Protein AF-A0A830CCH9-F1 (afdb_monomer)

Sequence (620 aa):
MKSKARISTTMKKKKEKRRNTVHQKTLFPLILAALYSKPRIRRTLIKKCLSKVSISLPHVELSPILALLPSLLKSNCAEIVCKSAEIIGAASLASFEMNEKIALEDEIVKRLISLFRSSEREIAIASCNAVLDLSTTFVGQQRLLEFSAIENLIFCFIQECKSSIVYPDMTLLEKDEYLILLLQGVIALINSCSIEQLQHIPLELSDKFSILLKRIWKQAHFYPEEEFCIKIASDELNILQVIKDIKNNLGYRIIYHQDIRVVKTESGEKEELHYFQKQSNSSCSLDPPIFSVNDLSNCEIAFKEGYSIALRGIEFRDQNIAAIADGLASIFGQPSVGVNMYMTPSNSQGLARHSDDHCVFVCQIMGAKRWKVFRRPDFKLPRLYESCDSLRDLEEDKSAKFDGCQEFVLKEGDVLYIPRGCPHEAVTDNMLQFNSVACSPHLASLMLLHIAIELIGPHDLRFRKACLVGAMPLSSETRDWLCENQKTTCGYLISTVISECKFSDTFEHLKAALEINVDPLEHLRWIKCLEEEEEIDRSESLRISWPDVRDVFDVLSRNMDIAEAAFVQVKSRFCREVEFEDVKRYYQVLLEKYRKVRKQYANGMLALHSALRDEHEFSS

Foldseek 3Di:
DVVVVVVVVVVVVVVVLVVQVVLLVPLLVQLVVLLVDDDPSSPVSLLVSLVVLLVCPPVHPCVSVLVCLLVQCVDPDLSSNLSSLSSLLRQLQRDVVSLLVQLVPLSNLLSLLVQCPPPDLSNNLSSLSSLLSSLLALSSLVSNLVNVSLLSLLVSLLVVCVVPPDHDALVCVVVDSSNVSSVVSNVSNVLSDDPVSVVPRDPVSVVSSVVSVVVHVVRVVPDDDDDDDDDPDDFDPQVLVVVVLLCPFADPFQFEPPFKWWWFDDVPDQDIDTQPDPPPDDPDDPDGPGCDPVVSVVSVVSQVVFIKMKGWQCLRRDVVVVVVFVVVCVVVVHPTGIDMDIDTHAQTWHHGWFFALAKDKDAAAAFKKKKKWFDAPDPDRDHDPDDRCVVVVVVVPVPDDSPDIDIDIDHHGDIDIDGGRTTMTMGRYCVVVVQPLQAGLQLLLVVLLVLLLVVCVVVDVLSVNPLQLGDDDDDDVVCPVSVVVLQVSVLVSLVCSLVRRAPVVSLVVLVVCVVVVHDSCPVVPCVVVLQPDDPPVPPDPPPDPRHDSVSSNVVCVVPVVSSRVSNNVSSVCCSVPDGSVVCVVVSVSVNVVVVVVVVVVVVVVVVVVVVVVVVVVVVD

Mean predicted aligned error: 21.75 Å

InterPro domains:
  IPR003347 JmjC domain [PF08007] (322-432)
  IPR003347 JmjC domain [PS51184] (314-460)
  IPR011989 Armadillo-like helical [G3DSA:1.25.10.10] (9-194)
  IPR016024 Armadillo-type fold [SSF48371] (18-194)
  IPR039994 Histone lysine demethylase/ribosomal histidine hydroxylase NO66-like [PTHR13096] (227-437)

Secondary structure (DSSP, 8-state):
-HHHHHHHHHHHHHHHHHHHHHHHHHHHHHHHHHHTS-HHHHHHHHHHHHHHHHHHTTSS--HHHHTTHHHHHT-S-HHHHHHHHHHHHHHHHH-HHHHHHHHH-HHHHHHHHHHTT-SSHHHHHHHHHHHHHHTTSHHHHHHHHHTTHHHHHHHHHHHHHHHSSS---HHHHHH-HHHHHHHHHHHHHHTT--HHHHHTS-HHHHHHHHHHHHHHHHHHTTS---S-S-----S---HHHHHHHHHHSSSS--BBTTTEEEEEB-TT-SS-EESS---S--S---S--B--HHHHHHHHHHHHTT-EEEEE-GGGT-HHHHHHHHHHHHHTT-S----EEEE--TTEE-SPSB--SS-EEEE--SS-EEEEEEPPS-SSPPPTT--GGGGGGGSS-TT-----EEEEEE-TT-EEEE-TT--EEEEE-GGGGGG-SSS-HHHHHHHHHHHHHHHHTTT-GGGGS----------SSSHHHHHHHHHHHHHHHHHHHHHH--HHHHHHHHHHHHHTT--TTGGGGGGHHHHSS----TTS-----PPPHHHHHHHHHH-HHHHHHHHHHHHHHHHHH--HHHHHHHHHHHHHHHHHHHHHHHHHHHHHHHHHHHHHHT--

pLDDT: mean 70.09, std 17.69, range [22.5, 96.0]

Nearest PDB structures (foldseek):
  7ycj-assembly1_A  TM=5.684E-01  e=1.029E-02  Saccharomyces cerevisiae
  1t08-assembly1_A  TM=6.618E-01  e=2.736E-02  Homo sapiens
  6kbm-assembly1_A  TM=5.656E-01  e=1.130E-02  Saccharomyces cerevisiae
  9cpc-assembly1_1A  TM=4.123E-01  e=5.621E-03  Sus scrofa
  8y0p-assembly2_B  TM=3.864E-01  e=5.010E-02  Homo sapiens

Organism: NCBI:txid374723

Radius of gyration: 33.59 Å; Cα contacts (8 Å, |Δi|>4): 678; chains: 1; bounding box: 92×70×89 Å

Solvent-accessible surface area (backbone atoms only — not comparable to full-atom values): 35393 Å² total; per-residue (Å²): 121,76,67,62,56,55,51,51,54,52,49,50,54,53,52,52,57,51,52,53,55,57,52,55,71,47,46,48,60,49,43,56,52,27,74,77,44,64,77,81,61,20,56,63,52,38,48,58,46,51,55,51,52,55,73,40,58,76,81,52,85,51,74,72,47,57,77,45,42,50,61,38,58,68,42,100,40,67,69,49,24,27,52,42,27,46,42,50,13,55,41,23,67,59,37,70,72,48,20,42,58,50,36,69,36,60,62,46,51,54,47,39,54,60,30,57,74,43,90,50,60,66,39,17,42,28,21,43,51,20,48,48,33,30,46,68,37,68,58,19,35,54,46,39,55,78,66,46,36,52,64,49,31,51,49,46,44,56,48,57,54,61,70,42,91,57,75,82,43,63,73,54,53,79,72,28,68,56,57,47,44,32,52,52,44,34,52,59,50,58,61,69,52,53,72,72,61,56,69,69,52,57,63,73,58,52,54,56,48,51,56,50,52,57,50,48,54,63,52,65,75,71,64,83,87,75,87,88,73,89,79,90,76,74,94,58,94,42,69,62,55,5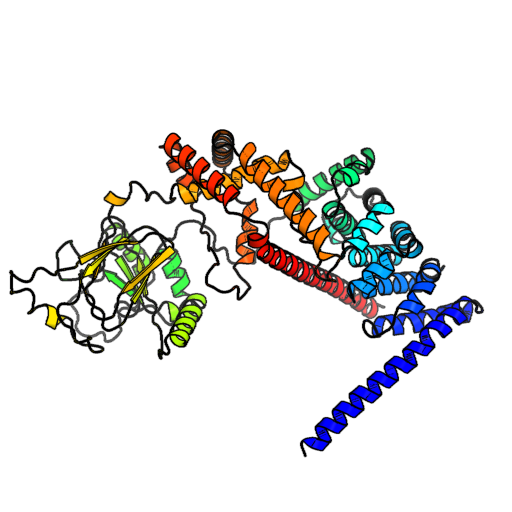7,52,53,55,44,66,76,30,56,62,79,82,55,29,53,81,72,32,35,43,46,24,24,22,59,95,90,45,86,55,66,48,55,72,84,62,78,78,90,80,70,89,86,74,94,67,73,58,64,62,50,80,70,50,51,61,51,48,54,53,41,33,75,76,28,24,11,44,37,38,45,52,46,38,58,36,33,74,66,50,28,54,50,28,54,50,51,11,60,76,70,73,42,98,66,51,85,39,71,48,79,50,64,31,78,66,21,22,30,59,34,75,44,57,46,56,51,68,44,78,46,70,32,80,72,64,60,39,39,34,41,41,35,54,55,95,66,96,71,74,52,52,81,86,59,70,75,66,72,61,64,75,66,62,77,50,88,77,69,72,74,74,58,65,46,75,47,73,42,38,60,78,37,73,48,78,44,63,45,41,37,37,32,38,52,35,22,59,61,91,58,44,90,62,58,66,82,46,43,58,64,57,45,24,52,55,45,50,54,44,23,53,55,69,43,30,89,80,35,68,75,73,63,51,64,76,62,62,70,76,81,86,74,68,86,79,59,50,54,62,59,50,49,52,48,42,51,50,45,53,48,53,41,53,46,50,69,74,67,49,46,63,70,66,32,50,53,48,52,50,54,29,59,76,71,73,47,71,81,59,62,90,53,58,67,58,61,70,66,72,75,79,64,93,58,75,84,84,71,76,79,81,77,81,77,58,54,67,67,62,43,48,58,55,37,72,75,40,51,73,62,39,45,53,34,29,53,50,50,52,56,46,50,61,69,70,66,52,60,76,74,50,49,59,58,33,51,52,50,42,50,51,51,51,51,53,53,50,50,52,51,50,52,53,52,49,53,55,50,52,60,50,56,58,54,68,76,73,111

Structure (mmCIF, N/CA/C/O backbone):
data_AF-A0A830CCH9-F1
#
_entry.id   AF-A0A830CCH9-F1
#
loop_
_atom_site.group_PDB
_atom_site.id
_atom_site.type_symbol
_atom_site.label_atom_id
_atom_site.label_alt_id
_atom_site.label_comp_id
_atom_site.label_asym_id
_atom_site.label_entity_id
_atom_site.label_seq_id
_atom_site.pdbx_PDB_ins_code
_atom_site.Cartn_x
_atom_site.Cartn_y
_atom_site.Cartn_z
_atom_site.occupancy
_atom_site.B_iso_or_equiv
_atom_site.auth_seq_id
_atom_site.auth_comp_id
_atom_site.auth_asym_id
_atom_site.auth_atom_id
_atom_site.pdbx_PDB_model_num
ATOM 1 N N . MET A 1 1 ? 8.218 -40.247 35.084 1.00 44.47 1 MET A N 1
ATOM 2 C CA . MET A 1 1 ? 8.018 -38.856 35.573 1.00 44.47 1 MET A CA 1
ATOM 3 C C . MET A 1 1 ? 7.268 -37.926 34.602 1.00 44.47 1 MET A C 1
ATOM 5 O O . MET A 1 1 ? 6.647 -36.985 35.077 1.00 44.47 1 MET A O 1
ATOM 9 N N . LYS A 1 2 ? 7.210 -38.196 33.284 1.00 37.38 2 LYS A N 1
ATOM 10 C CA . LYS A 1 2 ? 6.486 -37.349 32.305 1.00 37.38 2 LYS A CA 1
ATOM 11 C C . LYS A 1 2 ? 4.939 -37.422 32.363 1.00 37.38 2 LYS A C 1
ATOM 13 O O . LYS A 1 2 ? 4.279 -36.478 31.941 1.00 37.38 2 LYS A O 1
ATOM 18 N N . SER A 1 3 ? 4.339 -38.469 32.947 1.00 37.88 3 SER A N 1
ATOM 19 C CA . SER A 1 3 ? 2.869 -38.588 33.085 1.00 37.88 3 SER A CA 1
ATOM 20 C C . SER A 1 3 ? 2.281 -37.735 34.223 1.00 37.88 3 SER A C 1
ATOM 22 O O . SER A 1 3 ? 1.240 -37.107 34.047 1.00 37.88 3 SER A O 1
ATOM 24 N N . LYS A 1 4 ? 2.977 -37.618 35.365 1.00 38.50 4 LYS A N 1
ATOM 25 C CA . LYS A 1 4 ? 2.537 -36.791 36.510 1.00 38.50 4 LYS A CA 1
ATOM 26 C C . LYS A 1 4 ? 2.563 -35.283 36.202 1.00 38.50 4 LYS A C 1
ATOM 28 O O . LYS A 1 4 ? 1.690 -34.555 36.670 1.00 38.50 4 LYS A O 1
ATOM 33 N N . ALA A 1 5 ? 3.496 -34.823 35.363 1.00 40.22 5 ALA A N 1
ATOM 34 C CA . ALA A 1 5 ? 3.591 -33.419 34.943 1.00 40.22 5 ALA A CA 1
ATOM 35 C C . ALA A 1 5 ? 2.434 -32.986 34.015 1.00 40.22 5 ALA A C 1
ATOM 37 O O . ALA A 1 5 ? 1.886 -31.894 34.181 1.00 40.22 5 ALA A O 1
ATOM 38 N N . ARG A 1 6 ? 1.997 -33.867 33.098 1.00 38.69 6 ARG A N 1
ATOM 39 C CA . ARG A 1 6 ? 0.814 -33.641 32.240 1.00 38.69 6 ARG A CA 1
ATOM 40 C C . ARG A 1 6 ? -0.491 -33.630 33.044 1.00 38.69 6 ARG A C 1
ATOM 42 O O . ARG A 1 6 ? -1.360 -32.801 32.798 1.00 38.69 6 ARG A O 1
ATOM 49 N N . ILE A 1 7 ? -0.624 -34.489 34.055 1.00 46.03 7 ILE A N 1
ATOM 50 C CA . ILE A 1 7 ? -1.824 -34.534 34.912 1.00 46.03 7 ILE A CA 1
ATOM 51 C C . ILE A 1 7 ? -1.913 -33.286 35.814 1.00 46.03 7 ILE A C 1
ATOM 53 O O . ILE A 1 7 ? -2.986 -32.699 35.946 1.00 46.03 7 ILE A O 1
ATOM 57 N N . SER A 1 8 ? -0.785 -32.823 36.365 1.00 43.47 8 SER A N 1
ATOM 58 C CA . SER A 1 8 ? -0.695 -31.603 37.187 1.00 43.47 8 SER A CA 1
ATOM 59 C C . SER A 1 8 ? -1.098 -30.332 36.423 1.00 43.47 8 SER A C 1
ATOM 61 O O . SER A 1 8 ? -1.917 -29.543 36.899 1.00 43.47 8 SER A O 1
ATOM 63 N N . THR A 1 9 ? -0.599 -30.166 35.196 1.00 44.53 9 THR A N 1
ATOM 64 C CA . THR A 1 9 ? -0.938 -29.027 34.322 1.00 44.53 9 THR A CA 1
ATOM 65 C C . THR A 1 9 ? -2.397 -29.058 33.862 1.00 44.53 9 THR A C 1
ATOM 67 O O . THR A 1 9 ? -3.061 -28.021 33.846 1.00 44.53 9 THR A O 1
ATOM 70 N N . THR A 1 10 ? -2.942 -30.245 33.584 1.00 42.72 10 THR A N 1
ATOM 71 C CA . THR A 1 10 ? -4.358 -30.412 33.211 1.00 42.72 10 THR A CA 1
ATOM 72 C C . THR A 1 10 ? -5.297 -30.138 34.392 1.00 42.72 10 THR A C 1
ATOM 74 O O . THR A 1 10 ? -6.344 -29.512 34.219 1.00 42.72 10 THR A O 1
ATOM 77 N N . MET A 1 11 ? -4.913 -30.530 35.615 1.00 39.78 11 MET A N 1
ATOM 78 C CA . MET A 1 11 ? -5.666 -30.209 36.832 1.00 39.78 11 MET A CA 1
ATOM 79 C C . MET A 1 11 ? -5.591 -28.724 37.202 1.00 39.78 11 MET A C 1
ATOM 81 O O . MET A 1 11 ? -6.619 -28.168 37.589 1.00 39.78 11 MET A O 1
ATOM 85 N N . LYS A 1 12 ? -4.441 -28.053 37.020 1.00 44.25 12 LYS A N 1
ATOM 86 C CA . LYS A 1 12 ? -4.329 -26.587 37.160 1.00 44.25 12 LYS A CA 1
ATOM 87 C C . LYS A 1 12 ? -5.266 -25.862 36.188 1.00 44.25 12 LYS A C 1
ATOM 89 O O . LYS A 1 12 ? -6.114 -25.104 36.651 1.00 44.25 12 LYS A O 1
ATOM 94 N N . LYS A 1 13 ? -5.229 -26.204 34.891 1.00 42.53 13 LYS A N 1
ATOM 95 C CA . LYS A 1 13 ? -6.136 -25.636 33.872 1.00 42.53 13 LYS A CA 1
ATOM 96 C C . LYS A 1 13 ? -7.618 -25.885 34.188 1.00 42.53 13 LYS A C 1
ATOM 98 O O . LYS A 1 13 ? -8.436 -24.982 34.044 1.00 42.53 13 LYS A O 1
ATOM 103 N N . LYS A 1 14 ? -7.991 -27.077 34.678 1.00 38.03 14 LYS A N 1
ATOM 104 C CA . LYS A 1 14 ? -9.375 -27.375 35.112 1.00 38.03 14 LYS A CA 1
ATOM 105 C C . LYS A 1 14 ? -9.802 -26.574 36.348 1.00 38.03 14 LYS A C 1
ATOM 107 O O . LYS A 1 14 ? -10.960 -26.171 36.433 1.00 38.03 14 LYS A O 1
ATOM 112 N N . LYS A 1 15 ? -8.897 -26.354 37.307 1.00 36.19 15 LYS A N 1
ATOM 113 C CA . LYS A 1 15 ? -9.166 -25.622 38.559 1.00 36.19 15 LYS A CA 1
ATOM 114 C C . LYS A 1 15 ? -9.298 -24.113 38.316 1.00 36.19 15 LYS A C 1
ATOM 116 O O . LYS A 1 15 ? -10.154 -23.476 38.920 1.00 36.19 15 LYS A O 1
ATOM 121 N N . GLU A 1 16 ? -8.517 -23.579 37.385 1.00 43.06 16 GLU A N 1
ATOM 122 C CA . GLU A 1 16 ? -8.565 -22.191 36.913 1.00 43.06 16 GLU A CA 1
ATOM 123 C C . GLU A 1 16 ? -9.838 -21.918 36.094 1.00 43.06 16 GLU A C 1
ATOM 125 O O . GLU A 1 16 ? -10.593 -20.999 36.407 1.00 43.06 16 GLU A O 1
ATOM 130 N N . LYS A 1 17 ? -10.194 -22.830 35.174 1.00 42.19 17 LYS A N 1
ATOM 131 C CA . LYS A 1 17 ? -11.465 -22.788 34.428 1.00 42.19 17 LYS A CA 1
ATOM 132 C C . LYS A 1 17 ? -12.696 -22.872 35.350 1.00 42.19 17 LYS A C 1
ATOM 134 O O . LYS A 1 17 ? -13.686 -22.189 35.100 1.00 42.19 17 LYS A O 1
ATOM 139 N N . ARG A 1 18 ? -12.624 -23.649 36.446 1.00 39.59 18 ARG A N 1
ATOM 140 C CA . ARG A 1 18 ? -13.655 -23.710 37.511 1.00 39.59 18 ARG A CA 1
ATOM 141 C C . ARG A 1 18 ? -13.725 -22.441 38.372 1.00 39.59 18 ARG A C 1
ATOM 143 O O . ARG A 1 18 ? -14.817 -22.047 38.758 1.00 39.59 18 ARG A O 1
ATOM 150 N N . ARG A 1 19 ? -12.595 -21.798 38.692 1.00 45.94 19 ARG A N 1
ATOM 151 C CA . ARG A 1 19 ? -12.578 -20.530 39.452 1.00 45.94 19 ARG A CA 1
ATOM 152 C C . ARG A 1 19 ? -13.181 -19.376 38.647 1.00 45.94 19 ARG A C 1
ATOM 154 O O . ARG A 1 19 ? -14.002 -18.642 39.192 1.00 45.94 19 ARG A O 1
ATOM 161 N N . ASN A 1 20 ? -12.857 -19.277 37.358 1.00 47.75 20 ASN A N 1
ATOM 162 C CA . ASN A 1 20 ? -13.402 -18.238 36.478 1.00 47.75 20 ASN A CA 1
ATOM 163 C C . ASN A 1 20 ? -14.920 -18.388 36.284 1.00 47.75 20 ASN A C 1
ATOM 165 O O . ASN A 1 20 ? -15.651 -17.412 36.423 1.00 47.75 20 ASN A O 1
ATOM 169 N N . THR A 1 21 ? -15.423 -19.614 36.105 1.00 46.94 21 THR A N 1
ATOM 170 C CA . THR A 1 21 ? -16.875 -19.873 35.988 1.00 46.94 21 THR A CA 1
ATOM 171 C C . THR A 1 21 ? -17.662 -19.593 37.277 1.00 46.94 21 THR A C 1
ATOM 173 O O . THR A 1 21 ? -18.816 -19.174 37.208 1.00 46.94 21 THR A O 1
ATOM 176 N N . VAL A 1 22 ? -17.066 -19.776 38.463 1.00 46.75 22 VAL A N 1
ATOM 177 C CA . VAL A 1 22 ? -17.713 -19.448 39.754 1.00 46.75 22 VAL A CA 1
ATOM 178 C C . VAL A 1 22 ? -17.733 -17.935 40.024 1.00 46.75 22 VAL A C 1
ATOM 180 O O . VAL A 1 22 ? -18.710 -17.427 40.579 1.00 46.75 22 VAL A O 1
ATOM 183 N N . HIS A 1 23 ? -16.707 -17.189 39.599 1.00 54.69 23 HIS A N 1
ATOM 184 C CA . HIS A 1 23 ? -16.709 -15.722 39.684 1.00 54.69 23 HIS A CA 1
ATOM 185 C C . HIS A 1 23 ? -17.679 -15.066 38.691 1.00 54.69 23 HIS A C 1
ATOM 187 O O . HIS A 1 23 ? -18.349 -14.101 39.045 1.00 54.69 23 HIS A O 1
ATOM 193 N N . GLN A 1 24 ? -17.831 -15.619 37.488 1.00 54.41 24 GLN A N 1
ATOM 194 C CA . GLN A 1 24 ? -18.756 -15.104 36.469 1.00 54.41 24 GLN A CA 1
ATOM 195 C C . GLN A 1 24 ? -20.224 -15.186 36.901 1.00 54.41 24 GLN A C 1
ATOM 197 O O . GLN A 1 24 ? -20.967 -14.219 36.748 1.00 54.41 24 GLN A O 1
ATOM 202 N N . LYS A 1 25 ? -20.627 -16.299 37.534 1.00 60.12 25 LYS A N 1
ATOM 203 C CA . LYS A 1 25 ? -22.006 -16.503 38.014 1.00 60.12 25 LYS A CA 1
ATOM 204 C C . LYS A 1 25 ? -22.424 -15.569 39.155 1.00 60.12 25 LYS A C 1
ATOM 206 O O . LYS A 1 25 ? -23.614 -15.450 39.420 1.00 60.12 25 LYS A O 1
ATOM 211 N N . THR A 1 26 ? -21.477 -14.922 39.838 1.00 70.38 26 THR A N 1
ATOM 212 C CA . THR A 1 26 ? -21.772 -14.028 40.969 1.00 70.38 26 THR A CA 1
ATOM 213 C C . THR A 1 26 ? -21.703 -12.544 40.613 1.00 70.38 26 THR A C 1
ATOM 215 O O . THR A 1 26 ? -22.399 -11.758 41.247 1.00 70.38 26 THR A O 1
ATOM 218 N N . LEU A 1 27 ? -20.945 -12.139 39.587 1.00 76.12 27 LEU A N 1
ATOM 219 C CA . LEU A 1 27 ? -20.761 -10.721 39.242 1.00 76.12 27 LEU A CA 1
ATOM 220 C C . LEU A 1 27 ? -22.043 -10.044 38.733 1.00 76.12 27 LEU A C 1
ATOM 222 O O . LEU A 1 27 ? -22.393 -8.983 39.240 1.00 76.12 27 LEU A O 1
ATOM 226 N N . PHE A 1 28 ? -22.771 -10.653 37.791 1.00 80.12 28 PHE A N 1
ATOM 227 C CA . PHE A 1 28 ? -24.018 -10.074 37.272 1.00 80.12 28 PHE A CA 1
ATOM 228 C C . PHE A 1 28 ? -25.090 -9.882 38.368 1.00 80.12 28 PHE A C 1
ATOM 230 O O . PHE A 1 28 ? -25.546 -8.748 38.539 1.00 80.12 28 PHE A O 1
ATOM 237 N N . PRO A 1 29 ? -25.441 -10.903 39.183 1.00 80.50 29 PRO A N 1
ATOM 238 C CA . PRO A 1 29 ? -26.401 -10.724 40.274 1.00 80.50 29 PRO A CA 1
ATOM 239 C C . PRO A 1 29 ? -25.954 -9.694 41.316 1.00 80.50 29 PRO A C 1
ATOM 241 O O . PRO A 1 29 ? -26.792 -8.979 41.859 1.00 80.50 29 PRO A O 1
ATOM 244 N N . LEU A 1 30 ? -24.646 -9.582 41.588 1.00 81.31 30 LEU A N 1
ATOM 245 C CA . LEU A 1 30 ? -24.107 -8.586 42.518 1.00 81.31 30 LEU A CA 1
ATOM 246 C C . LEU A 1 30 ? -24.230 -7.159 41.979 1.00 81.31 30 LEU A C 1
ATOM 248 O O . LEU A 1 30 ? -24.627 -6.273 42.733 1.00 81.31 30 LEU A O 1
ATOM 252 N N . ILE A 1 31 ? -23.919 -6.924 40.699 1.00 81.62 31 ILE A N 1
ATOM 253 C CA . ILE A 1 31 ? -24.078 -5.601 40.072 1.00 81.62 31 ILE A CA 1
ATOM 254 C C . ILE A 1 31 ? -25.563 -5.231 40.024 1.00 81.62 31 ILE A C 1
ATOM 256 O O . ILE A 1 31 ? -25.923 -4.118 40.409 1.00 81.62 31 ILE A O 1
ATOM 260 N N . LEU A 1 32 ? -26.426 -6.173 39.633 1.00 82.12 32 LEU A N 1
ATOM 261 C CA . LEU A 1 32 ? -27.872 -5.978 39.611 1.00 82.12 32 LEU A CA 1
ATOM 262 C C . LEU A 1 32 ? -28.399 -5.633 41.012 1.00 82.12 32 LEU A C 1
ATOM 264 O O . LEU A 1 32 ? -29.011 -4.586 41.193 1.00 82.12 32 LEU A O 1
ATOM 268 N N . ALA A 1 33 ? -28.092 -6.437 42.032 1.00 80.50 33 ALA A N 1
ATOM 269 C CA . ALA A 1 33 ? -28.504 -6.160 43.408 1.00 80.50 33 ALA A CA 1
ATOM 270 C C . ALA A 1 33 ? -27.964 -4.812 43.917 1.00 80.50 33 ALA A C 1
ATOM 272 O O . ALA A 1 33 ? -28.676 -4.071 44.598 1.00 80.50 33 ALA A O 1
ATOM 273 N N . ALA A 1 34 ? -26.727 -4.457 43.556 1.00 81.88 34 ALA A N 1
ATOM 274 C CA . ALA A 1 34 ? -26.135 -3.185 43.937 1.00 81.88 34 ALA A CA 1
ATOM 275 C C . ALA A 1 34 ? -26.875 -1.992 43.310 1.00 81.88 34 ALA A C 1
ATOM 277 O O . ALA A 1 34 ? -27.114 -1.008 44.016 1.00 81.88 34 ALA A O 1
ATOM 278 N N . LEU A 1 35 ? -27.296 -2.083 42.042 1.00 79.56 35 LEU A N 1
ATOM 279 C CA . LEU A 1 35 ? -28.073 -1.044 41.352 1.00 79.56 35 LEU A CA 1
ATOM 280 C C . LEU A 1 35 ? -29.401 -0.725 42.060 1.00 79.56 35 LEU A C 1
ATOM 282 O O . LEU A 1 35 ? -29.806 0.438 42.063 1.00 79.56 35 LEU A O 1
ATOM 286 N N . TYR A 1 36 ? -30.015 -1.707 42.727 1.00 77.94 36 TYR A N 1
ATOM 287 C CA . TYR A 1 36 ? -31.267 -1.548 43.484 1.00 77.94 36 TYR A CA 1
ATOM 288 C C . TYR A 1 36 ? -31.068 -1.341 45.004 1.00 77.94 36 TYR A C 1
ATOM 290 O O . TYR A 1 36 ? -32.039 -1.292 45.757 1.00 77.94 36 TYR A O 1
ATOM 298 N N . SER A 1 37 ? -29.824 -1.187 45.481 1.00 76.00 37 SER A N 1
ATOM 299 C CA . SER A 1 37 ? -29.490 -1.048 46.913 1.00 76.00 37 SER A CA 1
ATOM 300 C C . SER A 1 37 ? -29.302 0.409 47.392 1.00 76.00 37 SER A C 1
ATOM 302 O O . SER A 1 37 ? -29.242 1.351 46.597 1.00 76.00 37 SER A O 1
ATOM 304 N N . LYS A 1 38 ? -29.184 0.613 48.720 1.00 67.69 38 LYS A N 1
ATOM 305 C CA . LYS A 1 38 ? -29.005 1.941 49.352 1.00 67.69 38 LYS A CA 1
ATOM 306 C C . LYS A 1 38 ? -27.732 2.677 48.853 1.00 67.69 38 LYS A C 1
ATOM 308 O O . LYS A 1 38 ? -26.693 2.041 48.656 1.00 67.69 38 LYS A O 1
ATOM 313 N N . PRO A 1 39 ? -27.735 4.027 48.754 1.00 62.78 39 PRO A N 1
ATOM 314 C CA . PRO A 1 39 ? -26.751 4.802 47.973 1.00 62.78 39 PRO A CA 1
ATOM 315 C C . PRO A 1 39 ? -25.273 4.640 48.368 1.00 62.78 39 PRO A C 1
ATOM 317 O O . PRO A 1 39 ? -24.399 4.696 47.505 1.00 62.78 39 PRO A O 1
ATOM 320 N N . ARG A 1 40 ? -24.975 4.447 49.663 1.00 56.75 40 ARG A N 1
ATOM 321 C CA . ARG A 1 40 ? -23.591 4.415 50.182 1.00 56.75 40 ARG A CA 1
ATOM 322 C C . ARG A 1 40 ? -22.850 3.098 49.907 1.00 56.75 40 ARG A C 1
ATOM 324 O O . ARG A 1 40 ? -21.650 3.132 49.671 1.00 56.75 40 ARG A O 1
ATOM 331 N N . ILE A 1 41 ? -23.551 1.960 49.902 1.00 60.88 41 ILE A N 1
ATOM 332 C CA . ILE A 1 41 ? -22.968 0.625 49.633 1.00 60.88 41 ILE A CA 1
ATOM 333 C C . ILE A 1 41 ? -22.977 0.324 48.122 1.00 60.88 41 ILE A C 1
ATOM 335 O O . ILE A 1 41 ? -22.106 -0.377 47.607 1.00 60.88 41 ILE A O 1
ATOM 339 N N . ARG A 1 42 ? -23.924 0.934 47.397 1.00 72.44 42 ARG A N 1
ATOM 340 C CA . ARG A 1 42 ? -24.116 0.817 45.947 1.00 72.44 42 ARG A CA 1
ATOM 341 C C . ARG A 1 42 ? -22.854 1.130 45.136 1.00 72.44 42 ARG A C 1
ATOM 343 O O . ARG A 1 42 ? -22.467 0.333 44.290 1.00 72.44 42 ARG A O 1
ATOM 350 N N . ARG A 1 43 ? -22.184 2.262 45.390 1.00 78.12 43 ARG A N 1
ATOM 351 C CA . ARG A 1 43 ? -21.063 2.729 44.545 1.00 78.12 43 ARG A CA 1
ATOM 352 C C . ARG A 1 43 ? -19.803 1.875 44.687 1.00 78.12 43 ARG A C 1
ATOM 354 O O . ARG A 1 43 ? -19.230 1.459 43.687 1.00 78.12 43 ARG A O 1
ATOM 361 N N . THR A 1 44 ? -19.377 1.593 45.915 1.00 78.62 44 THR A N 1
ATOM 362 C CA . THR A 1 44 ? -18.149 0.828 46.194 1.00 78.62 44 THR A CA 1
ATOM 363 C C . THR A 1 44 ? -18.248 -0.620 45.728 1.00 78.62 44 THR A C 1
ATOM 365 O O . THR A 1 44 ? -17.267 -1.165 45.218 1.00 78.62 44 THR A O 1
ATOM 368 N N . LEU A 1 45 ? -19.425 -1.240 45.853 1.00 81.44 45 LEU A N 1
ATOM 369 C CA . LEU A 1 45 ? -19.648 -2.603 45.378 1.00 81.44 45 LEU A CA 1
ATOM 370 C C . LEU A 1 45 ? -19.662 -2.678 43.844 1.00 81.44 45 LEU A C 1
ATOM 372 O O . LEU A 1 45 ? -18.992 -3.548 43.289 1.00 81.44 45 LEU A O 1
ATOM 376 N N . ILE A 1 46 ? -20.350 -1.747 43.166 1.00 82.38 46 ILE A N 1
ATOM 377 C CA . ILE A 1 46 ? -20.370 -1.673 41.694 1.00 82.38 46 ILE A CA 1
ATOM 378 C C . ILE A 1 46 ? -18.953 -1.475 41.154 1.00 82.38 46 ILE A C 1
ATOM 380 O O . ILE A 1 46 ? -18.521 -2.267 40.322 1.00 82.38 46 ILE A O 1
ATOM 384 N N . LYS A 1 47 ? -18.193 -0.506 41.686 1.00 79.19 47 LYS A N 1
ATOM 385 C CA . LYS A 1 47 ? -16.798 -0.254 41.280 1.00 79.19 47 LYS A CA 1
ATOM 386 C C . LYS A 1 47 ? -15.938 -1.517 41.371 1.00 79.19 47 LYS A C 1
ATOM 388 O O . LYS A 1 47 ? -15.350 -1.933 40.379 1.00 79.19 47 LYS A O 1
ATOM 393 N N . LYS A 1 48 ? -15.939 -2.193 42.529 1.00 77.38 48 LYS A N 1
ATOM 394 C CA . LYS A 1 48 ? -15.177 -3.441 42.725 1.00 77.38 48 LYS A CA 1
ATOM 395 C C . LYS A 1 48 ? -15.588 -4.547 41.754 1.00 77.38 48 LYS A C 1
ATOM 397 O O . LYS A 1 48 ? -14.738 -5.338 41.349 1.00 77.38 48 LYS A O 1
ATOM 402 N N . CYS A 1 49 ? -16.871 -4.637 41.407 1.00 81.06 49 CYS A N 1
ATOM 403 C CA . CYS A 1 49 ? -17.344 -5.621 40.438 1.00 81.06 49 CYS A CA 1
ATOM 404 C C . CYS A 1 49 ? -16.891 -5.266 39.016 1.00 81.06 49 CYS A C 1
ATOM 406 O O . CYS A 1 49 ? -16.365 -6.140 38.336 1.00 81.06 49 CYS A O 1
ATOM 408 N N . LEU A 1 50 ? -17.005 -4.001 38.596 1.00 77.25 50 LEU A N 1
ATOM 409 C CA . LEU A 1 50 ? -16.562 -3.547 37.273 1.00 77.25 50 LEU A CA 1
ATOM 410 C C . LEU A 1 50 ? -15.049 -3.709 37.080 1.00 77.25 50 LEU A C 1
ATOM 412 O O . LEU A 1 50 ? -14.625 -4.232 36.054 1.00 77.25 50 LEU A O 1
ATOM 416 N N . SER A 1 51 ? -14.227 -3.389 38.086 1.00 73.00 51 SER A N 1
ATOM 417 C CA . SER A 1 51 ? -12.778 -3.637 38.019 1.00 73.00 51 SER A CA 1
ATOM 418 C C . SER A 1 51 ? -12.457 -5.122 37.822 1.00 73.00 51 SER A C 1
ATOM 420 O O . SER A 1 51 ? -11.580 -5.470 37.037 1.00 73.00 51 SER A O 1
ATOM 422 N N . LYS A 1 52 ? -13.196 -6.020 38.488 1.00 70.75 52 LYS A N 1
ATOM 423 C CA . LYS A 1 52 ? -13.031 -7.469 38.295 1.00 70.75 52 LYS A CA 1
ATOM 424 C C . LYS A 1 52 ? -13.455 -7.928 36.903 1.00 70.75 52 LYS A C 1
ATOM 426 O O . LYS A 1 52 ? -12.816 -8.827 36.365 1.00 70.75 52 LYS A O 1
ATOM 431 N N . VAL A 1 53 ? -14.509 -7.337 36.338 1.00 68.88 53 VAL A N 1
ATOM 432 C CA . VAL A 1 53 ? -14.952 -7.615 34.962 1.00 68.88 53 VAL A CA 1
ATOM 433 C C . VAL A 1 53 ? -13.872 -7.194 33.968 1.00 68.88 53 VAL A C 1
ATOM 435 O O . VAL A 1 53 ? -13.472 -8.018 33.153 1.00 68.88 53 VAL A O 1
ATOM 438 N N . SER A 1 54 ? -13.343 -5.975 34.102 1.00 64.75 54 SER A N 1
ATOM 439 C CA . SER A 1 54 ? -12.275 -5.438 33.248 1.00 64.75 54 SER A CA 1
ATOM 440 C C . SER A 1 54 ? -11.025 -6.332 33.239 1.00 64.75 54 SER A C 1
ATOM 442 O O . SER A 1 54 ? -10.581 -6.740 32.173 1.00 64.75 54 SER A O 1
ATOM 444 N N . ILE A 1 55 ? -10.531 -6.754 34.410 1.00 62.47 55 ILE A N 1
ATOM 445 C CA . ILE A 1 55 ? -9.349 -7.639 34.527 1.00 62.47 55 ILE A CA 1
ATOM 446 C C . ILE A 1 55 ? -9.589 -9.031 33.919 1.00 62.47 55 ILE A C 1
ATOM 448 O O . ILE A 1 55 ? -8.652 -9.722 33.529 1.00 62.47 55 ILE A O 1
ATOM 452 N N . SER A 1 56 ? -10.843 -9.477 33.882 1.00 62.56 56 SER A N 1
ATOM 453 C CA . SER A 1 56 ? -11.184 -10.845 33.488 1.00 62.56 56 SER A CA 1
ATOM 454 C C . SER A 1 56 ? -11.584 -10.970 32.010 1.00 62.56 56 SER A C 1
ATOM 456 O O . SER A 1 56 ? -11.841 -12.086 31.551 1.00 62.56 56 SER A O 1
ATOM 458 N N . LEU A 1 57 ? -11.644 -9.864 31.259 1.00 57.28 57 LEU A N 1
ATOM 459 C CA . LEU A 1 57 ? -11.788 -9.871 29.800 1.00 57.28 57 LEU A CA 1
ATOM 460 C C . LEU A 1 57 ? -10.522 -10.459 29.140 1.00 57.28 57 LEU A C 1
ATOM 462 O O . LEU A 1 57 ? -9.421 -10.237 29.639 1.00 57.28 57 LEU A O 1
ATOM 466 N N . PRO A 1 58 ? -10.645 -11.237 28.046 1.00 51.00 58 PRO A N 1
ATOM 467 C CA . PRO A 1 58 ? -11.867 -11.600 27.316 1.00 51.00 58 PRO A CA 1
ATOM 468 C C . PRO A 1 58 ? -12.568 -12.854 27.875 1.00 51.00 58 PRO A C 1
ATOM 470 O O . PRO A 1 58 ? -13.542 -13.342 27.313 1.00 51.00 58 PRO A O 1
ATOM 473 N N . HIS A 1 59 ? -12.076 -13.428 28.974 1.00 56.91 59 HIS A N 1
ATOM 474 C CA . HIS A 1 59 ? -12.491 -14.745 29.459 1.00 56.91 59 HIS A CA 1
ATOM 475 C C . HIS A 1 59 ? -13.842 -14.772 30.197 1.00 56.91 59 HIS A C 1
ATOM 477 O O . HIS A 1 59 ? -14.243 -15.847 30.649 1.00 56.91 59 HIS A O 1
ATOM 483 N N . VAL A 1 60 ? -14.534 -13.632 30.333 1.00 63.16 60 VAL A N 1
ATOM 484 C CA . VAL A 1 60 ? -15.854 -13.477 30.978 1.00 63.16 60 VAL A CA 1
ATOM 485 C C . VAL A 1 60 ? -16.984 -13.483 29.960 1.00 63.16 60 VAL A C 1
ATOM 487 O O . VAL A 1 60 ? -16.953 -12.746 28.982 1.00 63.16 60 VAL A O 1
ATOM 490 N N . GLU A 1 61 ? -18.029 -14.264 30.240 1.00 66.25 61 GLU A N 1
ATOM 491 C CA . GLU A 1 61 ? -19.291 -14.194 29.505 1.00 66.25 61 GLU A CA 1
ATOM 492 C C . GLU A 1 61 ? -19.991 -12.861 29.814 1.00 66.25 61 GLU A C 1
ATOM 494 O O . GLU A 1 61 ? -20.626 -12.694 30.857 1.00 66.25 61 GLU A O 1
ATOM 499 N N . LEU A 1 62 ? -19.810 -11.879 28.927 1.00 70.00 62 LEU A N 1
ATOM 500 C CA . LEU A 1 62 ? -20.296 -10.514 29.128 1.00 70.00 62 LEU A CA 1
ATOM 501 C C . LEU A 1 62 ? -21.793 -10.344 28.861 1.00 70.00 62 LEU A C 1
ATOM 503 O O . LEU A 1 62 ? -22.360 -9.357 29.318 1.00 70.00 62 LEU A O 1
ATOM 507 N N . SER A 1 63 ? -22.441 -11.285 28.166 1.00 71.12 63 SER A N 1
ATOM 508 C CA . SER A 1 63 ? -23.834 -11.158 27.710 1.00 71.12 63 SER A CA 1
ATOM 509 C C . SER A 1 63 ? -24.818 -10.723 28.814 1.00 71.12 63 SER A C 1
ATOM 511 O O . SER A 1 63 ? -25.600 -9.810 28.566 1.00 71.12 63 SER A O 1
ATOM 513 N N . PRO A 1 64 ? -24.774 -11.264 30.052 1.00 75.00 64 PRO A N 1
ATOM 514 C CA . PRO A 1 64 ? -25.648 -10.790 31.130 1.00 75.00 64 PRO A CA 1
ATOM 515 C C . PRO A 1 64 ? -25.304 -9.366 31.593 1.00 75.00 64 PRO A C 1
ATOM 517 O O . PRO A 1 64 ? -26.181 -8.591 31.955 1.00 75.00 64 PRO A O 1
ATOM 520 N N . ILE A 1 65 ? -24.019 -9.007 31.588 1.00 76.44 65 ILE A N 1
ATOM 521 C CA . ILE A 1 65 ? -23.529 -7.699 32.041 1.00 76.44 65 ILE A CA 1
ATOM 522 C C . ILE A 1 65 ? -23.880 -6.604 31.026 1.00 76.44 65 ILE A C 1
ATOM 524 O O . ILE A 1 65 ? -24.167 -5.486 31.454 1.00 76.44 65 ILE A O 1
ATOM 528 N N . LEU A 1 66 ? -23.945 -6.924 29.724 1.00 78.12 66 LEU A N 1
ATOM 529 C CA . LEU A 1 66 ? -24.365 -5.988 28.672 1.00 78.12 66 LEU A CA 1
ATOM 530 C C . LEU A 1 66 ? -25.719 -5.339 28.988 1.00 78.12 66 LEU A C 1
ATOM 532 O O . LEU A 1 66 ? -25.841 -4.121 28.900 1.00 78.12 66 LEU A O 1
ATOM 536 N N . ALA A 1 67 ? -26.685 -6.115 29.490 1.00 83.75 67 ALA A N 1
ATOM 537 C CA . ALA A 1 67 ? -28.009 -5.614 29.873 1.00 83.75 67 ALA A CA 1
ATOM 538 C C . ALA A 1 67 ? -27.977 -4.549 30.992 1.00 83.75 67 ALA A C 1
ATOM 540 O O . ALA A 1 67 ? -28.927 -3.785 31.165 1.00 83.75 67 ALA A O 1
ATOM 541 N N . LEU A 1 68 ? -26.893 -4.482 31.773 1.00 87.75 68 LEU A N 1
ATOM 542 C CA . LEU A 1 68 ? -26.723 -3.505 32.853 1.00 87.75 68 LEU A CA 1
ATOM 543 C C . LEU A 1 68 ? -25.967 -2.249 32.402 1.00 87.75 68 LEU A C 1
ATOM 545 O O . LEU A 1 68 ? -26.106 -1.202 33.042 1.00 87.75 68 LEU A O 1
ATOM 549 N N . LEU A 1 69 ? -25.190 -2.322 31.314 1.00 88.06 69 LEU A N 1
ATOM 550 C CA . LEU A 1 69 ? -24.335 -1.229 30.838 1.00 88.06 69 LEU A CA 1
ATOM 551 C C . LEU A 1 69 ? -25.104 0.065 30.527 1.00 88.06 69 LEU A C 1
ATOM 553 O O . LEU A 1 69 ? -24.646 1.112 30.986 1.00 88.06 69 LEU A O 1
ATOM 557 N N . PRO A 1 70 ? -26.296 0.051 29.892 1.00 90.81 70 PRO A N 1
ATOM 558 C CA . PRO A 1 70 ? -27.090 1.268 29.711 1.00 90.81 70 PRO A CA 1
ATOM 559 C C . PRO A 1 70 ? -27.411 1.998 31.021 1.00 90.81 70 PRO A C 1
ATOM 561 O O . PRO A 1 70 ? -27.404 3.227 31.076 1.00 90.81 70 PRO A O 1
ATOM 564 N N . SER A 1 71 ? -27.689 1.250 32.094 1.00 88.69 71 SER A N 1
ATOM 565 C CA . SER A 1 71 ? -27.988 1.823 33.413 1.00 88.69 71 SER A CA 1
ATOM 566 C C . SER A 1 71 ? -26.730 2.335 34.111 1.00 88.69 71 SER A C 1
ATOM 568 O O . SER A 1 71 ? -26.783 3.329 34.836 1.00 88.69 71 SER A O 1
ATOM 570 N N . LEU A 1 72 ? -25.593 1.671 33.894 1.00 89.62 72 LEU A N 1
ATOM 571 C CA . LEU A 1 72 ? -24.305 2.059 34.464 1.00 89.62 72 LEU A CA 1
ATOM 572 C C . LEU A 1 72 ? -23.724 3.307 33.782 1.00 89.62 72 LEU A C 1
ATOM 574 O O . LEU A 1 72 ? -23.219 4.184 34.478 1.00 89.62 72 LEU A O 1
ATOM 578 N N . LEU A 1 73 ? -23.886 3.446 32.462 1.00 91.06 73 LEU A N 1
ATOM 579 C CA . LEU A 1 73 ? -23.527 4.658 31.714 1.00 91.06 73 LEU A CA 1
ATOM 580 C C . LEU A 1 73 ? -24.361 5.885 32.127 1.00 91.06 73 LEU A C 1
ATOM 582 O O . LEU A 1 73 ? -23.913 7.012 31.964 1.00 91.06 73 LEU A O 1
ATOM 586 N N . LYS A 1 74 ? -25.560 5.679 32.692 1.00 90.31 74 LYS A N 1
ATOM 587 C CA . LYS A 1 74 ? -26.433 6.737 33.244 1.00 90.31 74 LYS A CA 1
ATOM 588 C C . LYS A 1 74 ? -26.122 7.080 34.712 1.00 90.31 74 LYS A C 1
ATOM 590 O O . LYS A 1 74 ? -26.872 7.818 35.346 1.00 90.31 74 LYS A O 1
ATOM 595 N N . SER A 1 75 ? -25.071 6.506 35.297 1.00 88.56 75 SER A N 1
ATOM 596 C CA . SER A 1 75 ? -24.727 6.709 36.706 1.00 88.56 75 SER A CA 1
ATOM 597 C C . SER A 1 75 ? -24.212 8.127 36.981 1.00 88.56 75 SER A C 1
ATOM 599 O O . SER A 1 75 ? -23.325 8.610 36.293 1.00 88.56 75 SER A O 1
ATOM 601 N N . ASN A 1 76 ? -24.638 8.740 38.093 1.00 85.38 76 ASN A N 1
ATOM 602 C CA . ASN A 1 76 ? -24.107 10.025 38.593 1.00 85.38 76 ASN A CA 1
ATOM 603 C C . ASN A 1 76 ? -22.702 9.895 39.227 1.00 85.38 76 ASN A C 1
ATOM 605 O O . ASN A 1 76 ? -22.405 10.541 40.231 1.00 85.38 76 ASN A O 1
ATOM 609 N N . CYS A 1 77 ? -21.881 8.950 38.773 1.00 86.75 77 CYS A N 1
ATOM 610 C CA . CYS A 1 77 ? -20.559 8.689 39.335 1.00 86.75 77 CYS A CA 1
ATOM 611 C C . CYS A 1 77 ? -19.580 8.462 38.191 1.00 86.75 77 CYS A C 1
ATOM 613 O O . CYS A 1 77 ? -19.647 7.403 37.564 1.00 86.75 77 CYS A O 1
ATOM 615 N N . ALA A 1 78 ? -18.674 9.426 38.008 1.00 85.06 78 ALA A N 1
ATOM 616 C CA . ALA A 1 78 ? -17.626 9.462 36.991 1.00 85.06 78 ALA A CA 1
ATOM 617 C C . ALA A 1 78 ? -16.967 8.105 36.762 1.00 85.06 78 ALA A C 1
ATOM 619 O O . ALA A 1 78 ? -17.124 7.491 35.715 1.00 85.06 78 ALA A O 1
ATOM 620 N N . GLU A 1 79 ? -16.353 7.559 37.812 1.00 80.50 79 GLU A N 1
ATOM 621 C CA . GLU A 1 79 ? -15.643 6.281 37.756 1.00 80.50 79 GLU A CA 1
ATOM 622 C C . GLU A 1 79 ? -16.514 5.105 37.295 1.00 80.50 79 GLU A C 1
ATOM 624 O O . GLU A 1 79 ? -16.009 4.194 36.646 1.00 80.50 79 GLU A O 1
ATOM 629 N N . ILE A 1 80 ? -17.811 5.084 37.629 1.00 86.00 80 ILE A N 1
ATOM 630 C CA . ILE A 1 80 ? -18.710 4.012 37.167 1.00 86.00 80 ILE A CA 1
ATOM 631 C C . ILE A 1 80 ? -18.957 4.161 35.666 1.00 86.00 80 ILE A C 1
ATOM 633 O O . ILE A 1 80 ? -18.942 3.157 34.956 1.00 86.00 80 ILE A O 1
ATOM 637 N N . VAL A 1 81 ? -19.157 5.391 35.187 1.00 88.19 81 VAL A N 1
ATOM 638 C CA . VAL A 1 81 ? -19.359 5.682 33.764 1.00 88.19 81 VAL A CA 1
ATOM 639 C C . VAL A 1 81 ? -18.087 5.373 32.976 1.00 88.19 81 VAL A C 1
ATOM 641 O O . VAL A 1 81 ? -18.158 4.584 32.036 1.00 88.19 81 VAL A O 1
ATOM 644 N N . CYS A 1 82 ? -16.925 5.874 33.413 1.00 78.56 82 CYS A N 1
ATOM 645 C CA . CYS A 1 82 ? -15.628 5.606 32.785 1.00 78.56 82 CYS A CA 1
ATOM 646 C C . CYS A 1 82 ? -15.342 4.104 32.715 1.00 78.56 82 CYS A C 1
ATOM 648 O O . CYS A 1 82 ? -15.115 3.576 31.633 1.00 78.56 82 CYS A O 1
ATOM 650 N N . LYS A 1 83 ? -15.465 3.372 33.835 1.00 76.50 83 LYS A N 1
ATOM 651 C CA . LYS A 1 83 ? -15.244 1.915 33.844 1.00 76.50 83 LYS A CA 1
ATOM 652 C C . LYS A 1 83 ? -16.234 1.161 32.962 1.00 76.50 83 LYS A C 1
ATOM 654 O O . LYS A 1 83 ? -15.881 0.125 32.413 1.00 76.50 83 LYS A O 1
ATOM 659 N N . SER A 1 84 ? -17.462 1.653 32.824 1.00 85.00 84 SER A N 1
ATOM 660 C CA . SER A 1 84 ? -18.446 1.042 31.925 1.00 85.00 84 SER A CA 1
ATOM 661 C C . SER A 1 84 ? -18.084 1.277 30.460 1.00 85.00 84 SER A C 1
ATOM 663 O O . SER A 1 84 ? -18.135 0.329 29.684 1.00 85.00 84 SER A O 1
ATOM 665 N N . ALA A 1 85 ? -17.667 2.494 30.097 1.00 79.75 85 ALA A N 1
ATOM 666 C CA . ALA A 1 85 ? -17.175 2.816 28.758 1.00 79.75 85 ALA A CA 1
ATOM 667 C C . ALA A 1 85 ? -15.903 2.018 28.414 1.00 79.75 85 ALA A C 1
ATOM 669 O O . ALA A 1 85 ? -15.847 1.395 27.361 1.00 79.75 85 ALA A O 1
ATOM 670 N N . GLU A 1 86 ? -14.941 1.921 29.336 1.00 75.88 86 GLU A N 1
ATOM 671 C CA . GLU A 1 86 ? -13.740 1.087 29.183 1.00 75.88 86 GLU A CA 1
ATOM 672 C C . GLU A 1 86 ? -14.083 -0.396 28.973 1.00 75.88 86 GLU A C 1
ATOM 674 O O . GLU A 1 86 ? -13.492 -1.054 28.122 1.00 75.88 86 GLU A O 1
ATOM 679 N N . ILE A 1 87 ? -15.050 -0.939 29.728 1.00 74.69 87 ILE A N 1
ATOM 680 C CA . ILE A 1 87 ? -15.520 -2.320 29.537 1.00 74.69 87 ILE A CA 1
ATOM 681 C C . ILE A 1 87 ? -16.158 -2.484 28.159 1.00 74.69 87 ILE A C 1
ATOM 683 O O . ILE A 1 87 ? -15.927 -3.508 27.525 1.00 74.69 87 ILE A O 1
ATOM 687 N N . ILE A 1 88 ? -16.937 -1.503 27.694 1.00 80.44 88 ILE A N 1
ATOM 688 C CA . ILE A 1 88 ? -17.533 -1.525 26.355 1.00 80.44 88 ILE A CA 1
ATOM 689 C C . ILE A 1 88 ? -16.446 -1.538 25.280 1.00 80.44 88 ILE A C 1
ATOM 691 O O . ILE A 1 88 ? -16.497 -2.398 24.403 1.00 80.44 88 ILE A O 1
ATOM 695 N N . GLY A 1 89 ? -15.455 -0.649 25.366 1.00 66.38 89 GLY A N 1
ATOM 696 C CA . GLY A 1 89 ? -14.339 -0.607 24.418 1.00 66.38 89 GLY A CA 1
ATOM 697 C C . GLY A 1 89 ? -13.539 -1.911 24.415 1.00 66.38 89 GLY A C 1
ATOM 698 O O . GLY A 1 89 ? -13.451 -2.601 23.400 1.00 66.38 89 GLY A O 1
ATOM 699 N N . ALA A 1 90 ? -13.096 -2.362 25.591 1.00 63.06 90 ALA A N 1
ATOM 700 C CA . ALA A 1 90 ? -12.347 -3.610 25.735 1.00 63.06 90 ALA A CA 1
ATOM 701 C C . ALA A 1 90 ? -13.133 -4.846 25.258 1.00 63.06 90 ALA A C 1
ATOM 703 O O . ALA A 1 90 ? -12.559 -5.756 24.662 1.00 63.06 90 ALA A O 1
ATOM 704 N N . ALA A 1 91 ? -14.446 -4.892 25.496 1.00 66.12 91 ALA A N 1
ATOM 705 C CA . ALA A 1 91 ? -15.312 -5.958 25.002 1.00 66.12 91 ALA A CA 1
ATOM 706 C C . ALA A 1 91 ? -15.515 -5.895 23.483 1.00 66.12 91 ALA A C 1
ATOM 708 O O . ALA A 1 91 ? -15.556 -6.937 22.833 1.00 66.12 91 ALA A O 1
ATOM 709 N N . SER A 1 92 ? -15.582 -4.688 22.922 1.00 68.25 92 SER A N 1
ATOM 710 C CA . SER A 1 92 ? -15.664 -4.450 21.478 1.00 68.25 92 SER A CA 1
ATOM 711 C C . SER A 1 92 ? -14.394 -4.896 20.746 1.00 68.25 92 SER A C 1
ATOM 713 O O . SER A 1 92 ? -14.467 -5.300 19.590 1.00 68.25 92 SER A O 1
ATOM 715 N N . LEU A 1 93 ? -13.242 -4.890 21.422 1.00 58.56 93 LEU A N 1
ATOM 716 C CA . LEU A 1 93 ? -11.983 -5.433 20.900 1.00 58.56 93 LEU A CA 1
ATOM 717 C C . LEU A 1 93 ? -11.787 -6.931 21.188 1.00 58.56 93 LEU A C 1
ATOM 719 O O . LEU A 1 93 ? -10.907 -7.560 20.601 1.00 58.56 93 LEU A O 1
ATOM 723 N N . ALA A 1 94 ? -12.570 -7.514 22.102 1.00 57.56 94 ALA A N 1
ATOM 724 C CA . ALA A 1 94 ? -12.382 -8.893 22.552 1.00 57.56 94 ALA A CA 1
ATOM 725 C C . ALA A 1 94 ? -12.785 -9.932 21.493 1.00 57.56 94 ALA A C 1
ATOM 727 O O . ALA A 1 94 ? -12.128 -10.969 21.378 1.00 57.56 94 ALA A O 1
ATOM 728 N N . SER A 1 95 ? -13.866 -9.683 20.747 1.00 55.91 95 SER A N 1
ATOM 729 C CA . SER A 1 95 ? -14.269 -10.487 19.587 1.00 55.91 95 SER A CA 1
ATOM 730 C C . SER A 1 95 ? -15.225 -9.711 18.679 1.00 55.91 95 SER A C 1
ATOM 732 O O . SER A 1 95 ? -15.891 -8.772 19.123 1.00 55.91 95 SER A O 1
ATOM 734 N N . PHE A 1 96 ? -15.330 -10.133 17.417 1.00 57.03 96 PHE A N 1
ATOM 735 C CA . PHE A 1 96 ? -16.257 -9.534 16.455 1.00 57.03 96 PHE A CA 1
ATOM 736 C C . PHE A 1 96 ? -17.720 -9.690 16.900 1.00 57.03 96 PHE A C 1
ATOM 738 O O . PHE A 1 96 ? -18.472 -8.721 16.897 1.00 57.03 96 PHE A O 1
ATOM 745 N N . GLU A 1 97 ? -18.110 -10.877 17.376 1.00 66.62 97 GLU A N 1
ATOM 746 C CA . GLU A 1 97 ? -19.477 -11.156 17.837 1.00 66.62 97 GLU A CA 1
ATOM 747 C C . GLU A 1 97 ? -19.855 -10.329 19.070 1.00 66.62 97 GLU A C 1
ATOM 749 O O . GLU A 1 97 ? -21.024 -10.007 19.278 1.00 66.62 97 GLU A O 1
ATOM 754 N N . MET A 1 98 ? -18.881 -10.009 19.928 1.00 68.88 98 MET A N 1
ATOM 755 C CA . MET A 1 98 ? -19.117 -9.150 21.084 1.00 68.88 98 MET A CA 1
ATOM 756 C C . MET A 1 98 ? -19.297 -7.691 20.662 1.00 68.88 98 MET A C 1
ATOM 758 O O . MET A 1 98 ? -20.212 -7.033 21.153 1.00 68.88 98 MET A O 1
ATOM 762 N N . ASN A 1 99 ? -18.470 -7.206 19.733 1.00 80.00 99 ASN A N 1
ATOM 763 C CA . ASN A 1 99 ? -18.617 -5.877 19.147 1.00 80.00 99 ASN A CA 1
ATOM 764 C C . ASN A 1 99 ? -19.998 -5.706 18.497 1.00 80.00 99 ASN A C 1
ATOM 766 O O . ASN A 1 99 ? -20.711 -4.761 18.818 1.00 80.00 99 ASN A O 1
ATOM 770 N N . GLU A 1 100 ? -20.412 -6.669 17.670 1.00 77.88 100 GLU A N 1
ATOM 771 C CA . GLU A 1 100 ? -21.719 -6.667 17.011 1.00 77.88 100 GLU A CA 1
ATOM 772 C C . GLU A 1 100 ? -22.868 -6.619 18.027 1.00 77.88 100 GLU A C 1
ATOM 774 O O . GLU A 1 100 ? -23.756 -5.775 17.916 1.00 77.88 100 GLU A O 1
ATOM 779 N N . LYS A 1 101 ? -22.820 -7.444 19.083 1.00 82.75 101 LYS A N 1
ATOM 780 C CA . LYS A 1 101 ? -23.818 -7.400 20.167 1.00 82.75 101 LYS A CA 1
ATOM 781 C C . LYS A 1 101 ? -23.895 -6.035 20.842 1.00 82.75 101 LYS A C 1
ATOM 783 O O . LYS A 1 101 ? -24.988 -5.571 21.133 1.00 82.75 101 LYS A O 1
ATOM 788 N N . ILE A 1 102 ? -22.756 -5.399 21.103 1.00 84.00 102 ILE A N 1
ATOM 789 C CA . ILE A 1 102 ? -22.703 -4.066 21.716 1.00 84.00 102 ILE A CA 1
ATOM 790 C C . ILE A 1 102 ? -23.248 -3.001 20.755 1.00 84.00 102 ILE A C 1
ATOM 792 O O . ILE A 1 102 ? -24.012 -2.137 21.177 1.00 84.00 102 ILE A O 1
ATOM 796 N N . ALA A 1 103 ? -22.880 -3.061 19.475 1.00 86.12 103 ALA A N 1
ATOM 797 C CA . ALA A 1 103 ? -23.307 -2.109 18.452 1.00 86.12 103 ALA A CA 1
ATOM 798 C C . ALA A 1 103 ? -24.822 -2.170 18.179 1.00 86.12 103 ALA A C 1
ATOM 800 O O . ALA A 1 103 ? -25.455 -1.151 17.881 1.00 86.12 103 ALA A O 1
ATOM 801 N N . LEU A 1 104 ? -25.421 -3.358 18.293 1.00 89.50 104 LEU A N 1
ATOM 802 C CA . LEU A 1 104 ? -26.862 -3.557 18.133 1.00 89.50 104 LEU A CA 1
ATOM 803 C C . LEU A 1 104 ? -27.680 -3.041 19.332 1.00 89.50 104 LEU A C 1
ATOM 805 O O . LEU A 1 104 ? -28.869 -2.775 19.181 1.00 89.50 104 LEU A O 1
ATOM 809 N N . GLU A 1 105 ? -27.061 -2.809 20.492 1.00 93.00 105 GLU A N 1
ATOM 810 C CA . GLU A 1 105 ? -27.722 -2.213 21.658 1.00 93.00 105 GLU A CA 1
ATOM 811 C C . GLU A 1 105 ? -27.815 -0.678 21.533 1.00 93.00 105 GLU A C 1
ATOM 813 O O . GLU A 1 105 ? -26.942 0.064 21.995 1.00 93.00 105 GLU A O 1
ATOM 818 N N . ASP A 1 106 ? -28.917 -0.191 20.946 1.00 94.00 106 ASP A N 1
ATOM 819 C CA . ASP A 1 106 ? -29.271 1.232 20.759 1.00 94.00 106 ASP A CA 1
ATOM 820 C C . ASP A 1 106 ? -28.867 2.144 21.929 1.00 94.00 106 ASP A C 1
ATOM 822 O O . ASP A 1 106 ? -28.257 3.199 21.744 1.00 94.00 106 ASP A O 1
ATOM 826 N N . GLU A 1 107 ? -29.254 1.758 23.148 1.00 93.56 107 GLU A N 1
ATOM 827 C CA . GLU A 1 107 ? -29.055 2.580 24.340 1.00 93.56 107 GLU A CA 1
ATOM 828 C C . GLU A 1 107 ? -27.579 2.720 24.711 1.00 93.56 107 GLU A C 1
ATOM 830 O O . GLU A 1 107 ? -27.198 3.754 25.257 1.00 93.56 107 GLU A O 1
ATOM 835 N N . ILE A 1 108 ? -26.746 1.715 24.423 1.00 94.44 108 ILE A N 1
ATOM 836 C CA . ILE A 1 108 ? -25.306 1.794 24.674 1.00 94.44 108 ILE A CA 1
ATOM 837 C C . ILE A 1 108 ? -24.691 2.810 23.714 1.00 94.44 108 ILE A C 1
ATOM 839 O O . ILE A 1 108 ? -24.038 3.753 24.163 1.00 94.44 108 ILE A O 1
ATOM 843 N N . VAL A 1 109 ? -24.959 2.667 22.413 1.00 95.56 109 VAL A N 1
ATOM 844 C CA . VAL A 1 109 ? -24.380 3.524 21.370 1.00 95.56 109 VAL A CA 1
ATOM 845 C C . VAL A 1 109 ? -24.814 4.982 21.548 1.00 95.56 109 VAL A C 1
ATOM 847 O O . VAL A 1 109 ? -23.966 5.872 21.644 1.00 95.56 109 VAL A O 1
ATOM 850 N N . LYS A 1 110 ? -26.121 5.238 21.714 1.00 95.62 110 LYS A N 1
ATOM 851 C CA . LYS A 1 110 ? -26.655 6.590 21.969 1.00 95.62 110 LYS A CA 1
ATOM 852 C C . LYS A 1 110 ? -26.044 7.215 23.218 1.00 95.62 110 LYS A C 1
ATOM 854 O O . LYS A 1 110 ? -25.758 8.414 23.235 1.00 95.62 110 LYS A O 1
ATOM 859 N N . ARG A 1 111 ? -25.849 6.422 24.281 1.00 94.56 111 ARG A N 1
ATOM 860 C CA . ARG A 1 111 ? -25.256 6.936 25.518 1.00 94.56 111 ARG A CA 1
ATOM 861 C C . ARG A 1 111 ? -23.792 7.276 25.337 1.00 94.56 111 ARG A C 1
ATOM 863 O O . ARG A 1 111 ? -23.433 8.383 25.718 1.00 94.56 111 ARG A O 1
ATOM 870 N N . LEU A 1 112 ? -22.992 6.417 24.714 1.00 94.25 112 LEU A N 1
ATOM 871 C CA . LEU A 1 112 ? -21.592 6.727 24.420 1.00 94.25 112 LEU A CA 1
ATOM 872 C C . LEU A 1 112 ? -21.448 8.032 23.628 1.00 94.25 112 LEU A C 1
A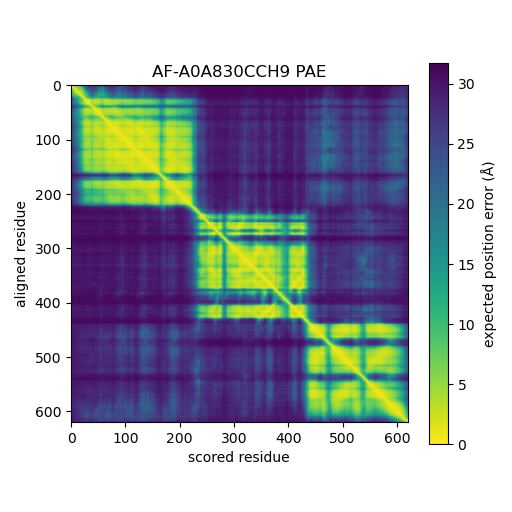TOM 874 O O . LEU A 1 112 ? -20.688 8.899 24.045 1.00 94.25 112 LEU A O 1
ATOM 878 N N . ILE A 1 113 ? -22.251 8.225 22.578 1.00 96.00 113 ILE A N 1
ATOM 879 C CA . ILE A 1 113 ? -22.233 9.459 21.774 1.00 96.00 113 ILE A CA 1
ATOM 880 C C . ILE A 1 113 ? -22.611 10.685 22.619 1.00 96.00 113 ILE A C 1
ATOM 882 O O . ILE A 1 113 ? -21.993 11.742 22.515 1.00 96.00 113 ILE A O 1
ATOM 886 N N . SER A 1 114 ? -23.604 10.559 23.505 1.00 94.81 114 SER A N 1
ATOM 887 C CA . SER A 1 114 ? -24.006 11.673 24.375 1.00 94.81 114 SER A CA 1
ATOM 888 C C . SER A 1 114 ? -22.919 12.092 25.376 1.00 94.81 114 SER A C 1
ATOM 890 O O . SER A 1 114 ? -22.883 13.252 25.788 1.00 94.81 114 SER A O 1
ATOM 892 N N . LEU A 1 115 ? -22.029 11.167 25.756 1.00 94.12 115 LEU A N 1
ATOM 893 C CA . LEU A 1 115 ? -20.977 11.400 26.747 1.00 94.12 115 LEU A CA 1
ATOM 894 C C . LEU A 1 115 ? -19.800 12.218 26.202 1.00 94.12 115 LEU A C 1
ATOM 896 O O . LEU A 1 115 ? -19.060 12.781 27.007 1.00 94.12 115 LEU A O 1
ATOM 900 N N . PHE A 1 116 ? -19.688 12.407 24.880 1.00 91.06 116 PHE A N 1
ATOM 901 C CA . PHE A 1 116 ? -18.732 13.359 24.297 1.00 91.06 116 PHE A CA 1
ATOM 902 C C . PHE A 1 116 ? -18.942 14.779 24.835 1.00 91.06 116 PHE A C 1
ATOM 904 O O . PHE A 1 116 ? -18.021 15.575 24.890 1.00 91.06 116 PHE A O 1
ATOM 911 N N . ARG A 1 117 ? -20.162 15.131 25.249 1.00 89.62 117 ARG A N 1
ATOM 912 C CA . ARG A 1 117 ? -20.486 16.470 25.767 1.00 89.62 117 ARG A CA 1
ATOM 913 C C . ARG A 1 117 ? -20.398 16.561 27.293 1.00 89.62 117 ARG A C 1
ATOM 915 O O . ARG A 1 117 ? -20.944 17.491 27.882 1.00 89.62 117 ARG A O 1
ATOM 922 N N . SER A 1 118 ? -19.789 15.571 27.944 1.00 88.81 118 SER A N 1
ATOM 923 C CA . SER A 1 118 ? -19.626 15.557 29.396 1.00 88.81 118 SER A CA 1
ATOM 924 C C . SER A 1 118 ? -18.746 16.721 29.858 1.00 88.81 118 SER A C 1
ATOM 926 O O . SER A 1 118 ? -17.679 16.953 29.300 1.00 88.81 118 SER A O 1
ATOM 928 N N . SER A 1 119 ? -19.159 17.410 30.927 1.00 84.94 119 SER A N 1
ATOM 929 C CA . SER A 1 119 ? -18.318 18.406 31.606 1.00 84.94 119 SER A CA 1
ATOM 930 C C . SER A 1 119 ? -17.117 17.774 32.313 1.00 84.94 119 SER A C 1
ATOM 932 O O . SER A 1 119 ? -16.123 18.442 32.577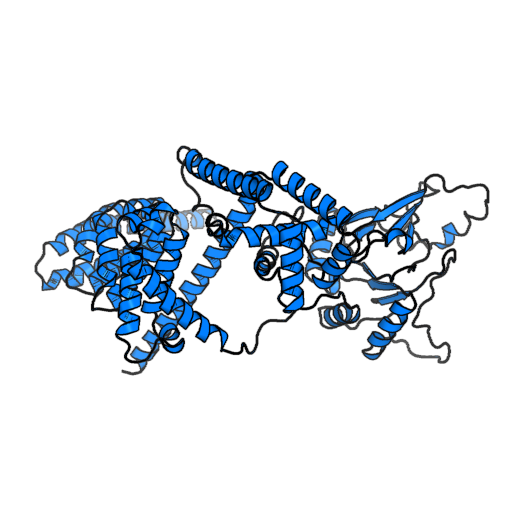 1.00 84.94 119 SER A O 1
ATOM 934 N N . GLU A 1 120 ? -17.215 16.489 32.658 1.00 86.56 120 GLU A N 1
ATOM 935 C CA . GLU A 1 120 ? -16.108 15.719 33.214 1.00 86.56 120 GLU A CA 1
ATOM 936 C C . GLU A 1 120 ? -15.291 15.101 32.078 1.00 86.56 120 GLU A C 1
ATOM 938 O O . GLU A 1 120 ? -15.770 14.220 31.354 1.00 86.56 120 GLU A O 1
ATOM 943 N N . ARG A 1 121 ? -14.047 15.563 31.940 1.00 82.94 121 ARG A N 1
ATOM 944 C CA . ARG A 1 121 ? -13.167 15.242 30.811 1.00 82.94 121 ARG A CA 1
ATOM 945 C C . ARG A 1 121 ? -12.775 13.769 30.738 1.00 82.94 121 ARG A C 1
ATOM 947 O O . ARG A 1 121 ? -12.717 13.208 29.650 1.00 82.94 121 ARG A O 1
ATOM 954 N N . GLU A 1 122 ? -12.601 13.118 31.885 1.00 79.38 122 GLU A N 1
ATOM 955 C CA . GLU A 1 122 ? -12.321 11.677 31.960 1.00 79.38 122 GLU A CA 1
ATOM 956 C C . GLU A 1 122 ? -13.440 10.834 31.330 1.00 79.38 122 GLU A C 1
ATOM 958 O O . GLU A 1 122 ? -13.165 9.855 30.639 1.00 79.38 122 GLU A O 1
ATOM 963 N N . ILE A 1 123 ? -14.704 11.237 31.517 1.00 87.19 123 ILE A N 1
ATOM 964 C CA . ILE A 1 123 ? -15.859 10.566 30.908 1.00 87.19 123 ILE A CA 1
ATOM 965 C C . ILE A 1 123 ? -15.842 10.757 29.389 1.00 87.19 123 ILE A C 1
ATOM 967 O O . ILE A 1 123 ? -16.053 9.794 28.648 1.00 87.19 123 ILE A O 1
ATOM 971 N N . ALA A 1 124 ? -15.584 11.983 28.925 1.00 86.00 124 ALA A N 1
ATOM 972 C CA . ALA A 1 124 ? -15.541 12.297 27.501 1.00 86.00 124 ALA A CA 1
ATOM 973 C C . ALA A 1 124 ? -14.436 11.491 26.791 1.00 86.00 124 ALA A C 1
ATOM 975 O O . ALA A 1 124 ? -14.714 10.819 25.796 1.00 86.00 124 ALA A O 1
ATOM 976 N N . ILE A 1 125 ? -13.229 11.443 27.366 1.00 76.44 125 ILE A N 1
ATOM 977 C CA . ILE A 1 125 ? -12.098 10.635 26.881 1.00 76.44 125 ILE A CA 1
ATOM 978 C C . ILE A 1 125 ? -12.449 9.141 26.862 1.00 76.44 125 ILE A C 1
ATOM 980 O O . ILE A 1 125 ? -12.301 8.486 25.829 1.00 76.44 125 ILE A O 1
ATOM 984 N N . ALA A 1 126 ? -12.976 8.597 27.966 1.00 72.38 126 ALA A N 1
ATOM 985 C CA . ALA A 1 126 ? -13.355 7.185 28.044 1.00 72.38 126 ALA A CA 1
ATOM 986 C C . ALA A 1 126 ? -14.430 6.816 27.007 1.00 72.38 126 ALA A C 1
ATOM 988 O O . ALA A 1 126 ? -14.372 5.742 26.408 1.00 72.38 126 ALA A O 1
ATOM 989 N N . SER A 1 127 ? -15.390 7.712 26.756 1.00 86.38 127 SER A N 1
ATOM 990 C CA . SER A 1 127 ? -16.417 7.509 25.732 1.00 86.38 127 SER A CA 1
ATOM 991 C C . SER A 1 127 ? -15.867 7.585 24.305 1.00 86.38 127 SER A C 1
ATOM 993 O O . SER A 1 127 ? -16.261 6.768 23.476 1.00 86.38 127 SER A O 1
ATOM 995 N N . CYS A 1 128 ? -14.918 8.487 24.022 1.00 78.62 128 CYS A N 1
ATOM 996 C CA . CYS A 1 128 ? -14.256 8.560 22.716 1.00 78.62 128 CYS A CA 1
ATOM 997 C C . CYS A 1 128 ? -13.450 7.292 22.430 1.00 78.62 128 CYS A C 1
ATOM 999 O O . CYS A 1 128 ? -13.587 6.719 21.353 1.00 78.62 128 CYS A O 1
ATOM 1001 N N . ASN A 1 129 ? -12.686 6.807 23.413 1.00 73.19 129 ASN A N 1
ATOM 1002 C CA . ASN A 1 129 ? -11.962 5.539 23.308 1.00 73.19 129 ASN A CA 1
ATOM 1003 C C . ASN A 1 129 ? -12.917 4.361 23.067 1.00 73.19 129 ASN A C 1
ATOM 1005 O O . ASN A 1 129 ? -12.709 3.585 22.141 1.00 73.19 129 ASN A O 1
ATOM 1009 N N . ALA A 1 130 ? -14.019 4.275 23.819 1.00 75.31 130 ALA A N 1
ATOM 1010 C CA . ALA A 1 130 ? -15.014 3.221 23.625 1.00 75.31 130 ALA A CA 1
ATOM 1011 C C . ALA A 1 130 ? -15.670 3.263 22.234 1.00 75.31 130 ALA A C 1
ATOM 1013 O O . ALA A 1 130 ? -15.957 2.217 21.655 1.00 75.31 130 ALA A O 1
ATOM 1014 N N . VAL A 1 131 ? -15.910 4.459 21.686 1.00 83.56 131 VAL A N 1
ATOM 1015 C CA . VAL A 1 131 ? -16.464 4.631 20.336 1.00 83.56 131 VAL A CA 1
ATOM 1016 C C . VAL A 1 131 ? -15.446 4.271 19.259 1.00 83.56 131 VAL A C 1
ATOM 1018 O O . VAL A 1 131 ? -15.808 3.594 18.298 1.00 83.56 131 VAL A O 1
ATOM 1021 N N . LEU A 1 132 ? -14.182 4.661 19.429 1.00 71.25 132 LEU A N 1
ATOM 1022 C CA . LEU A 1 132 ? -13.088 4.241 18.553 1.00 71.25 132 LEU A CA 1
ATOM 1023 C C . LEU A 1 132 ? -12.952 2.712 18.535 1.00 71.25 132 LEU A C 1
ATOM 1025 O O . LEU A 1 132 ? -12.917 2.115 17.459 1.00 71.25 132 LEU A O 1
ATOM 1029 N N . ASP A 1 133 ? -12.980 2.073 19.702 1.00 68.25 133 ASP A N 1
ATOM 1030 C CA . ASP A 1 133 ? -12.951 0.615 19.834 1.00 68.25 133 ASP A CA 1
ATOM 1031 C C . ASP A 1 133 ? -14.169 -0.054 19.179 1.00 68.25 133 ASP A C 1
ATOM 1033 O O . ASP A 1 133 ? -14.031 -1.058 18.473 1.00 68.25 133 ASP A O 1
ATOM 1037 N N . LEU A 1 134 ? -15.367 0.515 19.347 1.00 73.88 134 LEU A N 1
ATOM 1038 C CA . LEU A 1 134 ? -16.585 0.021 18.702 1.00 73.88 134 LEU A CA 1
ATOM 1039 C C . LEU A 1 134 ? -16.495 0.146 17.172 1.00 73.88 134 LEU A C 1
ATOM 1041 O O . LEU A 1 134 ? -16.837 -0.794 16.457 1.00 73.88 134 LEU A O 1
ATOM 1045 N N . SER A 1 135 ? -15.943 1.256 16.671 1.00 76.81 135 SER A N 1
ATOM 1046 C CA . SER A 1 135 ? -15.744 1.539 15.240 1.00 76.81 135 SER A CA 1
ATOM 1047 C C . SER A 1 135 ? -14.713 0.643 14.539 1.00 76.81 135 SER A C 1
ATOM 1049 O O . SER A 1 135 ? -14.485 0.790 13.340 1.00 76.81 135 SER A O 1
ATOM 1051 N N . THR A 1 136 ? -14.088 -0.304 15.243 1.00 68.81 136 THR A N 1
ATOM 1052 C CA . THR A 1 136 ? -13.165 -1.269 14.622 1.00 68.81 136 THR A CA 1
ATOM 1053 C C . THR A 1 136 ? -13.870 -2.306 13.740 1.00 68.81 136 THR A C 1
ATOM 1055 O O . THR A 1 136 ? -13.208 -2.984 12.947 1.00 68.81 136 THR A O 1
ATOM 1058 N N . THR A 1 137 ? -15.201 -2.418 13.838 1.00 61.94 137 THR A N 1
ATOM 1059 C CA . THR A 1 137 ? -16.032 -3.265 12.972 1.00 61.94 137 THR A CA 1
ATOM 1060 C C . THR A 1 137 ? -17.005 -2.441 12.137 1.00 61.94 137 THR A C 1
ATOM 1062 O O . THR A 1 137 ? -17.404 -1.340 12.514 1.00 61.94 137 THR A O 1
ATOM 1065 N N . PHE A 1 138 ? -17.441 -3.010 11.011 1.00 68.75 138 PHE A N 1
ATOM 1066 C CA . PHE A 1 138 ? -18.422 -2.368 10.138 1.00 68.75 138 PHE A CA 1
ATOM 1067 C C . PHE A 1 138 ? -19.779 -2.165 10.827 1.00 68.75 138 PHE A C 1
ATOM 1069 O O . PHE A 1 138 ? -20.371 -1.098 10.691 1.00 68.75 138 PHE A O 1
ATOM 1076 N N . VAL A 1 139 ? -20.261 -3.148 11.601 1.00 74.88 139 VAL A N 1
ATOM 1077 C CA . VAL A 1 139 ? -21.531 -3.006 12.335 1.00 74.88 139 VAL A CA 1
ATOM 1078 C C . VAL A 1 139 ? -21.424 -1.865 13.345 1.00 74.88 139 VAL A C 1
ATOM 1080 O O . VAL A 1 139 ? -22.295 -1.003 13.379 1.00 74.88 139 VAL A O 1
ATOM 1083 N N . GLY A 1 140 ? -20.325 -1.793 14.102 1.00 74.50 140 GLY A N 1
ATOM 1084 C CA . GLY A 1 140 ? -20.061 -0.675 15.006 1.00 74.50 140 GLY A CA 1
ATOM 1085 C C . GLY A 1 140 ? -20.064 0.677 14.291 1.00 74.50 140 GLY A C 1
ATOM 1086 O O . GLY A 1 140 ? -20.738 1.601 14.740 1.00 74.50 140 GLY A O 1
ATOM 1087 N N . GLN A 1 141 ? -19.384 0.778 13.145 1.00 81.81 141 GLN A N 1
ATOM 1088 C CA . GLN A 1 141 ? -19.361 1.990 12.318 1.00 81.81 141 GLN A CA 1
ATOM 1089 C C . GLN A 1 141 ? -20.764 2.404 11.864 1.00 81.81 141 GLN A C 1
ATOM 1091 O O . GLN A 1 141 ? -21.176 3.524 12.150 1.00 81.81 141 GLN A O 1
ATOM 1096 N N . GLN A 1 142 ? -21.533 1.513 11.228 1.00 83.81 142 GLN A N 1
ATOM 1097 C CA . GLN A 1 142 ? -22.875 1.848 10.730 1.00 83.81 142 GLN A CA 1
ATOM 1098 C C . GLN A 1 142 ? -23.809 2.301 11.852 1.00 83.81 142 GLN A C 1
ATOM 1100 O O . GLN A 1 142 ? -24.511 3.298 11.714 1.00 83.81 142 GLN A O 1
ATOM 1105 N N . ARG A 1 143 ? -23.753 1.629 13.002 1.00 92.56 143 ARG A N 1
ATOM 1106 C CA . ARG A 1 143 ? -24.578 1.962 14.166 1.00 92.56 143 ARG A CA 1
ATOM 1107 C C . ARG A 1 143 ? -24.204 3.308 14.784 1.00 92.56 143 ARG A C 1
ATOM 1109 O O . ARG A 1 143 ? -25.078 4.043 15.233 1.00 92.56 143 ARG A O 1
ATOM 1116 N N . LEU A 1 144 ? -22.921 3.667 14.779 1.00 92.38 144 LEU A N 1
ATOM 1117 C CA . LEU A 1 144 ? -22.462 4.994 15.195 1.00 92.38 144 LEU A CA 1
ATOM 1118 C C . LEU A 1 144 ? -22.923 6.087 14.219 1.00 92.38 144 LEU A C 1
ATOM 1120 O O . LEU A 1 144 ? -23.343 7.158 14.660 1.00 92.38 144 LEU A O 1
ATOM 1124 N N . LEU A 1 145 ? -22.881 5.815 12.912 1.00 89.44 145 LEU A N 1
ATOM 1125 C CA . LEU A 1 145 ? -23.357 6.735 11.875 1.00 89.44 145 LEU A CA 1
ATOM 1126 C C . LEU A 1 145 ? -24.868 6.972 11.970 1.00 89.44 145 LEU A C 1
ATOM 1128 O O . LEU A 1 145 ? -25.301 8.120 11.942 1.00 89.44 145 LEU A O 1
ATOM 1132 N N . GLU A 1 146 ? -25.661 5.916 12.165 1.00 90.88 146 GLU A N 1
ATOM 1133 C CA . GLU A 1 146 ? -27.118 6.008 12.345 1.00 90.88 146 GLU A CA 1
ATOM 1134 C C . GLU A 1 146 ? -27.531 6.906 13.521 1.00 90.88 146 GLU A C 1
ATOM 1136 O O . GLU A 1 146 ? -28.606 7.503 13.497 1.00 90.88 146 GLU A O 1
ATOM 1141 N N . PHE A 1 147 ? -26.683 7.030 14.547 1.00 93.56 147 PHE A N 1
ATOM 1142 C CA . PHE A 1 147 ? -26.928 7.885 15.711 1.00 93.56 147 PHE A CA 1
ATOM 1143 C C . PHE A 1 147 ? -26.137 9.199 15.694 1.00 93.56 147 PHE A C 1
ATOM 1145 O O . PHE A 1 147 ? -25.922 9.807 16.748 1.00 93.56 147 PHE A O 1
ATOM 1152 N N . SER A 1 148 ? -25.736 9.662 14.508 1.00 92.19 148 SER A N 1
ATOM 1153 C CA . SER A 1 148 ? -25.076 10.954 14.293 1.00 92.19 148 SER A CA 1
ATOM 1154 C C . SER A 1 148 ? -23.798 11.144 15.120 1.00 92.19 148 SER A C 1
ATOM 1156 O O . SER A 1 148 ? -23.550 12.210 15.703 1.00 92.19 148 SER A O 1
ATOM 1158 N N . ALA A 1 149 ? -22.977 10.095 15.243 1.00 93.56 149 ALA A N 1
ATOM 1159 C CA . ALA A 1 149 ? -21.715 10.180 15.975 1.00 93.56 149 ALA A CA 1
ATOM 1160 C C . ALA A 1 149 ? -20.756 11.209 15.353 1.00 93.56 149 ALA A C 1
ATOM 1162 O O . ALA A 1 149 ? -20.119 11.955 16.096 1.00 93.56 149 ALA A O 1
ATOM 1163 N N . ILE A 1 150 ? -20.685 11.299 14.018 1.00 92.62 150 ILE A N 1
ATOM 1164 C CA . ILE A 1 150 ? -19.800 12.243 13.313 1.00 92.62 150 ILE A CA 1
ATOM 1165 C C . ILE A 1 150 ? -20.152 13.685 13.674 1.00 92.62 150 ILE A C 1
ATOM 1167 O O . ILE A 1 150 ? -19.281 14.468 14.046 1.00 92.62 150 ILE A O 1
ATOM 1171 N N . GLU A 1 151 ? -21.431 14.035 13.606 1.00 94.00 151 GLU A N 1
ATOM 1172 C CA . GLU A 1 151 ? -21.923 15.380 13.863 1.00 94.00 151 GLU A CA 1
ATOM 1173 C C . GLU A 1 151 ? -21.641 15.784 15.310 1.00 94.00 151 GLU A C 1
ATOM 1175 O O . GLU A 1 151 ? -21.254 16.921 15.575 1.00 94.00 151 GLU A O 1
ATOM 1180 N N . ASN A 1 152 ? -21.774 14.844 16.251 1.00 94.19 152 ASN A N 1
ATOM 1181 C CA . ASN A 1 152 ? -21.446 15.084 17.651 1.00 94.19 152 ASN A CA 1
ATOM 1182 C C . ASN A 1 152 ? -19.941 15.255 17.885 1.00 94.19 152 ASN A C 1
ATOM 1184 O O . ASN A 1 152 ? -19.558 16.176 18.604 1.00 94.19 152 ASN A O 1
ATOM 1188 N N . LEU A 1 153 ? -19.101 14.426 17.265 1.00 93.50 153 LEU A N 1
ATOM 1189 C CA . LEU A 1 153 ? -17.645 14.524 17.383 1.00 93.50 153 LEU A CA 1
ATOM 1190 C C . LEU A 1 153 ? -17.116 15.831 16.779 1.00 93.50 153 LEU A C 1
ATOM 1192 O O . LEU A 1 153 ? -16.370 16.552 17.440 1.00 93.50 153 LEU A O 1
ATOM 1196 N N . ILE A 1 154 ? -17.556 16.180 15.564 1.00 92.00 154 ILE A N 1
ATOM 1197 C CA . ILE A 1 154 ? -17.193 17.444 14.909 1.00 92.00 154 ILE A CA 1
ATOM 1198 C C . ILE A 1 154 ? -17.678 18.631 15.748 1.00 92.00 154 ILE A C 1
ATOM 1200 O O . ILE A 1 154 ? -16.935 19.592 15.953 1.00 92.00 154 ILE A O 1
ATOM 1204 N N . PHE A 1 155 ? -18.913 18.580 16.256 1.00 92.31 155 PHE A N 1
ATOM 1205 C CA . PHE A 1 155 ? -19.444 19.643 17.105 1.00 92.31 155 PHE A CA 1
ATOM 1206 C C . PHE A 1 155 ? -18.595 19.839 18.366 1.00 92.31 155 PHE A C 1
ATOM 1208 O O . PHE A 1 155 ? -18.223 20.975 18.662 1.00 92.31 155 PHE A O 1
ATOM 1215 N N . CYS A 1 156 ? -18.265 18.759 19.084 1.00 90.88 156 CYS A N 1
ATOM 1216 C CA . CYS A 1 156 ? -17.410 18.825 20.270 1.00 90.88 156 CYS A CA 1
ATOM 1217 C C . CYS A 1 156 ? -16.025 19.380 19.930 1.00 90.88 156 CYS A C 1
ATOM 1219 O O . CYS A 1 156 ? -15.558 20.285 20.613 1.00 90.88 156 CYS A O 1
ATOM 1221 N N . PHE A 1 157 ? -15.415 18.930 18.831 1.00 89.19 157 PHE A N 1
ATOM 1222 C CA . PHE A 1 157 ? -14.108 19.420 18.394 1.00 89.19 157 PHE A CA 1
ATOM 1223 C C . PHE A 1 157 ? -14.125 20.934 18.143 1.00 89.19 157 PHE A C 1
ATOM 1225 O O . PHE A 1 157 ? -13.278 21.670 18.642 1.00 89.19 157 PHE A O 1
ATOM 1232 N N . ILE A 1 158 ? -15.144 21.428 17.433 1.00 87.44 158 ILE A N 1
ATOM 1233 C CA . ILE A 1 158 ? -15.308 22.863 17.172 1.00 87.44 158 ILE A CA 1
ATOM 1234 C C . ILE A 1 158 ? -15.505 23.654 18.475 1.00 87.44 158 ILE A C 1
ATOM 1236 O O . ILE A 1 158 ? -15.014 24.779 18.569 1.00 87.44 158 ILE A O 1
ATOM 1240 N N . GLN A 1 159 ? -16.250 23.122 19.449 1.00 86.75 159 GLN A N 1
ATOM 1241 C CA . GLN A 1 159 ? -16.489 23.798 20.731 1.00 86.75 159 GLN A CA 1
ATOM 1242 C C . GLN A 1 159 ? -15.211 23.900 21.564 1.00 86.75 159 GLN A C 1
ATOM 1244 O O . GLN A 1 159 ? -14.866 25.000 21.992 1.00 86.75 159 GLN A O 1
ATOM 1249 N N . GLU A 1 160 ? -14.474 22.801 21.714 1.00 82.75 160 GLU A N 1
ATOM 1250 C CA . GLU A 1 160 ? -13.225 22.771 22.486 1.00 82.75 160 GLU A CA 1
ATOM 1251 C C . GLU A 1 160 ? -12.142 23.674 21.870 1.00 82.75 160 GLU A C 1
ATOM 1253 O O . GLU A 1 160 ? -11.424 24.386 22.576 1.00 82.75 160 GLU A O 1
ATOM 1258 N N . CYS A 1 161 ? -12.071 23.747 20.536 1.00 74.62 161 CYS A N 1
ATOM 1259 C CA . CYS A 1 161 ? -11.182 24.689 19.853 1.00 74.62 161 CYS A CA 1
ATOM 1260 C C . CYS A 1 161 ? -11.597 26.165 20.013 1.00 74.62 161 CYS A C 1
ATOM 1262 O O . CYS A 1 161 ? -10.781 27.045 19.749 1.00 74.62 161 CYS A O 1
ATOM 1264 N N . LYS A 1 162 ? -12.848 26.465 20.399 1.00 72.31 162 LYS A N 1
ATOM 1265 C CA . LYS A 1 162 ? -13.340 27.838 20.635 1.00 72.31 162 LYS A CA 1
ATOM 1266 C C . LYS A 1 162 ? -13.211 28.286 22.089 1.00 72.31 162 LYS A C 1
ATOM 1268 O O . LYS A 1 162 ? -13.072 29.482 22.328 1.00 72.31 162 LYS A O 1
ATOM 1273 N N . SER A 1 163 ? -13.316 27.365 23.046 1.00 59.34 163 SER A N 1
ATOM 1274 C CA . SER A 1 163 ? -13.195 27.653 24.482 1.00 59.34 163 SER A CA 1
ATOM 1275 C C . SER A 1 163 ? -11.756 27.930 24.912 1.00 59.34 163 SER A C 1
ATOM 1277 O O . SER A 1 163 ? -11.534 28.637 25.895 1.00 59.34 163 SER A O 1
ATOM 1279 N N . SER A 1 164 ? -10.779 27.424 24.163 1.00 55.00 164 SER A N 1
ATOM 1280 C CA . SER A 1 164 ? -9.379 27.810 24.306 1.00 55.00 164 SER A CA 1
ATOM 1281 C C . SER A 1 164 ? -9.205 29.250 23.814 1.00 55.00 164 SER A C 1
ATOM 1283 O O . SER A 1 164 ? -9.228 29.528 22.622 1.00 55.00 164 SER A O 1
ATOM 1285 N N . ILE A 1 165 ? -9.050 30.192 24.750 1.00 46.56 165 ILE A N 1
ATOM 1286 C CA . ILE A 1 165 ? -8.879 31.646 24.515 1.00 46.56 165 ILE A CA 1
ATOM 1287 C C . ILE A 1 165 ? -7.626 31.961 23.659 1.00 46.56 165 ILE A C 1
ATOM 1289 O O . ILE A 1 165 ? -7.445 33.079 23.177 1.00 46.56 165 ILE A O 1
ATOM 1293 N N . VAL A 1 166 ? -6.781 30.958 23.417 1.00 45.44 166 VAL A N 1
ATOM 1294 C CA . VAL A 1 166 ? -5.641 30.995 22.504 1.00 45.44 166 VAL A CA 1
ATOM 1295 C C . VAL A 1 166 ? -6.027 30.247 21.230 1.00 45.44 166 VAL A C 1
ATOM 1297 O O . VAL A 1 166 ? -6.466 29.101 21.293 1.00 45.44 166 VAL A O 1
ATOM 1300 N N . TYR A 1 167 ? -5.879 30.922 20.086 1.00 46.25 167 TYR A N 1
ATOM 1301 C CA . TYR A 1 167 ? -6.058 30.369 18.740 1.00 46.25 167 TYR A CA 1
ATOM 1302 C C . TYR A 1 167 ? -5.512 28.934 18.644 1.00 46.25 167 TYR A C 1
ATOM 1304 O O . TYR A 1 167 ? -4.441 28.694 19.198 1.00 46.25 167 TYR A O 1
ATOM 1312 N N . PRO A 1 168 ? -6.193 27.997 17.949 1.00 48.53 168 PRO A N 1
ATOM 1313 C CA . PRO A 1 168 ? -5.707 26.628 17.830 1.00 48.53 168 PRO A CA 1
ATOM 1314 C C . PRO A 1 168 ? -4.316 26.661 17.195 1.00 48.53 168 PRO A C 1
ATOM 1316 O O . PRO A 1 168 ? -4.152 27.059 16.041 1.00 48.53 168 PRO A O 1
ATOM 1319 N N . ASP A 1 169 ? -3.330 26.330 18.013 1.00 53.06 169 ASP A N 1
ATOM 1320 C CA . ASP A 1 169 ? -1.931 26.148 17.666 1.00 53.06 169 ASP A CA 1
ATOM 1321 C C . ASP A 1 169 ? -1.627 24.647 17.773 1.00 53.06 169 ASP A C 1
ATOM 1323 O O . ASP A 1 169 ? -2.288 23.941 18.544 1.00 53.06 169 ASP A O 1
ATOM 1327 N N . MET A 1 170 ? -0.649 24.134 17.026 1.00 51.31 170 MET A N 1
ATOM 1328 C CA . MET A 1 170 ? -0.246 22.717 17.092 1.00 51.31 170 MET A CA 1
ATOM 1329 C C . MET A 1 170 ? 0.103 22.291 18.524 1.00 51.31 170 MET A C 1
ATOM 1331 O O . MET A 1 170 ? -0.210 21.177 18.941 1.00 51.31 170 MET A O 1
ATOM 1335 N N . THR A 1 171 ? 0.619 23.231 19.318 1.00 50.06 171 THR A N 1
ATOM 1336 C CA . THR A 1 171 ? 0.914 23.059 20.744 1.00 50.06 171 THR A CA 1
ATOM 1337 C C . THR A 1 171 ? -0.315 22.739 21.608 1.00 50.06 171 THR A C 1
ATOM 1339 O O . THR A 1 171 ? -0.170 22.107 22.656 1.00 50.06 171 THR A O 1
ATOM 1342 N N . LEU A 1 172 ? -1.525 23.144 21.197 1.00 54.91 172 LEU A N 1
ATOM 1343 C CA . LEU A 1 172 ? -2.783 22.788 21.865 1.00 54.91 172 LEU A CA 1
ATOM 1344 C C . LEU A 1 172 ? -3.181 21.343 21.543 1.00 54.91 172 LEU A C 1
ATOM 1346 O O . LEU A 1 172 ? -3.630 20.630 22.434 1.00 54.91 172 LEU A O 1
ATOM 1350 N N . LEU A 1 173 ? -2.997 20.906 20.291 1.00 57.56 173 LEU A N 1
ATOM 1351 C CA . LEU A 1 173 ? -3.329 19.543 19.870 1.00 57.56 173 LEU A CA 1
ATOM 1352 C C . LEU A 1 173 ? -2.374 18.519 20.499 1.00 57.56 173 LEU A C 1
ATOM 1354 O O . LEU A 1 173 ? -2.829 17.480 20.956 1.00 57.56 173 LEU A O 1
ATOM 1358 N N . GLU A 1 174 ? -1.076 18.830 20.586 1.00 54.78 174 GLU A N 1
ATOM 1359 C CA . GLU A 1 174 ? -0.065 17.965 21.220 1.00 54.78 174 GLU A CA 1
ATOM 1360 C C . GLU A 1 174 ? -0.297 17.755 22.721 1.00 54.78 174 GLU A C 1
ATOM 1362 O O . GLU A 1 174 ? 0.059 16.711 23.266 1.00 54.78 174 GLU A O 1
ATOM 1367 N N . LYS A 1 175 ? -0.894 18.740 23.399 1.00 57.31 175 LYS A N 1
ATOM 1368 C CA . LYS A 1 175 ? -1.119 18.710 24.852 1.00 57.31 175 LYS A CA 1
ATOM 1369 C C . LYS A 1 175 ? -2.507 18.214 25.248 1.00 57.31 175 LYS A C 1
ATOM 1371 O O . LYS A 1 175 ? -2.737 17.952 26.428 1.00 57.31 175 LYS A O 1
ATOM 1376 N N . ASP A 1 176 ? -3.430 18.098 24.296 1.00 69.06 176 ASP A N 1
ATOM 1377 C CA . ASP A 1 176 ? -4.832 17.795 24.558 1.00 69.06 176 ASP A CA 1
ATOM 1378 C C . ASP A 1 176 ? -5.255 16.457 23.933 1.00 69.06 176 ASP A C 1
ATOM 1380 O O . ASP A 1 176 ? -5.739 16.380 22.801 1.00 69.06 176 ASP A O 1
ATOM 1384 N N . GLU A 1 177 ? -5.123 15.389 24.722 1.00 72.56 177 GLU A N 1
ATOM 1385 C CA . GLU A 1 177 ? -5.543 14.035 24.341 1.00 72.56 177 GLU A CA 1
ATOM 1386 C C . GLU A 1 177 ? -7.010 13.977 23.880 1.00 72.56 177 GLU A C 1
ATOM 1388 O O . GLU A 1 177 ? -7.348 13.241 22.954 1.00 72.56 177 GLU A O 1
ATOM 1393 N N . TYR A 1 178 ? -7.895 14.778 24.479 1.00 78.94 178 TYR A N 1
ATOM 1394 C CA . TYR A 1 178 ? -9.315 14.754 24.147 1.00 78.94 178 TYR A CA 1
ATOM 1395 C C . TYR A 1 178 ? -9.575 15.295 22.733 1.00 78.94 178 TYR A C 1
ATOM 1397 O O . TYR A 1 178 ? -10.312 14.672 21.965 1.00 78.94 178 TYR A O 1
ATOM 1405 N N . LEU A 1 179 ? -8.911 16.390 22.346 1.00 80.50 179 LEU A N 1
ATOM 1406 C CA . LEU A 1 179 ? -8.977 16.927 20.980 1.00 80.50 179 LEU A CA 1
ATOM 1407 C C . LEU A 1 179 ? -8.453 15.930 19.939 1.00 80.50 179 LEU A C 1
ATOM 1409 O O . LEU A 1 179 ? -9.060 15.781 18.873 1.00 80.50 179 LEU A O 1
ATOM 1413 N N . ILE A 1 180 ? -7.368 15.216 20.257 1.00 74.94 180 ILE A N 1
ATOM 1414 C CA . ILE A 1 180 ? -6.822 14.157 19.396 1.00 74.94 180 ILE A CA 1
ATOM 1415 C C . ILE A 1 180 ? -7.852 13.038 19.211 1.00 74.94 180 ILE A C 1
ATOM 1417 O O . ILE A 1 180 ? -8.102 12.616 18.081 1.00 74.94 180 ILE A O 1
ATOM 1421 N N . LEU A 1 181 ? -8.471 12.565 20.295 1.00 70.50 181 LEU A N 1
ATOM 1422 C CA . LEU A 1 181 ? -9.447 11.474 20.246 1.00 70.50 181 LEU A CA 1
ATOM 1423 C C . LEU A 1 181 ? -10.706 11.849 19.457 1.00 70.50 181 LEU A C 1
ATOM 1425 O O . LEU A 1 181 ? -11.196 11.034 18.673 1.00 70.50 181 LEU A O 1
ATOM 1429 N N . LEU A 1 182 ? -11.195 13.084 19.602 1.00 83.19 182 LEU A N 1
ATOM 1430 C CA . LEU A 1 182 ? -12.305 13.598 18.799 1.00 83.19 182 LEU A CA 1
ATOM 1431 C C . LEU A 1 182 ? -11.961 13.581 17.308 1.00 83.19 182 LEU A C 1
ATOM 1433 O O . LEU A 1 182 ? -12.722 13.038 16.507 1.00 83.19 182 LEU A O 1
ATOM 1437 N N . LEU A 1 183 ? -10.796 14.121 16.938 1.00 81.00 183 LEU A N 1
ATOM 1438 C CA . LEU A 1 183 ? -10.343 14.156 15.549 1.00 81.00 183 LEU A CA 1
ATOM 1439 C C . LEU A 1 183 ? -10.170 12.743 14.974 1.00 81.00 183 LEU A C 1
ATOM 1441 O O . LEU A 1 183 ? -10.613 12.464 13.861 1.00 81.00 183 LEU A O 1
ATOM 1445 N N . GLN A 1 184 ? -9.586 11.830 15.749 1.00 71.81 184 GLN A N 1
ATOM 1446 C CA . GLN A 1 184 ? -9.429 10.431 15.360 1.00 71.81 184 GLN A CA 1
ATOM 1447 C C . GLN A 1 184 ? -10.776 9.731 15.160 1.00 71.81 184 GLN A C 1
ATOM 1449 O O . GLN A 1 184 ? -10.922 8.979 14.198 1.00 71.81 184 GLN A O 1
ATOM 1454 N N . GLY A 1 185 ? -11.764 9.998 16.020 1.00 70.50 185 GLY A N 1
ATOM 1455 C CA . GLY A 1 185 ? -13.121 9.471 15.875 1.00 70.50 185 GLY A CA 1
ATOM 1456 C C . GLY A 1 185 ? -13.803 9.970 14.602 1.00 70.50 185 GLY A C 1
ATOM 1457 O O . GLY A 1 185 ? -14.393 9.175 13.869 1.00 70.50 185 GLY A O 1
ATOM 1458 N N . VAL A 1 186 ? -13.671 11.268 14.299 1.00 83.38 186 VAL A N 1
ATOM 1459 C CA . VAL A 1 186 ? -14.195 11.856 13.056 1.00 83.38 186 VAL A CA 1
ATOM 1460 C C . VAL A 1 186 ? -13.557 11.191 11.837 1.00 83.38 186 VAL A C 1
ATOM 1462 O O . VAL A 1 186 ? -14.276 10.751 10.945 1.00 83.38 186 VAL A O 1
ATOM 1465 N N . ILE A 1 187 ? -12.227 11.065 11.814 1.00 74.00 187 ILE A N 1
ATOM 1466 C CA . ILE A 1 187 ? -11.496 10.442 10.700 1.00 74.00 187 ILE A CA 1
ATOM 1467 C C . ILE A 1 187 ? -11.922 8.981 10.520 1.00 74.00 187 ILE A C 1
ATOM 1469 O O . ILE A 1 187 ? -12.223 8.564 9.402 1.00 74.00 187 ILE A O 1
ATOM 1473 N N . ALA A 1 188 ? -11.983 8.208 11.609 1.00 66.62 188 ALA A N 1
ATOM 1474 C CA . ALA A 1 188 ? -12.354 6.797 11.563 1.00 66.62 188 ALA A CA 1
ATOM 1475 C C . ALA A 1 188 ? -13.752 6.589 10.958 1.00 66.62 188 ALA A C 1
ATOM 1477 O O . ALA A 1 188 ? -13.928 5.729 10.096 1.00 66.62 188 ALA A O 1
ATOM 1478 N N . LEU A 1 189 ? -14.731 7.403 11.365 1.00 77.38 189 LEU A N 1
ATOM 1479 C CA . LEU A 1 189 ? -16.108 7.276 10.895 1.00 77.38 189 LEU A CA 1
ATOM 1480 C C . LEU A 1 189 ? -16.316 7.850 9.489 1.00 77.38 189 LEU A C 1
ATOM 1482 O O . LEU A 1 189 ? -16.975 7.199 8.679 1.00 77.38 189 LEU A O 1
ATOM 1486 N N . ILE A 1 190 ? -15.716 8.999 9.151 1.00 78.75 190 ILE A N 1
ATOM 1487 C CA . ILE A 1 190 ? -15.774 9.559 7.786 1.00 78.75 190 ILE A CA 1
ATOM 1488 C C . ILE A 1 190 ? -15.215 8.558 6.773 1.00 78.75 190 ILE A C 1
ATOM 1490 O O . ILE A 1 190 ? -15.841 8.321 5.741 1.00 78.75 190 ILE A O 1
ATOM 1494 N N . ASN A 1 191 ? -14.095 7.904 7.096 1.00 68.94 191 ASN A N 1
ATOM 1495 C CA . ASN A 1 191 ? -13.477 6.906 6.221 1.00 68.94 191 ASN A CA 1
ATOM 1496 C C . ASN A 1 191 ? -14.357 5.664 5.990 1.00 68.94 191 ASN A C 1
ATOM 1498 O O . ASN A 1 191 ? -14.125 4.928 5.033 1.00 68.94 191 ASN A O 1
ATOM 1502 N N . SER A 1 192 ? -15.362 5.438 6.841 1.00 66.81 192 SER A N 1
ATOM 1503 C CA . SER A 1 192 ? -16.325 4.337 6.718 1.00 66.81 192 SER A CA 1
ATOM 1504 C C . SER A 1 192 ? -17.649 4.719 6.040 1.00 66.81 192 SER A C 1
ATOM 1506 O O . SER A 1 192 ? -18.478 3.844 5.784 1.00 66.81 192 SER A O 1
ATOM 1508 N N . CYS A 1 193 ? -17.868 6.003 5.735 1.00 72.69 193 CYS A N 1
ATOM 1509 C CA . CYS A 1 193 ? -19.128 6.485 5.173 1.00 72.69 193 CYS A CA 1
ATOM 1510 C C . CYS A 1 193 ? -19.271 6.209 3.666 1.00 72.69 193 CYS A C 1
ATOM 1512 O O . CYS A 1 193 ? -18.326 6.296 2.876 1.00 72.69 193 CYS A O 1
ATOM 1514 N N . SER A 1 194 ? -20.509 5.957 3.244 1.00 72.88 194 SER A N 1
ATOM 1515 C CA . SER A 1 194 ? -20.949 6.127 1.853 1.00 72.88 194 SER A CA 1
ATOM 1516 C C . SER A 1 194 ? -21.103 7.612 1.492 1.00 72.88 194 SER A C 1
ATOM 1518 O O . SER A 1 194 ? -21.085 8.489 2.355 1.00 72.88 194 SER A O 1
ATOM 1520 N N . ILE A 1 195 ? -21.259 7.907 0.198 1.00 68.69 195 ILE A N 1
ATOM 1521 C CA . ILE A 1 195 ? -21.442 9.289 -0.267 1.00 68.69 195 ILE A CA 1
ATOM 1522 C C . ILE A 1 195 ? -22.795 9.830 0.209 1.00 68.69 195 ILE A C 1
ATOM 1524 O O . ILE A 1 195 ? -22.846 10.978 0.648 1.00 68.69 195 ILE A O 1
ATOM 1528 N N . GLU A 1 196 ? -23.858 9.015 0.201 1.00 74.81 196 GLU A N 1
ATOM 1529 C CA . GLU A 1 196 ? -25.161 9.436 0.731 1.00 74.81 196 GLU A CA 1
ATOM 1530 C C . GLU A 1 196 ? -25.060 9.791 2.223 1.00 74.81 196 GLU A C 1
ATOM 1532 O O . GLU A 1 196 ? -25.570 10.820 2.658 1.00 74.81 196 GLU A O 1
ATOM 1537 N N . GLN A 1 197 ? -24.319 8.997 3.004 1.00 77.00 197 GLN A N 1
ATOM 1538 C CA . GLN A 1 197 ? -24.098 9.258 4.431 1.00 77.00 197 GLN A CA 1
ATOM 1539 C C . GLN A 1 197 ? -23.329 10.558 4.690 1.00 77.00 197 GLN A C 1
ATOM 1541 O O . GLN A 1 197 ? -23.681 11.303 5.601 1.00 77.00 197 GLN A O 1
ATOM 1546 N N . LEU A 1 198 ? -22.319 10.876 3.877 1.00 76.69 198 LEU A N 1
ATOM 1547 C CA . LEU A 1 198 ? -21.588 12.141 4.011 1.00 76.69 198 LEU A CA 1
ATOM 1548 C C . LEU A 1 198 ? -22.456 13.357 3.663 1.00 76.69 198 LEU A C 1
ATOM 1550 O O . LEU A 1 198 ? -22.297 14.408 4.281 1.00 76.69 198 LEU A O 1
ATOM 1554 N N . GLN A 1 199 ? -23.395 13.223 2.721 1.00 79.94 199 GLN A N 1
ATOM 1555 C CA . GLN A 1 199 ? -24.335 14.294 2.366 1.00 79.94 199 GLN A CA 1
ATOM 1556 C C . GLN A 1 199 ? -25.321 14.628 3.495 1.00 79.94 199 GLN A C 1
ATOM 1558 O O . GLN A 1 199 ? -25.869 15.730 3.516 1.00 79.94 199 GLN A O 1
ATOM 1563 N N . HIS A 1 200 ? -25.533 13.714 4.446 1.00 83.88 200 HIS A N 1
ATOM 1564 C CA . HIS A 1 200 ? -26.363 13.968 5.625 1.00 83.88 200 HIS A CA 1
ATOM 1565 C C . HIS A 1 200 ? -25.670 14.835 6.686 1.00 83.88 200 HIS A C 1
ATOM 1567 O O . HIS A 1 200 ? -26.355 15.406 7.537 1.00 83.88 200 HIS A O 1
ATOM 1573 N N . ILE A 1 201 ? -24.341 14.989 6.628 1.00 85.06 201 ILE A N 1
ATOM 1574 C CA . ILE A 1 201 ? -23.613 15.862 7.553 1.00 85.06 201 ILE A CA 1
ATOM 1575 C C . ILE A 1 201 ? -23.976 17.324 7.236 1.00 85.06 201 ILE A C 1
ATOM 1577 O O . ILE A 1 201 ? -23.812 17.761 6.094 1.00 85.06 201 ILE A O 1
ATOM 1581 N N . PRO A 1 202 ? -24.418 18.129 8.223 1.00 90.50 202 PRO A N 1
ATOM 1582 C CA . PRO A 1 202 ? -24.785 19.519 7.979 1.00 90.50 202 PRO A CA 1
ATOM 1583 C C . PRO A 1 202 ? -23.631 20.332 7.372 1.00 90.50 202 PRO A C 1
ATOM 1585 O O . PRO A 1 202 ? -22.547 20.411 7.957 1.00 90.50 202 PRO A O 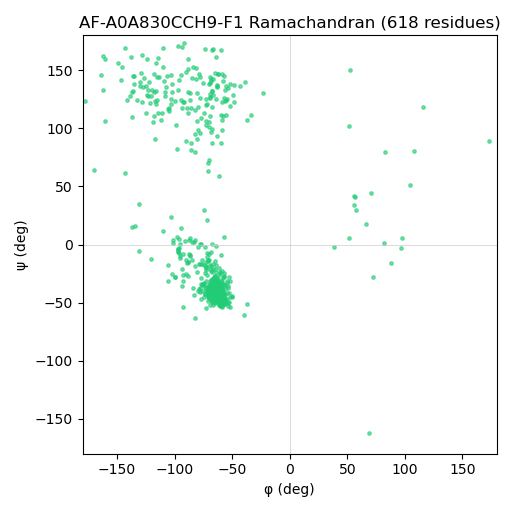1
ATOM 1588 N N . LEU A 1 203 ? -23.887 20.994 6.236 1.00 86.19 203 LEU A N 1
ATOM 1589 C CA . LEU A 1 203 ? -22.901 21.804 5.500 1.00 86.19 203 LEU A CA 1
ATOM 1590 C C . LEU A 1 203 ? -22.196 22.827 6.399 1.00 86.19 203 LEU A C 1
ATOM 1592 O O . LEU A 1 203 ? -20.971 22.898 6.414 1.00 86.19 203 LEU A O 1
ATOM 1596 N N . GLU A 1 204 ? -22.948 23.536 7.245 1.00 88.31 204 GLU A N 1
ATOM 1597 C CA . GLU A 1 204 ? -22.371 24.513 8.177 1.00 88.31 204 GLU A CA 1
ATOM 1598 C C . GLU A 1 204 ? -21.351 23.908 9.151 1.00 88.31 204 GLU A C 1
ATOM 1600 O O . GLU A 1 204 ? -20.414 24.587 9.584 1.00 88.31 204 GLU A O 1
ATOM 1605 N N . LEU A 1 205 ? -21.568 22.655 9.557 1.00 87.50 205 LEU A N 1
ATOM 1606 C CA . LEU A 1 205 ? -20.701 21.941 10.486 1.00 87.50 205 LEU A CA 1
ATOM 1607 C C . LEU A 1 205 ? -19.405 21.529 9.773 1.00 87.50 205 LEU A C 1
ATOM 1609 O O . LEU A 1 205 ? -18.314 21.769 10.291 1.00 87.50 205 LEU A O 1
ATOM 1613 N N . SER A 1 206 ? -19.542 20.989 8.559 1.00 86.31 206 SER A N 1
ATOM 1614 C CA . SER A 1 206 ? -18.434 20.597 7.682 1.00 86.31 206 SER A CA 1
ATOM 1615 C C . SER A 1 206 ? -17.549 21.784 7.286 1.00 86.31 206 SER A C 1
ATOM 1617 O O . SER A 1 206 ? -16.321 21.696 7.366 1.00 86.31 206 SER A O 1
ATOM 1619 N N . ASP A 1 207 ? -18.148 22.926 6.943 1.00 85.69 207 ASP A N 1
ATOM 1620 C CA . ASP A 1 207 ? -17.418 24.137 6.558 1.00 85.69 207 ASP A CA 1
ATOM 1621 C C . ASP A 1 207 ? -16.570 24.667 7.718 1.00 85.69 207 ASP A C 1
ATOM 1623 O O . ASP A 1 207 ? -15.372 24.932 7.569 1.00 85.69 207 ASP A O 1
ATOM 1627 N N . LYS A 1 208 ? -17.168 24.767 8.914 1.00 86.50 208 LYS A N 1
ATOM 1628 C CA . LYS A 1 208 ? -16.466 25.207 10.131 1.00 86.50 208 LYS A CA 1
ATOM 1629 C C . LYS A 1 208 ? -15.328 24.257 10.498 1.00 86.50 208 LYS A C 1
ATOM 1631 O O . LYS A 1 208 ? -14.250 24.720 10.871 1.00 86.50 208 LYS A O 1
ATOM 1636 N N . PHE A 1 209 ? -15.553 22.952 10.374 1.00 85.88 209 PHE A N 1
ATOM 1637 C CA . PHE A 1 209 ? -14.541 21.936 10.643 1.00 85.88 209 PHE A CA 1
ATOM 1638 C C . PHE A 1 209 ? -13.381 22.009 9.643 1.00 85.88 209 PHE A C 1
ATOM 1640 O O . PHE A 1 209 ? -12.219 22.069 10.041 1.00 85.88 209 PHE A O 1
ATOM 1647 N N . SER A 1 210 ? -13.688 22.126 8.350 1.00 79.69 210 SER A N 1
ATOM 1648 C CA . SER A 1 210 ? -12.696 22.233 7.276 1.00 79.69 210 SER A CA 1
ATOM 1649 C C . SER A 1 210 ? -11.802 23.468 7.420 1.00 79.69 210 SER A C 1
ATOM 1651 O O . SER A 1 210 ? -10.599 23.396 7.165 1.00 79.69 210 SER A O 1
ATOM 1653 N N . ILE A 1 211 ? -12.354 24.606 7.861 1.00 82.38 211 ILE A N 1
ATOM 1654 C CA . ILE A 1 211 ? -11.572 25.821 8.147 1.00 82.38 211 ILE A CA 1
ATOM 1655 C C . ILE A 1 211 ? -10.555 25.574 9.268 1.00 82.38 211 ILE A C 1
ATOM 1657 O O . ILE A 1 211 ? -9.416 26.031 9.161 1.00 82.38 211 ILE A O 1
ATOM 1661 N N . LEU A 1 212 ? -10.945 24.859 10.328 1.00 79.62 212 LEU A N 1
ATOM 1662 C CA . LEU A 1 212 ? -10.052 24.523 11.440 1.00 79.62 212 LEU A CA 1
ATOM 1663 C C . LEU A 1 212 ? -8.956 23.549 11.001 1.00 79.62 212 LEU A C 1
ATOM 1665 O O . LEU A 1 212 ? -7.782 23.826 11.237 1.00 79.62 212 LEU A O 1
ATOM 1669 N N . LEU A 1 213 ? -9.310 22.476 10.287 1.00 78.31 213 LEU A N 1
ATOM 1670 C CA . LEU A 1 213 ? -8.336 21.511 9.770 1.00 78.31 213 LEU A CA 1
ATOM 1671 C C . LEU A 1 213 ? -7.298 22.168 8.856 1.00 78.31 213 LEU A C 1
ATOM 1673 O O . LEU A 1 213 ? -6.104 21.943 9.028 1.00 78.31 213 LEU A O 1
ATOM 1677 N N . LYS A 1 214 ? -7.725 23.049 7.939 1.00 75.00 214 LYS A N 1
ATOM 1678 C CA . LYS A 1 214 ? -6.806 23.805 7.067 1.00 75.00 214 LYS A CA 1
ATOM 1679 C C . LYS A 1 214 ? -5.823 24.678 7.849 1.00 75.00 214 LYS A C 1
ATOM 1681 O O . LYS A 1 214 ? -4.728 24.937 7.358 1.00 75.00 214 LYS A O 1
ATOM 1686 N N . ARG A 1 215 ? -6.203 25.176 9.029 1.00 70.00 215 ARG A N 1
ATOM 1687 C CA . ARG A 1 215 ? -5.313 25.977 9.886 1.00 70.00 215 ARG A CA 1
ATOM 1688 C C . ARG A 1 215 ? -4.306 25.103 10.624 1.00 70.00 215 ARG A C 1
ATOM 1690 O O . ARG A 1 215 ? -3.124 25.415 10.563 1.00 70.00 215 ARG A O 1
ATOM 1697 N N . ILE A 1 216 ? -4.769 24.006 11.226 1.00 66.12 216 ILE A N 1
ATOM 1698 C CA . ILE A 1 216 ? -3.911 23.012 11.893 1.00 66.12 216 ILE A CA 1
ATOM 1699 C C . ILE A 1 216 ? -2.873 22.470 10.897 1.00 66.12 216 ILE A C 1
ATOM 1701 O O . ILE A 1 216 ? -1.678 22.474 11.175 1.00 66.12 216 ILE A O 1
ATOM 1705 N N . TRP A 1 217 ? -3.313 22.119 9.684 1.00 63.38 217 TRP A N 1
ATOM 1706 C CA . TRP A 1 217 ? -2.440 21.636 8.610 1.00 63.38 217 TRP A CA 1
ATOM 1707 C C . TRP A 1 217 ? -1.323 22.625 8.244 1.00 63.38 217 TRP A C 1
ATOM 1709 O O . TRP A 1 217 ? -0.171 22.234 8.078 1.00 63.38 217 TRP A O 1
ATOM 1719 N N . LYS A 1 218 ? -1.634 23.926 8.161 1.00 63.66 218 LYS A N 1
ATOM 1720 C CA . LYS A 1 218 ? -0.637 24.968 7.860 1.00 63.66 218 LYS A CA 1
ATOM 1721 C C . LYS A 1 218 ? 0.438 25.117 8.940 1.00 63.66 218 LYS A C 1
ATOM 1723 O O . LYS A 1 218 ? 1.535 25.556 8.618 1.00 63.66 218 LYS A O 1
ATOM 1728 N N . GLN A 1 219 ? 0.122 24.800 10.194 1.00 56.72 219 GLN A N 1
ATOM 1729 C CA . GLN A 1 219 ? 1.056 24.901 11.319 1.00 56.72 219 GLN A CA 1
ATOM 1730 C C . GLN A 1 219 ? 1.942 23.652 11.444 1.00 56.72 219 GLN A C 1
ATOM 1732 O O . GLN A 1 219 ? 3.129 23.785 11.724 1.00 56.72 219 GLN A O 1
ATOM 1737 N N . ALA A 1 220 ? 1.398 22.458 11.177 1.00 53.97 220 ALA A N 1
ATOM 1738 C CA . ALA A 1 220 ? 2.147 21.198 11.236 1.00 53.97 220 ALA A CA 1
ATOM 1739 C C . ALA A 1 220 ? 3.336 21.150 10.256 1.00 53.97 220 ALA A C 1
ATOM 1741 O O . ALA A 1 220 ? 4.375 20.583 10.573 1.00 53.97 220 ALA A O 1
ATOM 1742 N N . HIS A 1 221 ? 3.219 21.791 9.089 1.00 49.72 221 HIS A N 1
ATOM 1743 C CA . HIS A 1 221 ? 4.278 21.823 8.071 1.00 49.72 221 HIS A CA 1
ATOM 1744 C C . HIS A 1 221 ? 5.385 22.871 8.297 1.00 49.72 221 HIS A C 1
ATOM 1746 O O . HIS A 1 221 ? 6.261 23.005 7.447 1.00 49.72 221 HIS A O 1
ATOM 1752 N N . PHE A 1 222 ? 5.374 23.614 9.412 1.00 43.94 222 PHE A N 1
ATOM 1753 C CA . PHE A 1 222 ? 6.413 24.609 9.729 1.00 43.94 222 PHE A CA 1
ATOM 1754 C C . PHE A 1 222 ? 7.462 24.139 10.756 1.00 43.94 222 PHE A C 1
ATOM 1756 O O . PHE A 1 222 ? 8.340 24.924 11.113 1.00 43.94 222 PHE A O 1
ATOM 1763 N N . TYR A 1 223 ? 7.416 22.882 11.209 1.00 33.53 223 TYR A N 1
ATOM 1764 C CA . TYR A 1 223 ? 8.455 22.304 12.067 1.00 33.53 223 TYR A CA 1
ATOM 1765 C C . TYR A 1 223 ? 9.536 21.602 11.224 1.00 33.53 223 TYR A C 1
ATOM 1767 O O . TYR A 1 223 ? 9.199 20.716 10.439 1.00 33.53 223 TYR A O 1
ATOM 1775 N N . PRO A 1 224 ? 10.822 21.984 11.349 1.00 34.31 224 PRO A N 1
ATOM 1776 C CA . PRO A 1 224 ? 11.909 21.300 10.662 1.00 34.31 224 PRO A CA 1
ATOM 1777 C C . PRO A 1 224 ? 12.152 19.938 11.322 1.00 34.31 224 PRO A C 1
ATOM 1779 O O . PRO A 1 224 ? 12.459 19.862 12.509 1.00 34.31 224 PRO A O 1
ATOM 1782 N N . GLU A 1 225 ? 12.007 18.861 10.552 1.00 31.08 225 GLU A N 1
ATOM 1783 C CA . GLU A 1 225 ? 12.434 17.522 10.956 1.00 31.08 225 GLU A CA 1
ATOM 1784 C C . GLU A 1 225 ? 13.970 17.476 11.053 1.00 31.08 225 GLU A C 1
ATOM 1786 O O . GLU A 1 225 ? 14.671 17.339 10.047 1.00 31.08 225 GLU A O 1
ATOM 1791 N N . GLU A 1 226 ? 14.500 17.594 12.271 1.00 28.06 226 GLU A N 1
ATOM 1792 C CA . GLU A 1 226 ? 15.840 17.117 12.612 1.00 28.06 226 GLU A CA 1
ATOM 1793 C C . GLU A 1 226 ? 15.781 15.633 13.018 1.00 28.06 226 GLU A C 1
ATOM 1795 O O . GLU A 1 226 ? 15.043 15.243 13.917 1.00 28.06 226 GLU A O 1
ATOM 1800 N N . GLU A 1 227 ? 16.595 14.842 12.310 1.00 31.28 227 GLU A N 1
ATOM 1801 C CA . GLU A 1 227 ? 17.241 13.578 12.698 1.00 31.28 227 GLU A CA 1
ATOM 1802 C C . GLU A 1 227 ? 16.391 12.438 13.298 1.00 31.28 227 GLU A C 1
ATOM 1804 O O . GLU A 1 227 ? 16.139 12.379 14.494 1.00 31.28 227 GLU A O 1
ATOM 1809 N N . PHE A 1 228 ? 16.082 11.427 12.475 1.00 26.30 228 PHE A N 1
ATOM 1810 C CA . PHE A 1 228 ? 16.655 10.064 12.555 1.00 26.30 228 PHE A CA 1
ATOM 1811 C C . PHE A 1 228 ? 15.928 9.143 11.560 1.00 26.30 228 PHE A C 1
ATOM 1813 O O . PHE A 1 228 ? 14.954 8.475 11.892 1.00 26.30 228 PHE A O 1
ATOM 1820 N N . CYS A 1 229 ? 16.419 9.079 10.324 1.00 22.50 229 CYS A N 1
ATOM 1821 C CA . CYS A 1 229 ? 16.297 7.900 9.465 1.00 22.50 229 CYS A CA 1
ATOM 1822 C C . CYS A 1 229 ? 17.328 8.010 8.345 1.00 22.50 229 CYS A C 1
ATOM 1824 O O . CYS A 1 229 ? 17.500 9.066 7.736 1.00 22.50 229 CYS A O 1
ATOM 1826 N N . ILE A 1 230 ? 18.045 6.914 8.111 1.00 23.45 230 ILE A N 1
ATOM 1827 C CA . ILE A 1 230 ? 19.016 6.773 7.030 1.00 23.45 230 ILE A CA 1
ATOM 1828 C C . ILE A 1 230 ? 18.296 7.093 5.715 1.00 23.45 230 ILE A C 1
ATOM 1830 O O . ILE A 1 230 ? 17.421 6.351 5.276 1.00 23.45 230 ILE A O 1
ATOM 1834 N N . LYS A 1 231 ? 18.658 8.220 5.096 1.00 26.56 231 LYS A N 1
ATOM 1835 C CA . LYS A 1 231 ? 18.273 8.541 3.724 1.00 26.56 231 LYS A CA 1
ATOM 1836 C C . LYS A 1 231 ? 19.030 7.596 2.795 1.00 26.56 231 LYS A C 1
ATOM 1838 O O . LYS A 1 231 ? 20.190 7.846 2.490 1.00 26.56 231 LYS A O 1
ATOM 1843 N N . ILE A 1 232 ? 18.369 6.550 2.314 1.00 29.88 232 ILE A N 1
ATOM 1844 C CA . ILE A 1 232 ? 18.649 6.065 0.961 1.00 29.88 232 ILE A CA 1
ATOM 1845 C C . ILE A 1 232 ? 17.688 6.841 0.063 1.00 29.88 232 ILE A C 1
ATOM 1847 O O . ILE A 1 232 ? 16.535 6.465 -0.124 1.00 29.88 232 ILE A O 1
ATOM 1851 N N . ALA A 1 233 ? 18.145 8.001 -0.392 1.00 27.38 233 ALA A N 1
ATOM 1852 C CA . ALA A 1 233 ? 17.444 8.826 -1.362 1.00 27.38 233 ALA A CA 1
ATOM 1853 C C . ALA A 1 233 ? 18.429 9.197 -2.475 1.00 27.38 233 ALA A C 1
ATOM 1855 O O . ALA A 1 233 ? 19.551 9.596 -2.158 1.00 27.38 233 ALA A O 1
ATOM 1856 N N . SER A 1 234 ? 17.951 9.108 -3.725 1.00 28.83 234 SER A N 1
ATOM 1857 C CA . SER A 1 234 ? 18.533 9.610 -4.986 1.00 28.83 234 SER A CA 1
ATOM 1858 C C . SER A 1 234 ? 19.104 8.551 -5.951 1.00 28.83 234 SER A C 1
ATOM 1860 O O . SER A 1 234 ? 20.307 8.313 -5.997 1.00 28.83 234 SER A O 1
ATOM 1862 N N . ASP A 1 235 ? 18.214 7.919 -6.721 1.00 34.44 235 ASP A N 1
ATOM 1863 C CA . ASP A 1 235 ? 18.014 8.058 -8.187 1.00 34.44 235 ASP A CA 1
ATOM 1864 C C . ASP A 1 235 ? 19.171 7.940 -9.193 1.00 34.44 235 ASP A C 1
ATOM 1866 O O . ASP A 1 235 ? 18.947 8.024 -10.394 1.00 34.44 235 ASP A O 1
ATOM 1870 N N . GLU A 1 236 ? 20.377 7.589 -8.775 1.00 36.41 236 GLU A N 1
ATOM 1871 C CA . GLU A 1 236 ? 21.367 7.008 -9.678 1.00 36.41 236 GLU A CA 1
ATOM 1872 C C . GLU A 1 236 ? 22.014 5.850 -8.935 1.00 36.41 236 GLU A C 1
ATOM 1874 O O . GLU A 1 236 ? 22.453 6.003 -7.793 1.00 36.41 236 GLU A O 1
ATOM 1879 N N . LEU A 1 237 ? 22.120 4.679 -9.565 1.00 42.69 237 LEU A N 1
ATOM 1880 C CA . LEU A 1 237 ? 22.957 3.599 -9.049 1.00 42.69 237 LEU A CA 1
ATOM 1881 C C . LEU A 1 237 ? 24.423 4.021 -9.249 1.00 42.69 237 LEU A C 1
ATOM 1883 O O . LEU A 1 237 ? 25.134 3.537 -10.130 1.00 42.69 237 LEU A O 1
ATOM 1887 N N . ASN A 1 238 ? 24.852 5.012 -8.465 1.00 51.72 238 ASN A N 1
ATOM 1888 C CA . ASN A 1 238 ? 26.190 5.548 -8.475 1.00 51.72 238 ASN A CA 1
ATOM 1889 C C . ASN A 1 238 ? 27.095 4.446 -7.938 1.00 51.72 238 ASN A C 1
ATOM 1891 O O . ASN A 1 238 ? 26.961 3.992 -6.799 1.00 51.72 238 ASN A O 1
ATOM 1895 N N . ILE A 1 239 ? 28.023 4.010 -8.781 1.00 50.56 239 ILE A N 1
ATOM 1896 C CA . ILE A 1 239 ? 29.002 2.981 -8.456 1.00 50.56 239 ILE A CA 1
ATOM 1897 C C . ILE A 1 239 ? 29.755 3.299 -7.159 1.00 50.56 239 ILE A C 1
ATOM 1899 O O . ILE A 1 239 ? 30.074 2.398 -6.385 1.00 50.56 239 ILE A O 1
ATOM 1903 N N . LEU A 1 240 ? 29.953 4.586 -6.858 1.00 55.66 240 LEU A N 1
ATOM 1904 C CA . LEU A 1 240 ? 30.520 5.033 -5.597 1.00 55.66 240 LEU A CA 1
ATOM 1905 C C . LEU A 1 240 ? 29.606 4.787 -4.412 1.00 55.66 240 LEU A C 1
ATOM 1907 O O . LEU A 1 240 ? 30.120 4.476 -3.346 1.00 55.66 240 LEU A O 1
ATOM 1911 N N . GLN A 1 241 ? 28.296 4.965 -4.560 1.00 60.66 241 GLN A N 1
ATOM 1912 C CA . GLN A 1 241 ? 27.353 4.769 -3.467 1.00 60.66 241 GLN A CA 1
ATOM 1913 C C . GLN A 1 241 ? 27.252 3.284 -3.126 1.00 60.66 241 GLN A C 1
ATOM 1915 O O . GLN A 1 241 ? 27.461 2.925 -1.976 1.00 60.66 241 GLN A O 1
ATOM 1920 N N . VAL A 1 242 ? 27.130 2.412 -4.133 1.00 60.34 242 VAL A N 1
ATOM 1921 C CA . VAL A 1 242 ? 27.141 0.953 -3.933 1.00 60.34 242 VAL A CA 1
ATOM 1922 C C . VAL A 1 242 ? 28.439 0.486 -3.273 1.00 60.34 242 VAL A C 1
ATOM 1924 O O . VAL A 1 242 ? 28.400 -0.247 -2.288 1.00 60.34 242 VAL A O 1
ATOM 1927 N N . ILE A 1 243 ? 29.607 0.938 -3.749 1.00 62.91 243 ILE A N 1
ATOM 1928 C CA . ILE A 1 243 ? 30.883 0.543 -3.131 1.00 62.91 243 ILE A CA 1
ATOM 1929 C C . ILE A 1 243 ? 31.044 1.174 -1.731 1.00 62.91 243 ILE A C 1
ATOM 1931 O O . ILE A 1 243 ? 31.587 0.520 -0.841 1.00 62.91 243 ILE A O 1
ATOM 1935 N N . LYS A 1 244 ? 30.564 2.405 -1.487 1.00 65.00 244 LYS A N 1
ATOM 1936 C CA . LYS A 1 244 ? 30.568 3.044 -0.152 1.00 65.00 244 LYS A CA 1
ATOM 1937 C C . LYS A 1 244 ? 29.670 2.308 0.841 1.00 65.00 244 LYS A C 1
ATOM 1939 O O . LYS A 1 244 ? 30.102 2.094 1.973 1.00 65.00 244 LYS A O 1
ATOM 1944 N N . ASP A 1 245 ? 28.477 1.906 0.419 1.00 64.69 245 ASP A N 1
ATOM 1945 C CA . ASP A 1 245 ? 27.507 1.183 1.243 1.00 64.69 245 ASP A CA 1
ATOM 1946 C C . ASP A 1 245 ? 28.059 -0.199 1.607 1.00 64.69 245 ASP A C 1
ATOM 1948 O O . ASP A 1 245 ? 28.114 -0.572 2.777 1.00 64.69 245 ASP A O 1
ATOM 1952 N N . ILE A 1 246 ? 28.605 -0.913 0.617 1.00 63.91 246 ILE A N 1
ATOM 1953 C CA . ILE A 1 246 ? 29.227 -2.230 0.798 1.00 63.91 246 ILE A CA 1
ATOM 1954 C C . ILE A 1 246 ? 30.492 -2.154 1.668 1.00 63.91 246 ILE A C 1
ATOM 1956 O O . ILE A 1 246 ? 30.754 -3.069 2.446 1.00 63.91 246 ILE A O 1
ATOM 1960 N N . LYS A 1 247 ? 31.283 -1.075 1.576 1.00 60.47 247 LYS A N 1
ATOM 1961 C CA . LYS A 1 247 ? 32.518 -0.904 2.364 1.00 60.47 247 LYS A CA 1
ATOM 1962 C C . LYS A 1 247 ? 32.264 -0.831 3.875 1.00 60.47 247 LYS A C 1
ATOM 1964 O O . LYS A 1 247 ? 33.156 -1.195 4.640 1.00 60.47 247 LYS A O 1
ATOM 1969 N N . ASN A 1 248 ? 31.101 -0.332 4.294 1.00 58.81 248 ASN A N 1
ATOM 1970 C CA . ASN A 1 248 ? 30.770 -0.117 5.706 1.00 58.81 248 ASN A CA 1
ATOM 1971 C C . ASN A 1 248 ? 29.961 -1.270 6.330 1.00 58.81 248 ASN A C 1
ATOM 1973 O O . ASN A 1 248 ? 29.757 -1.271 7.545 1.00 58.81 248 ASN A O 1
ATOM 1977 N N . ASN A 1 249 ? 29.526 -2.242 5.525 1.00 56.47 249 ASN A N 1
ATOM 1978 C CA . ASN A 1 249 ? 28.746 -3.396 5.968 1.00 56.47 249 ASN A CA 1
ATOM 1979 C C . ASN A 1 249 ? 29.643 -4.609 6.281 1.00 56.47 249 ASN A C 1
ATOM 1981 O O . ASN A 1 249 ? 30.851 -4.586 6.053 1.00 56.47 249 ASN A O 1
ATOM 1985 N N . LEU A 1 250 ? 29.065 -5.653 6.890 1.00 47.75 250 LEU A N 1
ATOM 1986 C CA . LEU A 1 250 ? 29.794 -6.836 7.373 1.00 47.75 250 LEU A CA 1
ATOM 1987 C C . LEU A 1 250 ? 30.686 -7.455 6.276 1.00 47.75 250 LEU A C 1
ATOM 1989 O O . LEU A 1 250 ? 30.303 -7.524 5.123 1.00 47.75 250 LEU A O 1
ATOM 1993 N N . GLY A 1 251 ? 31.907 -7.860 6.643 1.00 51.00 251 GLY A N 1
ATOM 1994 C CA . GLY A 1 251 ? 32.990 -8.233 5.721 1.00 51.00 251 GLY A CA 1
ATOM 1995 C C . GLY A 1 251 ? 34.174 -7.265 5.844 1.00 51.00 251 GLY A C 1
ATOM 1996 O O . GLY A 1 251 ? 34.038 -6.067 5.633 1.00 51.00 251 GLY A O 1
ATOM 1997 N N . TYR A 1 252 ? 35.353 -7.758 6.242 1.00 60.91 252 TYR A N 1
ATOM 1998 C CA . TYR A 1 252 ? 36.569 -6.932 6.346 1.00 60.91 252 TYR A CA 1
ATOM 1999 C C . TYR A 1 252 ? 36.960 -6.307 4.982 1.00 60.91 252 TYR A C 1
ATOM 2001 O O . TYR A 1 252 ? 36.440 -6.696 3.937 1.00 60.91 252 TYR A O 1
ATOM 2009 N N . ARG A 1 253 ? 37.889 -5.333 5.027 1.00 66.62 253 ARG A N 1
ATOM 2010 C CA . ARG A 1 253 ? 38.460 -4.534 3.911 1.00 66.62 253 ARG A CA 1
ATOM 2011 C C . ARG A 1 253 ? 38.361 -5.199 2.525 1.00 66.62 253 ARG A C 1
ATOM 2013 O O . ARG A 1 253 ? 38.825 -6.317 2.358 1.00 66.62 253 ARG A O 1
ATOM 2020 N N . ILE A 1 254 ? 37.860 -4.460 1.530 1.00 73.69 254 ILE A N 1
ATOM 2021 C CA . ILE A 1 254 ? 37.816 -4.892 0.123 1.00 73.69 254 ILE A CA 1
ATOM 2022 C C . ILE A 1 254 ? 39.249 -5.068 -0.410 1.00 73.69 254 ILE A C 1
ATOM 2024 O O . ILE A 1 254 ? 40.059 -4.138 -0.354 1.00 73.69 254 ILE A O 1
ATOM 2028 N N . ILE A 1 255 ? 39.557 -6.251 -0.939 1.00 78.69 255 ILE A N 1
ATOM 2029 C CA . ILE A 1 255 ? 40.855 -6.607 -1.519 1.00 78.69 255 ILE A CA 1
ATOM 2030 C C . ILE A 1 255 ? 40.731 -6.713 -3.045 1.00 78.69 255 ILE A C 1
ATOM 2032 O O . ILE A 1 255 ? 39.889 -7.448 -3.569 1.00 78.69 255 ILE A O 1
ATOM 2036 N N . TYR A 1 256 ? 41.596 -6.015 -3.783 1.00 77.19 256 TYR A N 1
ATOM 2037 C CA . TYR A 1 256 ? 41.620 -6.109 -5.245 1.00 77.19 256 TYR A CA 1
ATOM 2038 C C . TYR A 1 256 ? 42.105 -7.503 -5.703 1.00 77.19 256 TYR A C 1
ATOM 2040 O O . TYR A 1 256 ? 42.976 -8.098 -5.072 1.00 77.19 256 TYR A O 1
ATOM 2048 N N . HIS A 1 257 ? 41.522 -8.041 -6.780 1.00 76.56 257 HIS A N 1
ATOM 2049 C CA . HIS A 1 257 ? 41.565 -9.447 -7.245 1.00 76.56 257 HIS A CA 1
ATOM 2050 C C . HIS A 1 257 ? 40.769 -10.469 -6.426 1.00 76.56 257 HIS A C 1
ATOM 2052 O O . HIS A 1 257 ? 40.327 -11.466 -7.001 1.00 76.56 257 HIS A O 1
ATOM 2058 N N . GLN A 1 258 ? 40.566 -10.243 -5.128 1.00 77.94 258 GLN A N 1
ATOM 2059 C CA . GLN A 1 258 ? 39.818 -11.171 -4.279 1.00 77.94 258 GLN A CA 1
ATOM 2060 C C . GLN A 1 258 ? 38.334 -10.802 -4.196 1.00 77.94 258 GLN A C 1
ATOM 2062 O O . GLN A 1 258 ? 37.484 -11.640 -4.489 1.00 77.94 258 GLN A O 1
ATOM 2067 N N . ASP A 1 259 ? 38.043 -9.555 -3.831 1.00 78.50 259 ASP A N 1
ATOM 2068 C CA . ASP A 1 259 ? 36.689 -9.039 -3.610 1.00 78.50 259 ASP A CA 1
ATOM 2069 C C . ASP A 1 259 ? 36.221 -8.122 -4.743 1.00 78.50 259 ASP A C 1
ATOM 2071 O O . ASP A 1 259 ? 35.032 -8.073 -5.041 1.00 78.50 259 ASP A O 1
ATOM 2075 N N . ILE A 1 260 ? 37.140 -7.395 -5.386 1.00 85.19 260 ILE A N 1
ATOM 2076 C CA . ILE A 1 260 ? 36.832 -6.480 -6.491 1.00 85.19 260 ILE A CA 1
ATOM 2077 C C . ILE A 1 260 ? 37.832 -6.642 -7.638 1.00 85.19 260 ILE A C 1
ATOM 2079 O O . ILE A 1 260 ? 39.041 -6.767 -7.427 1.00 85.19 260 ILE A O 1
ATOM 2083 N N . ARG A 1 261 ? 37.329 -6.624 -8.873 1.00 88.00 261 ARG A N 1
ATOM 2084 C CA . ARG A 1 261 ? 38.121 -6.553 -10.106 1.00 88.00 261 ARG A CA 1
ATOM 2085 C C . ARG A 1 261 ? 37.563 -5.449 -10.993 1.00 88.00 261 ARG A C 1
ATOM 2087 O O . ARG A 1 261 ? 36.351 -5.311 -11.112 1.00 88.00 261 ARG A O 1
ATOM 2094 N N . VAL A 1 262 ? 38.449 -4.691 -11.630 1.00 88.19 262 VAL A N 1
ATOM 2095 C CA . VAL A 1 262 ? 38.077 -3.683 -12.628 1.00 88.19 262 VAL A CA 1
ATOM 2096 C C . VAL A 1 262 ? 38.721 -4.091 -13.939 1.00 88.19 262 VAL A C 1
ATOM 2098 O O . VAL A 1 262 ? 39.945 -4.039 -14.064 1.00 88.19 262 VAL A O 1
ATOM 2101 N N . VAL A 1 263 ? 37.903 -4.601 -14.856 1.00 90.69 263 VAL A N 1
ATOM 2102 C CA . VAL A 1 263 ? 38.346 -5.382 -16.016 1.00 90.69 263 VAL A CA 1
ATOM 2103 C C . VAL A 1 263 ? 37.626 -4.974 -17.289 1.00 90.69 263 VAL A C 1
ATOM 2105 O O . VAL A 1 263 ? 36.442 -4.644 -17.269 1.00 90.69 263 VAL A O 1
ATOM 2108 N N . LYS A 1 264 ? 38.337 -5.014 -18.405 1.00 90.25 264 LYS A N 1
ATOM 2109 C CA . LYS A 1 264 ? 37.807 -4.763 -19.742 1.00 90.25 264 LYS A CA 1
ATOM 2110 C C . LYS A 1 264 ? 38.344 -5.827 -20.683 1.00 90.25 264 LYS A C 1
ATOM 2112 O O . LYS A 1 264 ? 39.488 -6.240 -20.550 1.00 90.25 264 LYS A O 1
ATOM 2117 N N . THR A 1 265 ? 37.538 -6.234 -21.647 1.00 87.75 265 THR A N 1
ATOM 2118 C CA . THR A 1 265 ? 37.974 -7.097 -22.743 1.00 87.75 265 THR A CA 1
ATOM 2119 C C . THR A 1 265 ? 37.671 -6.389 -24.053 1.00 87.75 265 THR A C 1
ATOM 2121 O O . THR A 1 265 ? 36.570 -5.860 -24.230 1.00 87.75 265 THR A O 1
ATOM 2124 N N . GLU A 1 266 ? 38.636 -6.348 -24.968 1.00 80.31 266 GLU A N 1
ATOM 2125 C CA . GLU A 1 266 ? 38.386 -5.853 -26.319 1.00 80.31 266 GLU A CA 1
ATOM 2126 C C . GLU A 1 266 ? 37.664 -6.917 -27.154 1.00 80.31 266 GLU A C 1
ATOM 2128 O O . GLU A 1 266 ? 37.872 -8.120 -26.998 1.00 80.31 266 GLU A O 1
ATOM 2133 N N . SER A 1 267 ? 36.756 -6.483 -28.029 1.00 62.00 267 SER A N 1
ATOM 2134 C CA . SER A 1 267 ? 35.897 -7.394 -28.791 1.00 62.00 267 SER A CA 1
ATOM 2135 C C . SER A 1 267 ? 36.727 -8.351 -29.656 1.00 62.00 267 SER A C 1
ATOM 2137 O O . SER A 1 267 ? 37.297 -7.942 -30.664 1.00 62.00 267 SER A O 1
ATOM 2139 N N . GLY A 1 268 ? 36.713 -9.640 -29.309 1.00 57.50 268 GLY A N 1
ATOM 2140 C CA . GLY A 1 268 ? 37.445 -10.693 -30.021 1.00 57.50 268 GLY A CA 1
ATOM 2141 C C . GLY A 1 268 ? 38.803 -11.050 -29.412 1.00 57.50 268 GLY A C 1
ATOM 2142 O O . GLY A 1 268 ? 39.434 -11.996 -29.884 1.00 57.50 268 GLY A O 1
ATOM 2143 N N . GLU A 1 269 ? 39.234 -10.355 -28.358 1.00 68.12 269 GLU A N 1
ATOM 2144 C CA . GLU A 1 269 ? 40.430 -10.713 -27.600 1.00 68.12 269 GLU A CA 1
ATOM 2145 C C . GLU A 1 269 ? 40.143 -11.776 -26.531 1.00 68.12 269 GLU A C 1
ATOM 2147 O O . GLU A 1 269 ? 39.024 -11.925 -26.035 1.00 68.12 269 GLU A O 1
ATOM 2152 N N . LYS A 1 270 ? 41.178 -12.558 -26.201 1.00 65.19 270 LYS A N 1
ATOM 2153 C CA . LYS A 1 270 ? 41.100 -13.691 -25.263 1.00 65.19 270 LYS A CA 1
ATOM 2154 C C . LYS A 1 270 ? 41.541 -13.337 -23.839 1.00 65.19 270 LYS A C 1
ATOM 2156 O O . LYS A 1 270 ? 41.434 -14.186 -22.958 1.00 65.19 270 LYS A O 1
ATOM 2161 N N . GLU A 1 271 ? 42.052 -12.127 -23.617 1.00 75.50 271 GLU A N 1
ATOM 2162 C CA . GLU A 1 271 ? 42.627 -11.701 -22.339 1.00 75.50 271 GLU A CA 1
ATOM 2163 C C . GLU A 1 271 ? 41.858 -10.526 -21.723 1.00 75.50 271 GLU A C 1
ATOM 2165 O O . GLU A 1 271 ? 41.324 -9.667 -22.421 1.00 75.50 271 GLU A O 1
ATOM 2170 N N . GLU A 1 272 ? 41.806 -10.508 -20.389 1.00 84.12 272 GLU A N 1
ATOM 2171 C CA . GLU A 1 272 ? 41.162 -9.455 -19.604 1.00 84.12 272 GLU A CA 1
ATOM 2172 C C . GLU A 1 272 ? 42.190 -8.380 -19.224 1.00 84.12 272 GLU A C 1
ATOM 2174 O O . GLU A 1 272 ? 43.181 -8.646 -18.537 1.00 84.12 272 GLU A O 1
ATOM 2179 N N . LEU A 1 273 ? 41.931 -7.135 -19.614 1.00 86.00 273 LEU A N 1
ATOM 2180 C CA . LEU A 1 273 ? 42.716 -5.973 -19.213 1.00 86.00 273 LEU A CA 1
ATOM 2181 C C . LEU A 1 273 ? 42.262 -5.501 -17.831 1.00 86.00 273 LEU A C 1
ATOM 2183 O O . LEU A 1 273 ? 41.137 -5.035 -17.657 1.00 86.00 273 LEU A O 1
ATOM 2187 N N . HIS A 1 274 ? 43.149 -5.586 -16.841 1.00 87.06 274 HIS A N 1
ATOM 2188 C CA . HIS A 1 274 ? 42.913 -5.060 -15.497 1.00 87.06 274 HIS A CA 1
ATOM 2189 C C . HIS A 1 274 ? 43.301 -3.581 -15.403 1.00 87.06 274 HIS A C 1
ATOM 2191 O O . HIS A 1 274 ? 44.427 -3.226 -15.744 1.00 87.06 274 HIS A O 1
ATOM 2197 N N . TYR A 1 275 ? 42.410 -2.740 -14.869 1.00 84.12 275 TYR A N 1
ATOM 2198 C CA . TYR A 1 275 ? 42.651 -1.297 -14.731 1.00 84.12 275 TYR A CA 1
ATOM 2199 C C . TYR A 1 275 ? 43.798 -0.988 -13.760 1.00 84.12 275 TYR A C 1
ATOM 2201 O O . TYR A 1 275 ? 44.738 -0.266 -14.082 1.00 84.12 275 TYR A O 1
ATOM 2209 N N . PHE A 1 276 ? 43.762 -1.591 -12.570 1.00 79.06 276 PHE A N 1
ATOM 2210 C CA . PHE A 1 276 ? 44.838 -1.462 -11.592 1.00 79.06 276 PHE A CA 1
ATOM 2211 C C . PHE A 1 276 ? 45.919 -2.507 -11.897 1.00 79.06 276 PHE A C 1
ATOM 2213 O O . PHE A 1 276 ? 45.932 -3.599 -11.324 1.00 79.06 276 PHE A O 1
ATOM 2220 N N . GLN A 1 277 ? 46.796 -2.210 -12.858 1.00 66.81 277 GLN A N 1
ATOM 2221 C CA . GLN A 1 277 ? 47.969 -3.043 -13.132 1.00 66.81 277 GLN A CA 1
ATOM 2222 C C . GLN A 1 277 ? 48.972 -2.928 -11.977 1.00 66.81 277 GLN A C 1
ATOM 2224 O O . GLN A 1 277 ? 49.222 -1.839 -11.456 1.00 66.81 277 GLN A O 1
ATOM 2229 N N . LYS A 1 278 ? 49.584 -4.052 -11.576 1.00 54.03 278 LYS A N 1
ATOM 2230 C CA . LYS A 1 278 ? 50.734 -4.025 -10.663 1.00 54.03 278 LYS A CA 1
ATOM 2231 C C . LYS A 1 278 ? 51.804 -3.132 -11.287 1.00 54.03 278 LYS A C 1
ATOM 2233 O O . LYS A 1 278 ? 52.267 -3.433 -12.384 1.00 54.03 278 LYS A O 1
ATOM 2238 N N . GLN A 1 279 ? 52.254 -2.097 -10.576 1.00 40.69 279 GLN A N 1
ATOM 2239 C CA . GLN A 1 279 ? 53.568 -1.525 -10.854 1.00 40.69 279 GLN A CA 1
ATOM 2240 C C . GLN A 1 279 ? 54.584 -2.654 -10.673 1.00 40.69 279 GLN A C 1
ATOM 2242 O O . GLN A 1 279 ? 54.961 -3.018 -9.560 1.00 40.69 279 GLN A O 1
ATOM 2247 N N . SER A 1 280 ? 54.991 -3.261 -11.781 1.00 37.34 280 SER A N 1
ATOM 2248 C CA . SER A 1 280 ? 56.104 -4.190 -11.857 1.00 37.34 280 SER A CA 1
ATOM 2249 C C . SER A 1 280 ? 57.389 -3.397 -11.645 1.00 37.34 280 SER A C 1
ATOM 2251 O O . SER A 1 280 ? 58.074 -3.100 -12.611 1.00 37.34 280 SER A O 1
ATOM 2253 N N . ASN A 1 281 ? 57.645 -2.957 -10.410 1.00 35.88 281 ASN A N 1
ATOM 2254 C CA . ASN A 1 281 ? 58.925 -2.429 -9.934 1.00 35.88 281 ASN A CA 1
ATOM 2255 C C . ASN A 1 281 ? 58.897 -2.266 -8.404 1.00 35.88 281 ASN A C 1
ATOM 2257 O O . ASN A 1 281 ? 58.964 -1.164 -7.872 1.00 35.88 281 ASN A O 1
ATOM 2261 N N . SER A 1 282 ? 58.777 -3.369 -7.672 1.00 34.75 282 SER A N 1
ATOM 2262 C CA . SER A 1 282 ? 59.507 -3.568 -6.410 1.00 34.75 282 SER A CA 1
ATOM 2263 C C . SER A 1 282 ? 59.197 -4.949 -5.848 1.00 34.75 282 SER A C 1
ATOM 2265 O O . SER A 1 282 ? 58.055 -5.346 -5.635 1.00 34.75 282 SER A O 1
ATOM 2267 N N . SER A 1 283 ? 60.258 -5.713 -5.636 1.00 43.72 283 SER A N 1
ATOM 2268 C CA . SER A 1 283 ? 60.263 -6.884 -4.777 1.00 43.72 283 SER A CA 1
ATOM 2269 C C . SER A 1 283 ? 59.784 -6.510 -3.369 1.00 43.72 283 SER A C 1
ATOM 2271 O O . SER A 1 283 ? 60.281 -5.537 -2.804 1.00 43.72 283 SER A O 1
ATOM 2273 N N . CYS A 1 284 ? 58.920 -7.356 -2.802 1.00 41.47 284 CYS A N 1
ATOM 2274 C CA . CYS A 1 284 ? 58.498 -7.391 -1.396 1.00 41.47 284 CYS A CA 1
ATOM 2275 C C . CYS A 1 284 ? 57.380 -6.420 -0.966 1.00 41.47 284 CYS A C 1
ATOM 2277 O O . CYS A 1 284 ? 57.609 -5.479 -0.213 1.00 41.47 284 CYS A O 1
ATOM 2279 N N . SER A 1 285 ? 56.133 -6.785 -1.267 1.00 37.38 285 SER A N 1
ATOM 2280 C CA . SER A 1 285 ? 55.053 -6.722 -0.273 1.00 37.38 285 SER A CA 1
ATOM 2281 C C . SER A 1 285 ? 54.141 -7.944 -0.448 1.00 37.38 285 SER A C 1
ATOM 2283 O O . SER A 1 285 ? 53.687 -8.254 -1.545 1.00 37.38 285 SER A O 1
ATOM 2285 N N . LEU A 1 286 ? 53.962 -8.713 0.630 1.00 44.28 286 LEU A N 1
ATOM 2286 C CA . LEU A 1 286 ? 53.104 -9.909 0.692 1.00 44.28 286 LEU A CA 1
ATOM 2287 C C . LEU A 1 286 ? 51.638 -9.557 0.997 1.00 44.28 286 LEU A C 1
ATOM 2289 O O . LEU A 1 286 ? 50.806 -10.454 1.109 1.00 44.28 286 LEU A O 1
ATOM 2293 N N . ASP A 1 287 ? 51.324 -8.269 1.125 1.00 42.97 287 ASP A N 1
ATOM 2294 C CA . ASP A 1 287 ? 49.982 -7.810 1.448 1.00 42.97 287 ASP A CA 1
ATOM 2295 C C . ASP A 1 287 ? 49.159 -7.619 0.166 1.00 42.97 287 ASP A C 1
ATOM 2297 O O . ASP A 1 287 ? 49.630 -6.973 -0.779 1.00 42.97 287 ASP A O 1
ATOM 2301 N N . PRO A 1 288 ? 47.928 -8.160 0.100 1.00 53.78 288 PRO A N 1
ATOM 2302 C CA . PRO A 1 288 ? 47.033 -7.904 -1.016 1.00 53.78 288 PRO A CA 1
ATOM 2303 C C . PRO A 1 288 ? 46.788 -6.393 -1.162 1.00 53.78 288 PRO A C 1
ATOM 2305 O O . PRO A 1 288 ? 46.627 -5.718 -0.141 1.00 53.78 288 PRO A O 1
ATOM 2308 N N . PRO A 1 289 ? 46.727 -5.841 -2.387 1.00 62.62 289 PRO A N 1
ATOM 2309 C CA . PRO A 1 289 ? 46.417 -4.430 -2.591 1.00 62.62 289 PRO A CA 1
ATOM 2310 C C . PRO A 1 289 ? 45.041 -4.112 -1.991 1.00 62.62 289 PRO A C 1
ATOM 2312 O O . PRO A 1 289 ? 43.998 -4.538 -2.495 1.00 62.62 289 PRO A O 1
ATOM 2315 N N . ILE A 1 290 ? 45.062 -3.404 -0.862 1.00 63.53 290 ILE A N 1
ATOM 2316 C CA . ILE A 1 290 ? 43.871 -2.984 -0.129 1.00 63.53 290 ILE A CA 1
ATOM 2317 C C . ILE A 1 290 ? 43.206 -1.873 -0.930 1.00 63.53 290 ILE A C 1
ATOM 2319 O O . ILE A 1 290 ? 43.836 -0.855 -1.211 1.00 63.53 290 ILE A O 1
ATOM 2323 N N . PHE A 1 291 ? 41.929 -2.052 -1.250 1.00 66.94 291 PHE A N 1
ATOM 2324 C CA . PHE A 1 291 ? 41.154 -1.073 -1.994 1.00 66.94 291 PHE A CA 1
ATOM 2325 C C . PHE A 1 291 ? 40.902 0.172 -1.120 1.00 66.94 291 PHE A C 1
ATOM 2327 O O . PHE A 1 291 ? 40.210 0.117 -0.094 1.00 66.94 291 PHE A O 1
ATOM 2334 N N . SER A 1 292 ? 41.531 1.291 -1.476 1.00 65.12 292 SER A N 1
ATOM 2335 C CA . SER A 1 292 ? 41.550 2.534 -0.700 1.00 65.12 292 SER A CA 1
ATOM 2336 C C . SER A 1 292 ? 40.414 3.493 -1.086 1.00 65.12 292 SER A C 1
ATOM 2338 O O . SER A 1 292 ? 39.660 3.263 -2.025 1.00 65.12 292 SER A O 1
ATOM 2340 N N . VAL A 1 293 ? 40.268 4.601 -0.346 1.00 60.06 293 VAL A N 1
ATOM 2341 C CA . VAL A 1 293 ? 39.303 5.665 -0.697 1.00 60.06 293 VAL A CA 1
ATOM 2342 C C . VAL A 1 293 ? 39.663 6.324 -2.032 1.00 60.06 293 VAL A C 1
ATOM 2344 O O . VAL A 1 293 ? 38.765 6.709 -2.770 1.00 60.06 293 VAL A O 1
ATOM 2347 N N . ASN A 1 294 ? 40.950 6.412 -2.372 1.00 64.06 294 ASN A N 1
ATOM 2348 C CA . ASN A 1 294 ? 41.401 7.001 -3.633 1.00 64.06 294 ASN A CA 1
ATOM 2349 C C . ASN A 1 294 ? 41.089 6.094 -4.836 1.00 64.06 294 ASN A C 1
ATOM 2351 O O . ASN A 1 294 ? 40.880 6.590 -5.940 1.00 64.06 294 ASN A O 1
ATOM 2355 N N . ASP A 1 295 ? 40.989 4.780 -4.620 1.00 71.94 295 ASP A N 1
ATOM 2356 C CA . ASP A 1 295 ? 40.671 3.818 -5.681 1.00 71.94 295 ASP A CA 1
ATOM 2357 C C . ASP A 1 295 ? 39.205 3.893 -6.129 1.00 71.94 295 ASP A C 1
ATOM 2359 O O . ASP A 1 295 ? 38.882 3.508 -7.250 1.00 71.94 295 ASP A O 1
ATOM 2363 N N . LEU A 1 296 ? 38.326 4.478 -5.307 1.00 70.38 296 LEU A N 1
ATOM 2364 C CA . LEU A 1 296 ? 36.937 4.761 -5.672 1.00 70.38 296 LEU A CA 1
ATOM 2365 C C . LEU A 1 296 ? 36.838 5.743 -6.845 1.00 70.38 296 LEU A C 1
ATOM 2367 O O . LEU A 1 296 ? 36.128 5.480 -7.810 1.00 70.38 296 LEU A O 1
ATOM 2371 N N . SER A 1 297 ? 37.579 6.851 -6.791 1.00 70.12 297 SER A N 1
ATOM 2372 C CA . SER A 1 297 ? 37.611 7.832 -7.885 1.00 70.12 297 SER A CA 1
ATOM 2373 C C . SER A 1 297 ? 38.232 7.238 -9.153 1.00 70.12 297 SER A C 1
ATOM 2375 O O . SER A 1 297 ? 37.763 7.494 -10.258 1.00 70.12 297 SER A O 1
ATOM 2377 N N . ASN A 1 298 ? 39.237 6.373 -8.998 1.00 79.06 298 ASN A N 1
ATOM 2378 C CA . ASN A 1 298 ? 39.836 5.633 -10.109 1.00 79.06 298 ASN A CA 1
ATOM 2379 C C . ASN A 1 298 ? 38.841 4.653 -10.755 1.00 79.06 298 ASN A C 1
ATOM 2381 O O . ASN A 1 298 ? 38.840 4.491 -11.972 1.00 79.06 298 ASN A O 1
ATOM 2385 N N . CYS A 1 299 ? 37.947 4.044 -9.971 1.00 77.88 299 CYS A N 1
ATOM 2386 C CA . CYS A 1 299 ? 36.865 3.212 -10.491 1.00 77.88 299 CYS A CA 1
ATOM 2387 C C . CYS A 1 299 ? 35.866 3.986 -11.356 1.00 77.88 299 CYS A C 1
ATOM 2389 O O . CYS A 1 299 ? 35.413 3.446 -12.361 1.00 77.88 299 CYS A O 1
ATOM 2391 N N . GLU A 1 300 ? 35.541 5.237 -11.019 1.00 74.25 300 GLU A N 1
ATOM 2392 C CA . GLU A 1 300 ? 34.673 6.066 -11.868 1.00 74.25 300 GLU A CA 1
ATOM 2393 C C . GLU A 1 300 ? 35.320 6.371 -13.218 1.00 74.25 300 GLU A C 1
ATOM 2395 O O . GLU A 1 300 ? 34.658 6.315 -14.256 1.00 74.25 300 GLU A O 1
ATOM 2400 N N . ILE A 1 301 ? 36.617 6.689 -13.202 1.00 78.44 301 ILE A N 1
ATOM 2401 C CA . ILE A 1 301 ? 37.396 6.950 -14.415 1.00 78.44 301 ILE A CA 1
ATOM 2402 C C . ILE A 1 301 ? 37.433 5.681 -15.271 1.00 78.44 301 ILE A C 1
ATOM 2404 O O . ILE A 1 301 ? 37.046 5.719 -16.437 1.00 78.44 301 ILE A O 1
ATOM 2408 N N . ALA A 1 302 ? 37.782 4.541 -14.670 1.00 83.44 302 ALA A N 1
ATOM 2409 C CA . ALA A 1 302 ? 37.795 3.248 -15.343 1.00 83.44 302 ALA A CA 1
ATOM 2410 C C . ALA A 1 302 ? 36.431 2.904 -15.964 1.00 83.44 302 ALA A C 1
ATOM 2412 O O . ALA A 1 302 ? 36.350 2.467 -17.111 1.00 83.44 302 ALA A O 1
ATOM 2413 N N . PHE A 1 303 ? 35.339 3.138 -15.234 1.00 81.31 303 PHE A N 1
ATOM 2414 C CA . PHE A 1 303 ? 33.992 2.869 -15.730 1.00 81.31 303 PHE A CA 1
ATOM 2415 C C . PHE A 1 303 ? 33.648 3.741 -16.946 1.00 81.31 303 PHE A C 1
ATOM 2417 O O . PHE A 1 303 ? 33.129 3.238 -17.941 1.00 81.31 303 PHE A O 1
ATOM 2424 N N . LYS A 1 304 ? 34.016 5.030 -16.930 1.00 79.56 304 LYS A N 1
ATOM 2425 C CA . LYS A 1 304 ? 33.862 5.929 -18.091 1.00 79.56 304 LYS A CA 1
ATOM 2426 C C . LYS A 1 304 ? 34.714 5.501 -19.292 1.00 79.56 304 LYS A C 1
ATOM 2428 O O . LYS A 1 304 ? 34.312 5.720 -20.429 1.00 79.56 304 LYS A O 1
ATOM 2433 N N . GLU A 1 305 ? 35.849 4.849 -19.057 1.00 83.38 305 GLU A N 1
ATOM 2434 C CA . GLU A 1 305 ? 36.738 4.300 -20.094 1.00 83.38 305 GLU A CA 1
ATOM 2435 C C . GLU A 1 305 ? 36.304 2.917 -20.624 1.00 83.38 305 GLU A C 1
ATOM 2437 O O . GLU A 1 305 ? 36.967 2.315 -21.482 1.00 83.38 305 GLU A O 1
ATOM 2442 N N . GLY A 1 306 ? 35.173 2.395 -20.144 1.00 83.56 306 GLY A N 1
ATOM 2443 C CA . GLY A 1 306 ? 34.591 1.144 -20.617 1.00 83.56 306 GLY A CA 1
ATOM 2444 C C . GLY A 1 306 ? 34.918 -0.082 -19.758 1.00 83.56 306 GLY A C 1
ATOM 2445 O O . GLY A 1 306 ? 34.549 -1.190 -20.149 1.00 83.56 306 GLY A O 1
ATOM 2446 N N . TYR A 1 307 ? 35.590 0.072 -18.613 1.00 88.19 307 TYR A N 1
ATOM 2447 C CA . TYR A 1 307 ? 35.884 -1.051 -17.720 1.00 88.19 307 TYR A CA 1
ATOM 2448 C C . TYR A 1 307 ? 34.646 -1.489 -16.935 1.00 88.19 307 TYR A C 1
ATOM 2450 O O . TYR A 1 307 ? 33.875 -0.676 -16.430 1.00 88.19 307 TYR A O 1
ATOM 2458 N N . SER A 1 308 ? 34.482 -2.802 -16.798 1.00 89.06 308 SER A N 1
ATOM 2459 C CA . SER A 1 308 ? 33.506 -3.414 -15.905 1.00 89.06 308 SER A CA 1
ATOM 2460 C C . SER A 1 308 ? 34.044 -3.538 -14.490 1.00 89.06 308 SER A C 1
ATOM 2462 O O . SER A 1 308 ? 35.203 -3.891 -14.282 1.00 89.06 308 SER A O 1
ATOM 2464 N N . ILE A 1 309 ? 33.170 -3.335 -13.513 1.00 88.31 309 ILE A N 1
ATOM 2465 C CA . ILE A 1 309 ? 33.462 -3.545 -12.099 1.00 88.31 309 ILE A CA 1
ATOM 2466 C C . ILE A 1 309 ? 32.775 -4.836 -11.667 1.00 88.31 309 ILE A C 1
ATOM 2468 O O . ILE A 1 309 ? 31.553 -4.960 -11.741 1.00 88.31 309 ILE A O 1
ATOM 2472 N N . ALA A 1 310 ? 33.581 -5.811 -11.259 1.00 88.69 310 ALA A N 1
ATOM 2473 C CA . ALA A 1 310 ? 33.146 -7.118 -10.796 1.00 88.69 310 ALA A CA 1
ATOM 2474 C C . ALA A 1 310 ? 33.414 -7.237 -9.294 1.00 88.69 310 ALA A C 1
ATOM 2476 O O . ALA A 1 310 ? 34.570 -7.271 -8.867 1.00 88.69 310 ALA A O 1
ATOM 2477 N N . LEU A 1 311 ? 32.347 -7.307 -8.506 1.00 86.38 311 LEU A N 1
ATOM 2478 C CA . LEU A 1 311 ? 32.388 -7.518 -7.065 1.00 86.38 311 LEU A CA 1
ATOM 2479 C C . LEU A 1 311 ? 32.045 -8.973 -6.757 1.00 86.38 311 LEU A C 1
ATOM 2481 O O . LEU A 1 311 ? 31.055 -9.504 -7.258 1.00 86.38 311 LEU A O 1
ATOM 2485 N N . ARG A 1 312 ? 32.859 -9.616 -5.927 1.00 85.56 312 ARG A N 1
ATOM 2486 C CA . ARG A 1 312 ? 32.693 -11.007 -5.512 1.00 85.56 312 ARG A CA 1
ATOM 2487 C C . ARG A 1 312 ? 32.199 -11.080 -4.075 1.00 85.56 312 ARG A C 1
ATOM 2489 O O . ARG A 1 312 ? 32.640 -10.310 -3.224 1.00 85.56 312 ARG A O 1
ATOM 2496 N N . GLY A 1 313 ? 31.360 -12.070 -3.792 1.00 80.88 313 GLY A N 1
ATOM 2497 C CA . GLY A 1 313 ? 30.985 -12.390 -2.420 1.00 80.88 313 GLY A CA 1
ATOM 2498 C C . GLY A 1 313 ? 30.083 -11.323 -1.805 1.00 80.88 313 GLY A C 1
ATOM 2499 O O . GLY A 1 313 ? 30.334 -10.865 -0.685 1.00 80.88 313 GLY A O 1
ATOM 2500 N N . ILE A 1 314 ? 29.090 -10.854 -2.562 1.00 82.94 314 ILE A N 1
ATOM 2501 C CA . ILE A 1 314 ? 28.142 -9.839 -2.090 1.00 82.94 314 ILE A CA 1
ATOM 2502 C C . ILE A 1 314 ? 27.283 -10.380 -0.941 1.00 82.94 314 ILE A C 1
ATOM 2504 O O . ILE A 1 314 ? 26.919 -9.625 -0.045 1.00 82.94 314 ILE A O 1
ATOM 2508 N N . GLU A 1 315 ? 27.042 -11.689 -0.895 1.00 79.50 315 GLU A N 1
ATOM 2509 C CA . GLU A 1 315 ? 26.377 -12.377 0.213 1.00 79.50 315 GLU A CA 1
ATOM 2510 C C . GLU A 1 315 ? 27.075 -12.168 1.563 1.00 79.50 315 GLU A C 1
ATOM 2512 O O . GLU A 1 315 ? 26.435 -12.241 2.603 1.00 79.50 315 GLU A O 1
ATOM 2517 N N . PHE A 1 316 ? 28.374 -11.859 1.579 1.00 76.50 316 PHE A N 1
ATOM 2518 C CA . PHE A 1 316 ? 29.063 -11.546 2.830 1.00 76.50 316 PHE A CA 1
ATOM 2519 C C . PHE A 1 316 ? 28.800 -10.123 3.317 1.00 76.50 316 PHE A C 1
ATOM 2521 O O . PHE A 1 316 ? 29.068 -9.852 4.483 1.00 76.50 316 PHE A O 1
ATOM 2528 N N . ARG A 1 317 ? 28.304 -9.241 2.437 1.00 72.12 317 ARG A N 1
ATOM 2529 C CA . ARG A 1 317 ? 28.247 -7.782 2.623 1.00 72.12 317 ARG A CA 1
ATOM 2530 C C . ARG A 1 317 ? 26.845 -7.191 2.581 1.00 72.12 317 ARG A C 1
ATOM 2532 O O . ARG A 1 317 ? 26.663 -6.046 2.987 1.00 72.12 317 ARG A O 1
ATOM 2539 N N . ASP A 1 318 ? 25.862 -7.968 2.143 1.00 73.62 318 ASP A N 1
ATOM 2540 C CA . ASP A 1 318 ? 24.450 -7.610 2.170 1.00 73.62 318 ASP A CA 1
ATOM 2541 C C . ASP A 1 318 ? 23.613 -8.760 2.746 1.00 73.62 318 ASP A C 1
ATOM 2543 O O . ASP A 1 318 ? 23.641 -9.891 2.259 1.00 73.62 318 ASP A O 1
ATOM 2547 N N . GLN A 1 319 ? 22.846 -8.458 3.796 1.00 73.69 319 GLN A N 1
ATOM 2548 C CA . GLN A 1 319 ? 22.067 -9.453 4.533 1.00 73.69 319 GLN A CA 1
ATOM 2549 C C . GLN A 1 319 ? 20.908 -10.039 3.707 1.00 73.69 319 GLN A C 1
ATOM 2551 O O . GLN A 1 319 ? 20.538 -11.199 3.903 1.00 73.69 319 GLN A O 1
ATOM 2556 N N . ASN A 1 320 ? 20.338 -9.275 2.773 1.00 77.56 320 ASN A N 1
ATOM 2557 C CA . ASN A 1 320 ? 19.252 -9.759 1.922 1.00 77.56 320 ASN A CA 1
ATOM 2558 C C . ASN A 1 320 ? 19.787 -10.741 0.880 1.00 77.56 320 ASN A C 1
ATOM 2560 O O . ASN A 1 320 ? 19.192 -11.795 0.651 1.00 77.56 320 ASN A O 1
ATOM 2564 N N . ILE A 1 321 ? 20.932 -10.416 0.282 1.00 79.62 321 ILE A N 1
ATOM 2565 C CA . ILE A 1 321 ? 21.622 -11.274 -0.678 1.00 79.62 321 ILE A CA 1
ATOM 2566 C C . ILE A 1 321 ? 22.129 -12.542 0.013 1.00 79.62 321 ILE A C 1
ATOM 2568 O O . ILE A 1 321 ? 21.974 -13.623 -0.553 1.00 79.62 321 ILE A O 1
ATOM 2572 N N . ALA A 1 322 ? 22.612 -12.444 1.256 1.00 76.06 322 ALA A N 1
ATOM 2573 C CA . ALA A 1 322 ? 22.927 -13.606 2.089 1.00 76.06 322 ALA A CA 1
ATOM 2574 C C . ALA A 1 322 ? 21.720 -14.541 2.250 1.00 76.06 322 ALA A C 1
ATOM 2576 O O . ALA A 1 322 ? 21.810 -15.731 1.965 1.00 76.06 322 ALA A O 1
ATOM 2577 N N . ALA A 1 323 ? 20.555 -13.995 2.615 1.00 80.75 323 ALA A N 1
ATOM 2578 C CA . ALA A 1 323 ? 19.342 -14.788 2.797 1.00 80.75 323 ALA A CA 1
ATOM 2579 C C . ALA A 1 323 ? 18.850 -15.446 1.493 1.00 80.75 323 ALA A C 1
ATOM 2581 O O . ALA A 1 323 ? 18.282 -16.539 1.527 1.00 80.75 323 ALA A O 1
ATOM 2582 N N . ILE A 1 324 ? 19.038 -14.791 0.341 1.00 82.19 324 ILE A N 1
ATOM 2583 C CA . ILE A 1 324 ? 18.731 -15.373 -0.975 1.00 82.19 324 ILE A CA 1
ATOM 2584 C C . ILE A 1 324 ? 19.713 -16.504 -1.296 1.00 82.19 324 ILE A C 1
ATOM 2586 O O . ILE A 1 324 ? 19.279 -17.585 -1.691 1.00 82.19 324 ILE A O 1
ATOM 2590 N N . ALA A 1 325 ? 21.013 -16.277 -1.097 1.00 80.31 325 ALA A N 1
ATOM 2591 C CA . ALA A 1 325 ? 22.052 -17.274 -1.321 1.00 80.31 325 ALA A CA 1
ATOM 2592 C C . ALA A 1 325 ? 21.834 -18.522 -0.450 1.00 80.31 325 ALA A C 1
ATOM 2594 O O . ALA A 1 325 ? 21.847 -19.636 -0.972 1.00 80.31 325 ALA A O 1
ATOM 2595 N N . ASP A 1 326 ? 21.526 -18.343 0.837 1.00 80.19 326 ASP A N 1
ATOM 2596 C CA . ASP A 1 326 ? 21.210 -19.432 1.768 1.00 80.19 326 ASP A CA 1
ATOM 2597 C C . ASP A 1 326 ? 19.944 -20.196 1.353 1.00 80.19 326 ASP A C 1
ATOM 2599 O O . ASP A 1 326 ? 19.910 -21.430 1.380 1.00 80.19 326 ASP A O 1
ATOM 2603 N N . GLY A 1 327 ? 18.905 -19.476 0.915 1.00 83.62 327 GLY A N 1
ATOM 2604 C CA . GLY A 1 327 ? 17.678 -20.076 0.392 1.00 83.62 327 GLY A CA 1
ATOM 2605 C C . GLY A 1 327 ? 17.937 -20.938 -0.846 1.00 83.62 327 GLY A C 1
ATOM 2606 O O . GLY A 1 327 ? 17.495 -22.086 -0.904 1.00 83.62 327 GLY A O 1
ATOM 2607 N N . LEU A 1 328 ? 18.706 -20.423 -1.810 1.00 79.75 328 LEU A N 1
ATOM 2608 C CA . LEU A 1 328 ? 19.090 -21.160 -3.016 1.00 79.75 328 LEU A CA 1
ATOM 2609 C C . LEU A 1 328 ? 19.992 -22.357 -2.685 1.00 79.75 328 LEU A C 1
ATOM 2611 O O . LEU A 1 328 ? 19.777 -23.443 -3.223 1.00 79.75 328 LEU A O 1
ATOM 2615 N N . ALA A 1 329 ? 20.953 -22.198 -1.771 1.00 75.81 329 ALA A N 1
ATOM 2616 C CA . ALA A 1 329 ? 21.813 -23.286 -1.311 1.00 75.81 329 ALA A CA 1
ATOM 2617 C C . ALA A 1 329 ? 20.979 -24.431 -0.720 1.00 75.81 329 ALA A C 1
ATOM 2619 O O . ALA A 1 329 ? 21.164 -25.589 -1.096 1.00 75.81 329 ALA A O 1
ATOM 2620 N N . SER A 1 330 ? 19.997 -24.095 0.121 1.00 78.00 330 SER A N 1
ATOM 2621 C CA . SER A 1 330 ? 19.052 -25.048 0.708 1.00 78.00 330 SER A CA 1
ATOM 2622 C C . SER A 1 330 ? 18.205 -25.761 -0.354 1.00 78.00 330 SER A C 1
ATOM 2624 O O . SER A 1 330 ? 18.157 -26.992 -0.374 1.00 78.00 330 SER A O 1
ATOM 2626 N N . ILE A 1 331 ? 17.599 -25.013 -1.287 1.00 85.06 331 ILE A N 1
ATOM 2627 C CA . ILE A 1 331 ? 16.744 -25.563 -2.357 1.00 85.06 331 ILE A CA 1
ATOM 2628 C C . ILE A 1 331 ? 17.520 -26.537 -3.253 1.00 85.06 331 ILE A C 1
ATOM 2630 O O . ILE A 1 331 ? 17.009 -27.602 -3.600 1.00 85.06 331 ILE A O 1
ATOM 2634 N N . PHE A 1 332 ? 18.760 -26.199 -3.613 1.00 77.81 332 PHE A N 1
ATOM 2635 C CA . PHE A 1 332 ? 19.592 -27.017 -4.499 1.00 77.81 332 PHE A CA 1
ATOM 2636 C C . PHE A 1 332 ? 20.475 -28.038 -3.763 1.00 77.81 332 PHE A C 1
ATOM 2638 O O . PHE A 1 332 ? 21.275 -28.729 -4.406 1.00 77.81 332 PHE A O 1
ATOM 2645 N N . GLY A 1 333 ? 20.359 -28.137 -2.433 1.00 74.00 333 GLY A N 1
ATOM 2646 C CA . GLY A 1 333 ? 21.184 -29.017 -1.602 1.00 74.00 333 GLY A CA 1
ATOM 2647 C C . GLY A 1 333 ? 22.688 -28.749 -1.731 1.00 74.00 333 GLY A C 1
ATOM 2648 O O . GLY A 1 333 ? 23.487 -29.680 -1.629 1.00 74.00 333 GLY A O 1
ATOM 2649 N N . GLN A 1 334 ? 23.075 -27.505 -2.021 1.00 76.50 334 GLN A N 1
ATOM 2650 C CA . GLN A 1 334 ? 24.470 -27.085 -2.144 1.00 76.50 334 GLN A CA 1
ATOM 2651 C C . GLN A 1 334 ? 25.013 -26.617 -0.785 1.00 76.50 334 GLN A C 1
ATOM 2653 O O . GLN A 1 334 ? 24.261 -26.066 0.016 1.00 76.50 334 GLN A O 1
ATOM 2658 N N . PRO A 1 335 ? 26.319 -26.804 -0.509 1.00 67.06 335 PRO A N 1
ATOM 2659 C CA . PRO A 1 335 ? 26.925 -26.350 0.744 1.00 67.06 335 PRO A CA 1
ATOM 2660 C C . PRO A 1 335 ? 26.934 -24.822 0.883 1.00 67.06 335 PRO A C 1
ATOM 2662 O O . PRO A 1 335 ? 26.910 -24.314 1.999 1.00 67.06 335 PRO A O 1
ATOM 2665 N N . SER A 1 336 ? 26.980 -24.099 -0.236 1.00 80.00 336 SER A N 1
ATOM 2666 C CA . SER A 1 336 ? 26.868 -22.644 -0.297 1.00 80.00 336 SER A CA 1
ATOM 2667 C C . SER A 1 336 ? 26.513 -22.192 -1.715 1.00 80.00 336 SER A C 1
ATOM 2669 O O . SER A 1 336 ? 26.697 -22.934 -2.684 1.00 80.00 336 SER A O 1
ATOM 2671 N N . VAL A 1 337 ? 26.023 -20.959 -1.832 1.00 82.69 337 VAL A N 1
ATOM 2672 C CA . VAL A 1 337 ? 25.861 -20.231 -3.095 1.00 82.69 337 VAL A CA 1
ATOM 2673 C C . VAL A 1 337 ? 26.637 -18.927 -2.962 1.00 82.69 337 VAL A C 1
ATOM 2675 O O . VAL A 1 337 ? 26.467 -18.212 -1.981 1.00 82.69 337 VAL A O 1
ATOM 2678 N N . GLY A 1 338 ? 27.512 -18.642 -3.925 1.00 83.81 338 GLY A N 1
ATOM 2679 C CA . GLY A 1 338 ? 28.221 -17.365 -3.996 1.00 83.81 338 GLY A CA 1
ATOM 2680 C C . GLY A 1 338 ? 27.484 -16.384 -4.901 1.00 83.81 338 GLY A C 1
ATOM 2681 O O . GLY A 1 338 ? 26.900 -16.796 -5.905 1.00 83.81 338 GLY A O 1
ATOM 2682 N N . VAL A 1 339 ? 27.533 -15.093 -4.575 1.00 89.44 339 VAL A N 1
ATOM 2683 C CA . VAL A 1 339 ? 26.893 -14.030 -5.352 1.00 89.44 339 VAL A CA 1
ATOM 2684 C C . VAL A 1 339 ? 27.935 -13.016 -5.808 1.00 89.44 339 VAL A C 1
ATOM 2686 O O . VAL A 1 339 ? 28.623 -12.375 -5.012 1.00 89.44 339 VAL A O 1
ATOM 2689 N N . ASN A 1 340 ? 28.018 -12.843 -7.125 1.00 90.06 340 ASN A N 1
ATOM 2690 C CA . ASN A 1 340 ? 28.880 -11.857 -7.765 1.00 90.06 340 ASN A CA 1
ATOM 2691 C C . ASN A 1 340 ? 28.023 -10.789 -8.447 1.00 90.06 340 ASN A C 1
ATOM 2693 O O . ASN A 1 340 ? 26.980 -11.093 -9.023 1.00 90.06 340 ASN A O 1
ATOM 2697 N N . MET A 1 341 ? 28.488 -9.545 -8.423 1.00 89.31 341 MET A N 1
ATOM 2698 C CA . MET A 1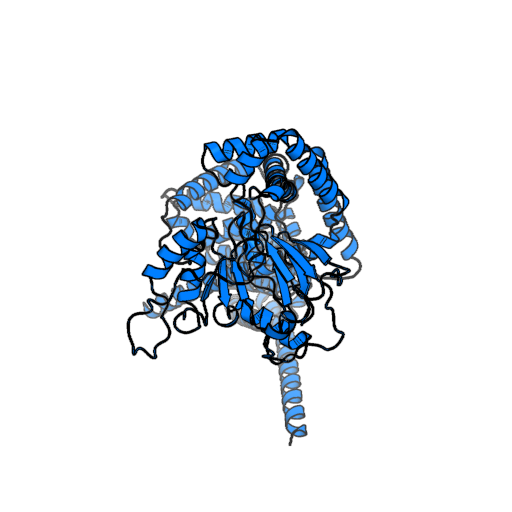 341 ? 27.841 -8.413 -9.077 1.00 89.31 341 MET A CA 1
ATOM 2699 C C . MET A 1 341 ? 28.749 -7.858 -10.172 1.00 89.31 341 MET A C 1
ATOM 2701 O O . MET A 1 341 ? 29.932 -7.622 -9.939 1.00 89.31 341 MET A O 1
ATOM 2705 N N . TYR A 1 342 ? 28.186 -7.633 -11.361 1.00 89.06 342 TYR A N 1
ATOM 2706 C CA . TYR A 1 342 ? 28.914 -7.138 -12.529 1.00 89.06 342 TYR A CA 1
ATOM 2707 C C . TYR A 1 342 ? 28.261 -5.874 -13.074 1.00 89.06 342 TYR A C 1
ATOM 2709 O O . TYR A 1 342 ? 27.169 -5.920 -13.642 1.00 89.06 342 TYR A O 1
ATOM 2717 N N . MET A 1 343 ? 28.969 -4.757 -12.967 1.00 86.62 343 MET A N 1
ATOM 2718 C CA . MET A 1 343 ? 28.571 -3.480 -13.549 1.00 86.62 343 MET A CA 1
ATOM 2719 C C . MET A 1 343 ? 29.398 -3.249 -14.809 1.00 86.62 343 MET A C 1
ATOM 2721 O O . MET A 1 343 ? 30.622 -3.214 -14.735 1.00 86.62 343 MET A O 1
ATOM 2725 N N . THR A 1 344 ? 28.750 -3.104 -15.964 1.00 84.81 344 THR A N 1
ATOM 2726 C CA . THR A 1 344 ? 29.426 -2.943 -17.263 1.00 84.81 344 THR A CA 1
ATOM 2727 C C . THR A 1 344 ? 28.861 -1.713 -17.965 1.00 84.81 344 THR A C 1
ATOM 2729 O O . THR A 1 344 ? 27.646 -1.680 -18.174 1.00 84.81 344 THR A O 1
ATOM 2732 N N . PRO A 1 345 ? 29.691 -0.720 -18.321 1.00 83.19 345 PRO A N 1
ATOM 2733 C CA . PRO A 1 345 ? 29.231 0.475 -19.018 1.00 83.19 345 PRO A CA 1
ATOM 2734 C C . PRO A 1 345 ? 28.734 0.141 -20.432 1.00 83.19 345 PRO A C 1
ATOM 2736 O O . PRO A 1 345 ? 28.903 -0.966 -20.944 1.00 83.19 345 PRO A O 1
ATOM 2739 N N . SER A 1 346 ? 28.075 1.105 -21.066 1.00 81.62 346 SER A N 1
ATOM 2740 C CA . SER A 1 346 ? 27.559 0.963 -22.428 1.00 81.62 346 SER A CA 1
ATOM 2741 C C . SER A 1 346 ? 28.681 0.733 -23.451 1.00 81.62 346 SER A C 1
ATOM 2743 O O . SER A 1 346 ? 29.756 1.315 -23.309 1.00 81.62 346 SER A O 1
ATOM 2745 N N . ASN A 1 347 ? 28.421 -0.046 -24.506 1.00 83.00 347 ASN A N 1
ATOM 2746 C CA . ASN A 1 347 ? 29.401 -0.428 -25.540 1.00 83.00 347 ASN A CA 1
ATOM 2747 C C . ASN A 1 347 ? 30.667 -1.105 -25.015 1.00 83.00 347 ASN A C 1
ATOM 2749 O O . ASN A 1 347 ? 31.754 -0.901 -25.561 1.00 83.00 347 ASN A O 1
ATOM 2753 N N . SER A 1 348 ? 30.564 -1.897 -23.953 1.00 86.56 348 SER A N 1
ATOM 2754 C CA . SER A 1 348 ? 31.736 -2.579 -23.432 1.00 86.56 348 SER A CA 1
ATOM 2755 C C . SER A 1 348 ? 31.476 -4.019 -23.027 1.00 86.56 348 SER A C 1
ATOM 2757 O O . SER A 1 348 ? 30.343 -4.475 -22.843 1.00 86.56 348 SER A O 1
ATOM 2759 N N . GLN A 1 349 ? 32.584 -4.744 -22.930 1.00 90.00 349 GLN A N 1
ATOM 2760 C CA . GLN A 1 349 ? 32.657 -6.118 -22.484 1.00 90.00 349 GLN A CA 1
ATOM 2761 C C . GLN A 1 349 ? 33.642 -6.176 -21.317 1.00 90.00 349 GLN A C 1
ATOM 2763 O O . GLN A 1 349 ? 34.750 -5.646 -21.393 1.00 90.00 349 GLN A O 1
ATOM 2768 N N . GLY A 1 350 ? 33.215 -6.783 -20.211 1.00 86.38 350 GLY A N 1
ATOM 2769 C CA . GLY A 1 350 ? 34.057 -6.943 -19.027 1.00 86.38 350 GLY A CA 1
ATOM 2770 C C . GLY A 1 350 ? 34.994 -8.134 -19.148 1.00 86.38 350 GLY A C 1
ATOM 2771 O O . GLY A 1 350 ? 36.209 -7.965 -19.164 1.00 86.38 350 GLY A O 1
ATOM 2772 N N . LEU A 1 351 ? 34.402 -9.324 -19.243 1.00 87.88 351 LEU A N 1
ATOM 2773 C CA . LEU A 1 351 ? 35.107 -10.604 -19.253 1.00 87.88 351 LEU A CA 1
ATOM 2774 C C . LEU A 1 351 ? 35.190 -11.175 -20.669 1.00 87.88 351 LEU A C 1
ATOM 2776 O O . LEU A 1 351 ? 34.242 -11.045 -21.454 1.00 87.88 351 LEU A O 1
ATOM 2780 N N . ALA A 1 352 ? 36.294 -11.854 -20.968 1.00 86.88 352 ALA A N 1
ATOM 2781 C CA . ALA A 1 352 ? 36.446 -12.625 -22.194 1.00 86.88 352 ALA A CA 1
ATOM 2782 C C . ALA A 1 352 ? 35.512 -13.841 -22.187 1.00 86.88 352 ALA A C 1
ATOM 2784 O O . ALA A 1 352 ? 34.933 -14.198 -21.158 1.00 86.88 352 ALA A O 1
ATOM 2785 N N . ARG A 1 353 ? 35.345 -14.496 -23.339 1.00 87.50 353 ARG A N 1
ATOM 2786 C CA . ARG A 1 353 ? 34.580 -15.745 -23.406 1.00 87.50 353 ARG A CA 1
ATOM 2787 C C . ARG A 1 353 ? 35.210 -16.786 -22.486 1.00 87.50 353 ARG A C 1
ATOM 2789 O O . ARG A 1 353 ? 36.371 -17.145 -22.667 1.00 87.50 353 ARG A O 1
ATOM 2796 N N . HIS A 1 354 ? 34.434 -17.297 -21.539 1.00 84.88 354 HIS A N 1
ATOM 2797 C CA . HIS A 1 354 ? 34.907 -18.268 -20.555 1.00 84.88 354 HIS A CA 1
ATOM 2798 C C . HIS A 1 354 ? 33.830 -19.303 -20.235 1.00 84.88 354 HIS A C 1
ATOM 2800 O O . HIS A 1 354 ? 32.683 -19.188 -20.662 1.00 84.88 354 HIS A O 1
ATOM 2806 N N . SER A 1 355 ? 34.229 -20.359 -19.529 1.00 83.12 355 SER A N 1
ATOM 2807 C CA . SER A 1 355 ? 33.323 -21.353 -18.958 1.00 83.12 355 SER A CA 1
ATOM 2808 C C . SER A 1 355 ? 33.586 -21.448 -17.466 1.00 83.12 355 SER A C 1
ATOM 2810 O O . SER A 1 355 ? 34.743 -21.537 -17.059 1.00 83.12 355 SER A O 1
ATOM 2812 N N . ASP A 1 356 ? 32.521 -21.491 -16.677 1.00 82.12 356 ASP A N 1
ATOM 2813 C CA . ASP A 1 356 ? 32.623 -21.700 -15.239 1.00 82.12 356 ASP A CA 1
ATOM 2814 C C . ASP A 1 356 ? 32.616 -23.188 -14.883 1.00 82.12 356 ASP A C 1
ATOM 2816 O O . ASP A 1 356 ? 31.993 -24.024 -15.551 1.00 82.12 356 ASP A O 1
ATOM 2820 N N . ASP A 1 357 ? 33.277 -23.519 -13.778 1.00 75.69 357 ASP A N 1
ATOM 2821 C CA . ASP A 1 357 ? 33.242 -24.842 -13.149 1.00 75.69 357 ASP A CA 1
ATOM 2822 C C . ASP A 1 357 ? 31.972 -25.078 -12.302 1.00 75.69 357 ASP A C 1
ATOM 2824 O O . ASP A 1 357 ? 31.739 -26.177 -11.788 1.00 75.69 357 ASP A O 1
ATOM 2828 N N . HIS A 1 358 ? 31.105 -24.069 -12.210 1.00 79.12 358 HIS A N 1
ATOM 2829 C CA . HIS A 1 358 ? 29.850 -24.065 -11.471 1.00 79.12 358 HIS A CA 1
ATOM 2830 C C . HIS A 1 358 ? 28.683 -23.605 -12.355 1.00 79.12 358 HIS A C 1
ATOM 2832 O O . HIS A 1 358 ? 28.866 -23.082 -13.450 1.00 79.12 358 HIS A O 1
ATOM 2838 N N . CYS A 1 359 ? 27.458 -23.885 -11.909 1.00 84.06 359 CYS A N 1
ATOM 2839 C CA . CYS A 1 359 ? 26.259 -23.406 -12.590 1.00 84.06 359 CYS A CA 1
ATOM 2840 C C . CYS A 1 359 ? 25.987 -21.957 -12.183 1.00 84.06 359 CYS A C 1
ATOM 2842 O O . CYS A 1 359 ? 26.138 -21.620 -11.008 1.00 84.06 359 CYS A O 1
ATOM 2844 N N . VAL A 1 360 ? 25.522 -21.140 -13.124 1.00 89.44 360 VAL A N 1
ATOM 2845 C CA . VAL A 1 360 ? 25.286 -19.711 -12.902 1.00 89.44 360 VAL A CA 1
ATOM 2846 C C . VAL A 1 360 ? 23.817 -19.385 -13.136 1.00 89.44 360 VAL A C 1
ATOM 2848 O O . VAL A 1 360 ? 23.232 -19.784 -14.141 1.00 89.44 360 VAL A O 1
ATOM 2851 N N . PHE A 1 361 ? 23.228 -18.638 -12.207 1.00 90.88 361 PHE A N 1
ATOM 2852 C CA . PHE A 1 361 ? 21.980 -17.916 -12.428 1.00 90.88 361 PHE A CA 1
ATOM 2853 C C . PHE A 1 361 ? 22.322 -16.437 -12.580 1.00 90.88 361 PHE A C 1
ATOM 2855 O O . PHE A 1 361 ? 22.824 -15.809 -11.650 1.00 90.88 361 PHE A O 1
ATOM 2862 N N . VAL A 1 362 ? 22.081 -15.893 -13.767 1.00 92.25 362 VAL A N 1
ATOM 2863 C CA . VAL A 1 362 ? 22.245 -14.472 -14.061 1.00 92.25 362 VAL A CA 1
ATOM 2864 C C . VAL A 1 362 ? 20.898 -13.801 -13.849 1.00 92.25 362 VAL A C 1
ATOM 2866 O O . VAL A 1 362 ? 19.954 -14.112 -14.568 1.00 92.25 362 VAL A O 1
ATOM 2869 N N . CYS A 1 363 ? 20.821 -12.870 -12.903 1.00 89.44 363 CYS A N 1
ATOM 2870 C CA . CYS A 1 363 ? 19.657 -12.007 -12.710 1.00 89.44 363 CYS A CA 1
ATOM 2871 C C . CYS A 1 363 ? 19.998 -10.604 -13.219 1.00 89.44 363 CYS A C 1
ATOM 2873 O O . CYS A 1 363 ? 20.909 -9.958 -12.692 1.00 89.44 363 CYS A O 1
ATOM 2875 N N . GLN A 1 364 ? 19.297 -10.128 -14.248 1.00 84.31 364 GLN A N 1
ATOM 2876 C CA . GLN A 1 364 ? 19.546 -8.800 -14.803 1.00 84.31 364 GLN A CA 1
ATOM 2877 C C . GLN A 1 364 ? 18.845 -7.745 -13.937 1.00 84.31 364 GLN A C 1
ATOM 2879 O O . GLN A 1 364 ? 17.626 -7.618 -13.957 1.00 84.31 364 GLN A O 1
ATOM 2884 N N . ILE A 1 365 ? 19.628 -7.002 -13.150 1.00 78.06 365 ILE A N 1
ATOM 2885 C CA . ILE A 1 365 ? 19.098 -6.029 -12.179 1.00 78.06 365 ILE A CA 1
ATOM 2886 C C . ILE A 1 365 ? 18.762 -4.685 -12.830 1.00 78.06 365 ILE A C 1
ATOM 2888 O O . ILE A 1 365 ? 17.724 -4.112 -12.533 1.00 78.06 365 ILE A O 1
ATOM 2892 N N . MET A 1 366 ? 19.642 -4.183 -13.700 1.00 73.44 366 MET A N 1
ATOM 2893 C CA . MET A 1 366 ? 19.501 -2.864 -14.322 1.00 73.44 366 MET A CA 1
ATOM 2894 C C . MET A 1 366 ? 20.058 -2.875 -15.748 1.00 73.44 366 MET A C 1
ATOM 2896 O O . MET A 1 366 ? 21.095 -3.493 -16.006 1.00 73.44 366 MET A O 1
ATOM 2900 N N . GLY A 1 367 ? 19.400 -2.181 -16.672 1.00 74.94 367 GLY A N 1
ATOM 2901 C CA . GLY A 1 367 ? 19.780 -2.083 -18.077 1.00 74.94 367 GLY A CA 1
ATOM 2902 C C . GLY A 1 367 ? 19.614 -3.387 -18.862 1.00 74.94 367 GLY A C 1
ATOM 2903 O O . GLY A 1 367 ? 18.914 -4.313 -18.452 1.00 74.94 367 GLY A O 1
ATOM 2904 N N . ALA A 1 368 ? 20.274 -3.454 -20.019 1.00 80.06 368 ALA A N 1
ATOM 2905 C CA . ALA A 1 368 ? 20.236 -4.615 -20.900 1.00 80.06 368 ALA A CA 1
ATOM 2906 C C . ALA A 1 368 ? 21.642 -5.112 -21.238 1.00 80.06 368 ALA A C 1
ATOM 2908 O O . ALA A 1 368 ? 22.562 -4.317 -21.450 1.00 80.06 368 ALA A O 1
ATOM 2909 N N . LYS A 1 369 ? 21.801 -6.434 -21.332 1.00 87.06 369 LYS A N 1
ATOM 2910 C CA . LYS A 1 369 ? 23.068 -7.064 -21.715 1.00 87.06 369 LYS A CA 1
ATOM 2911 C C . LYS A 1 369 ? 22.815 -8.192 -22.711 1.00 87.06 369 LYS A C 1
ATOM 2913 O O . LYS A 1 369 ? 21.926 -9.022 -22.521 1.00 87.06 369 LYS A O 1
ATOM 2918 N N . ARG A 1 370 ? 23.590 -8.204 -23.794 1.00 89.88 370 ARG A N 1
ATOM 2919 C CA . ARG A 1 370 ? 23.551 -9.238 -24.830 1.00 89.88 370 ARG A CA 1
ATOM 2920 C C . ARG A 1 370 ? 24.448 -10.389 -24.392 1.00 89.88 370 ARG A C 1
ATOM 2922 O O . ARG A 1 370 ? 25.651 -10.202 -24.239 1.00 89.88 370 ARG A O 1
ATOM 2929 N N . TRP A 1 371 ? 23.862 -11.558 -24.200 1.00 92.81 371 TRP A N 1
ATOM 2930 C CA . TRP A 1 371 ? 24.526 -12.789 -23.795 1.00 92.81 371 TRP A CA 1
ATOM 2931 C C . TRP A 1 371 ? 24.604 -13.753 -24.966 1.00 92.81 371 TRP A C 1
ATOM 2933 O O . TRP A 1 371 ? 23.612 -13.982 -25.654 1.00 92.81 371 TRP A O 1
ATOM 2943 N N . LYS A 1 372 ? 25.767 -14.367 -25.158 1.00 90.94 372 LYS A N 1
ATOM 2944 C CA . LYS A 1 372 ? 25.929 -15.516 -26.049 1.00 90.94 372 LYS A CA 1
ATOM 2945 C C . LYS A 1 372 ? 26.354 -16.703 -25.213 1.00 90.94 372 LYS A C 1
ATOM 2947 O O . LYS A 1 372 ? 27.359 -16.628 -24.510 1.00 90.94 372 LYS A O 1
ATOM 2952 N N . VAL A 1 373 ? 25.583 -17.781 -25.290 1.00 90.00 373 VAL A N 1
ATOM 2953 C CA . VAL A 1 373 ? 25.865 -19.050 -24.622 1.00 90.00 373 VAL A CA 1
ATOM 2954 C C . VAL A 1 373 ? 26.081 -20.099 -25.698 1.00 90.00 373 VAL A C 1
ATOM 2956 O O . VAL A 1 373 ? 25.219 -20.351 -26.541 1.00 90.00 373 VAL A O 1
ATOM 2959 N N . PHE A 1 374 ? 27.258 -20.702 -25.684 1.00 85.94 374 PHE A N 1
ATOM 2960 C CA . PHE A 1 374 ? 27.664 -21.688 -26.665 1.00 85.94 374 PHE A CA 1
ATOM 2961 C C . PHE A 1 374 ? 27.401 -23.085 -26.124 1.00 85.94 374 PHE A C 1
ATOM 2963 O O . PHE A 1 374 ? 27.617 -23.388 -24.944 1.00 85.94 374 PHE A O 1
ATOM 2970 N N . ARG A 1 375 ? 26.949 -23.971 -27.010 1.00 78.62 375 ARG A N 1
ATOM 2971 C CA . ARG A 1 375 ? 26.896 -25.390 -26.689 1.00 78.62 375 ARG A CA 1
ATOM 2972 C C . ARG A 1 375 ? 28.314 -25.898 -26.453 1.00 78.62 375 ARG A C 1
ATOM 2974 O O . ARG A 1 375 ? 29.242 -25.585 -27.196 1.00 78.62 375 ARG A O 1
ATOM 2981 N N . ARG A 1 376 ? 28.473 -26.699 -25.407 1.00 68.75 376 ARG A N 1
ATOM 2982 C CA . ARG A 1 376 ? 29.761 -27.299 -25.093 1.00 68.75 376 ARG A CA 1
ATOM 2983 C C . ARG A 1 376 ? 30.156 -28.350 -26.148 1.00 68.75 376 ARG A C 1
ATOM 2985 O O . ARG A 1 376 ? 29.279 -29.125 -26.534 1.00 68.75 376 ARG A O 1
ATOM 2992 N N . PRO A 1 377 ? 31.440 -28.436 -26.555 1.00 58.91 377 PRO A N 1
ATOM 2993 C CA . PRO A 1 377 ? 31.907 -29.462 -27.494 1.00 58.91 377 PRO A CA 1
ATOM 2994 C C . PRO A 1 377 ? 31.853 -30.884 -26.912 1.00 58.91 377 PRO A C 1
ATOM 2996 O O . PRO A 1 377 ? 31.534 -31.831 -27.623 1.00 58.91 377 PRO A O 1
ATOM 2999 N N . ASP A 1 378 ? 32.121 -31.023 -25.608 1.00 61.84 378 ASP A N 1
ATOM 3000 C CA . ASP A 1 378 ? 32.275 -32.307 -24.914 1.00 61.84 378 ASP A CA 1
ATOM 3001 C C . ASP A 1 378 ? 31.191 -32.574 -23.856 1.00 61.84 378 ASP A C 1
ATOM 3003 O O . ASP A 1 378 ? 30.798 -31.695 -23.087 1.00 61.84 378 ASP A O 1
ATOM 3007 N N . PHE A 1 379 ? 30.778 -33.841 -23.723 1.00 57.31 379 PHE A N 1
ATOM 3008 C CA . PHE A 1 379 ? 29.784 -34.301 -22.736 1.00 57.31 379 PHE A CA 1
ATOM 3009 C C . PHE A 1 379 ? 30.324 -34.451 -21.290 1.00 57.31 379 PHE A C 1
ATOM 3011 O O . PHE A 1 379 ? 29.582 -34.857 -20.394 1.00 57.31 379 PHE A O 1
ATOM 3018 N N . LYS A 1 380 ? 31.605 -34.152 -21.016 1.00 60.72 380 LYS A N 1
ATOM 3019 C CA . LYS A 1 380 ? 32.250 -34.365 -19.697 1.00 60.72 380 LYS A CA 1
ATOM 3020 C C . LYS A 1 380 ? 32.300 -33.093 -18.853 1.00 60.72 380 LYS A C 1
ATOM 3022 O O . LYS A 1 380 ? 33.150 -32.258 -19.109 1.00 60.72 380 LYS A O 1
ATOM 3027 N N . LEU A 1 381 ? 31.438 -32.918 -17.847 1.00 61.28 381 LEU A N 1
ATOM 3028 C CA . LEU A 1 381 ? 31.361 -31.718 -16.971 1.00 61.28 381 LEU A CA 1
ATOM 3029 C C . LEU A 1 381 ? 32.735 -31.273 -16.400 1.00 61.28 381 LEU A C 1
ATOM 3031 O O . LEU A 1 381 ? 33.494 -32.160 -16.007 1.00 61.28 381 LEU A O 1
ATOM 3035 N N . PRO A 1 382 ? 33.060 -29.957 -16.370 1.00 63.38 382 PRO A N 1
ATOM 3036 C CA . PRO A 1 382 ? 34.359 -29.481 -15.885 1.00 63.38 382 PRO A CA 1
ATOM 3037 C C . PRO A 1 382 ? 34.519 -29.799 -14.398 1.00 63.38 382 PRO A C 1
ATOM 3039 O O . PRO A 1 382 ? 33.531 -29.810 -13.652 1.00 63.38 382 PRO A O 1
ATOM 3042 N N . ARG A 1 383 ? 35.750 -30.066 -13.962 1.00 53.25 383 ARG A N 1
ATOM 3043 C CA . ARG A 1 383 ? 36.070 -30.198 -12.537 1.00 53.25 383 ARG A CA 1
ATOM 3044 C C . ARG A 1 383 ? 36.265 -28.822 -11.904 1.00 53.25 383 ARG A C 1
ATOM 3046 O O . ARG A 1 383 ? 36.703 -27.880 -12.554 1.00 53.25 383 ARG A O 1
ATOM 3053 N N . LEU A 1 384 ? 35.977 -28.749 -10.607 1.00 44.22 384 LEU A N 1
ATOM 3054 C CA . LEU A 1 384 ? 36.277 -27.584 -9.779 1.00 44.22 384 LEU A CA 1
ATOM 3055 C C . LEU A 1 384 ? 37.779 -27.254 -9.896 1.00 44.22 384 LEU A C 1
ATOM 3057 O O . LEU A 1 384 ? 38.604 -28.142 -9.661 1.00 44.22 384 LEU A O 1
ATOM 3061 N N . TYR A 1 385 ? 38.120 -26.014 -10.258 1.00 43.94 385 TYR A N 1
ATOM 3062 C CA . TYR A 1 385 ? 39.493 -25.536 -10.513 1.00 43.94 385 TYR A CA 1
ATOM 3063 C C . TYR A 1 385 ? 40.229 -26.129 -11.733 1.00 43.94 385 TYR A C 1
ATOM 3065 O O . TYR A 1 385 ? 41.455 -26.031 -11.814 1.00 43.94 385 TYR A O 1
ATOM 3073 N N . GLU A 1 386 ? 39.528 -26.743 -12.688 1.00 51.25 386 GLU A N 1
ATOM 3074 C CA . GLU A 1 386 ? 40.138 -27.154 -13.959 1.00 51.25 386 GLU A CA 1
ATOM 3075 C C . GLU A 1 386 ? 40.486 -25.911 -14.796 1.00 51.25 386 GLU A C 1
ATOM 3077 O O . GLU A 1 386 ? 39.639 -25.042 -15.008 1.00 51.25 386 GLU A O 1
ATOM 3082 N N . SER A 1 387 ? 41.742 -25.775 -15.238 1.00 45.69 387 SER A N 1
ATOM 3083 C CA . SER A 1 387 ? 42.156 -24.594 -15.996 1.00 45.69 387 SER A CA 1
ATOM 3084 C C . SER A 1 387 ? 41.472 -24.563 -17.367 1.00 45.69 387 SER A C 1
ATOM 3086 O O . SER A 1 387 ? 41.479 -25.536 -18.128 1.00 45.69 387 SER A O 1
ATOM 3088 N N . CYS A 1 388 ? 40.911 -23.398 -17.702 1.00 46.12 388 CYS A N 1
ATOM 3089 C CA . CYS A 1 388 ? 40.253 -23.111 -18.984 1.00 46.12 388 CYS A CA 1
ATOM 3090 C C . CYS A 1 388 ? 41.222 -23.183 -20.191 1.00 46.12 388 CYS A C 1
ATOM 3092 O O . CYS A 1 388 ? 40.816 -23.024 -21.340 1.00 46.12 388 CYS A O 1
ATOM 3094 N N . ASP A 1 389 ? 42.508 -23.463 -19.951 1.00 45.53 389 ASP A N 1
ATOM 3095 C CA . ASP A 1 389 ? 43.522 -23.679 -20.986 1.00 45.53 389 ASP A CA 1
ATOM 3096 C C . ASP A 1 389 ? 43.183 -24.861 -21.904 1.00 45.53 389 ASP A C 1
ATOM 3098 O O . ASP A 1 389 ? 43.580 -24.869 -23.060 1.00 45.53 389 ASP A O 1
ATOM 3102 N N . SER A 1 390 ? 42.381 -25.819 -21.438 1.00 42.84 390 SER A N 1
ATOM 3103 C CA . SER A 1 390 ? 41.951 -26.983 -22.226 1.00 42.84 390 SER A CA 1
ATOM 3104 C C . SER A 1 390 ? 40.932 -26.666 -23.338 1.00 42.84 390 SER A C 1
ATOM 3106 O O . SER A 1 390 ? 40.699 -27.506 -24.205 1.00 42.84 390 SER A O 1
ATOM 3108 N N . LEU A 1 391 ? 40.362 -25.452 -23.377 1.00 48.22 391 LEU A N 1
ATOM 3109 C CA . LEU A 1 391 ? 39.614 -24.947 -24.541 1.00 48.22 391 LEU A CA 1
ATOM 3110 C C . LEU A 1 391 ? 40.527 -24.306 -25.602 1.00 48.22 391 LEU A C 1
ATOM 3112 O O . LEU A 1 391 ? 40.073 -24.084 -26.724 1.00 48.22 391 LEU A O 1
ATOM 3116 N N . ARG A 1 392 ? 41.800 -24.019 -25.282 1.00 45.50 392 ARG A N 1
ATOM 3117 C CA . ARG A 1 392 ? 42.758 -23.422 -26.233 1.00 45.50 392 ARG A CA 1
ATOM 3118 C C . ARG A 1 392 ? 43.136 -24.393 -27.354 1.00 45.50 392 ARG A C 1
ATOM 3120 O O . ARG A 1 392 ? 43.338 -23.944 -28.476 1.00 45.50 392 ARG A O 1
ATOM 3127 N N . ASP A 1 393 ? 43.127 -25.694 -27.073 1.00 39.19 393 ASP A N 1
ATOM 3128 C CA . ASP A 1 393 ? 43.550 -26.736 -28.018 1.00 39.19 393 ASP A CA 1
ATOM 3129 C C . ASP A 1 393 ? 42.427 -27.211 -28.966 1.00 39.19 393 ASP A C 1
ATOM 3131 O O . ASP A 1 393 ? 42.685 -27.945 -29.915 1.00 39.19 393 ASP A O 1
ATOM 3135 N N . LEU A 1 394 ? 41.172 -26.797 -28.741 1.00 42.06 394 LEU A N 1
ATOM 3136 C CA . LEU A 1 394 ? 40.016 -27.225 -29.550 1.00 42.06 394 LEU A CA 1
ATOM 3137 C C . LEU A 1 394 ? 39.651 -26.247 -30.684 1.00 42.06 394 LEU A C 1
ATOM 3139 O O . LEU A 1 394 ? 38.840 -26.592 -31.540 1.00 42.06 394 LEU A O 1
ATOM 3143 N N . GLU A 1 395 ? 40.240 -25.046 -30.720 1.00 43.69 395 GLU A N 1
ATOM 3144 C CA . GLU A 1 395 ? 39.987 -24.042 -31.771 1.00 43.69 395 GLU A CA 1
ATOM 3145 C C . GLU A 1 395 ? 40.967 -24.113 -32.961 1.00 43.69 395 GLU A C 1
ATOM 3147 O O . GLU A 1 395 ? 40.744 -23.438 -33.970 1.00 43.69 395 GLU A O 1
ATOM 3152 N N . GLU A 1 396 ? 42.032 -24.924 -32.902 1.00 40.88 396 GLU A N 1
ATOM 3153 C CA . GLU A 1 396 ? 42.936 -25.105 -34.056 1.00 40.88 396 GLU A CA 1
ATOM 3154 C C . GLU A 1 396 ? 42.278 -25.868 -35.217 1.00 40.88 396 GLU A C 1
ATOM 3156 O O . GLU A 1 396 ? 42.705 -25.744 -36.370 1.00 40.88 396 GLU A O 1
ATOM 3161 N N . ASP A 1 397 ? 41.179 -26.578 -34.957 1.00 38.81 397 ASP A N 1
ATOM 3162 C CA . ASP A 1 397 ? 40.384 -27.204 -36.002 1.00 38.81 397 ASP A CA 1
ATOM 3163 C C . ASP A 1 397 ? 39.365 -26.198 -36.565 1.00 38.81 397 ASP A C 1
ATOM 3165 O O . ASP A 1 397 ? 38.213 -26.106 -36.137 1.00 38.81 397 ASP A O 1
ATOM 3169 N N . LYS A 1 398 ? 39.798 -25.426 -37.572 1.00 40.53 398 LYS A N 1
ATOM 3170 C CA . LYS A 1 398 ? 39.008 -24.415 -38.316 1.00 40.53 398 LYS A CA 1
ATOM 3171 C C . LYS A 1 398 ? 37.727 -24.956 -38.989 1.00 40.53 398 LYS A C 1
ATOM 3173 O O . LYS A 1 398 ? 37.074 -24.232 -39.743 1.00 40.53 398 LYS A O 1
ATOM 3178 N N . SER A 1 399 ? 37.374 -26.218 -38.750 1.00 37.75 399 SER A N 1
ATOM 3179 C CA . SER A 1 399 ? 36.186 -26.907 -39.245 1.00 37.75 399 SER A CA 1
ATOM 3180 C C . SER A 1 399 ? 35.092 -27.112 -38.182 1.00 37.75 399 SER A C 1
ATOM 3182 O O . SER A 1 399 ? 33.926 -27.294 -38.547 1.00 37.75 399 SER A O 1
ATOM 3184 N N . ALA A 1 400 ? 35.407 -27.001 -36.886 1.00 40.94 400 ALA A N 1
ATOM 3185 C CA . ALA A 1 400 ? 34.430 -27.133 -35.810 1.00 40.94 400 ALA A CA 1
ATOM 3186 C C . ALA A 1 400 ? 33.671 -25.812 -35.609 1.00 40.94 400 ALA A C 1
ATOM 3188 O O . ALA A 1 400 ? 33.945 -25.021 -34.707 1.00 40.94 400 ALA A O 1
ATOM 3189 N N . LYS A 1 401 ? 32.678 -25.552 -36.467 1.00 41.66 401 LYS A N 1
ATOM 3190 C CA . LYS A 1 401 ? 31.610 -24.604 -36.128 1.00 41.66 401 LYS A CA 1
ATOM 3191 C C . LYS A 1 401 ? 31.056 -25.025 -34.764 1.00 41.66 401 LYS A C 1
ATOM 3193 O O . LYS A 1 401 ? 30.559 -26.141 -34.646 1.00 41.66 401 LYS A O 1
ATOM 3198 N N . PHE A 1 402 ? 31.138 -24.155 -33.756 1.00 48.84 402 PHE A N 1
ATOM 3199 C CA . PHE A 1 402 ? 30.355 -24.295 -32.527 1.00 48.84 402 PHE A CA 1
ATOM 3200 C C . PHE A 1 402 ? 28.872 -24.262 -32.919 1.00 48.84 402 PHE A C 1
ATOM 3202 O O . PHE A 1 402 ? 28.259 -23.199 -33.021 1.00 48.84 402 PHE A O 1
ATOM 3209 N N . ASP A 1 403 ? 28.324 -25.427 -33.246 1.00 47.19 403 ASP A N 1
ATOM 3210 C CA . ASP A 1 403 ? 26.952 -25.571 -33.698 1.00 47.19 403 ASP A CA 1
ATOM 3211 C C . ASP A 1 403 ? 26.035 -25.412 -32.476 1.00 47.19 403 ASP A C 1
ATOM 3213 O O . ASP A 1 403 ? 26.080 -26.200 -31.526 1.00 47.19 403 ASP A O 1
ATOM 3217 N N . GLY A 1 404 ? 25.256 -24.327 -32.458 1.00 61.22 404 GLY A N 1
ATOM 3218 C CA . GLY A 1 404 ? 24.323 -24.003 -31.374 1.00 61.22 404 GLY A CA 1
ATOM 3219 C C . GLY A 1 404 ? 24.767 -22.889 -30.419 1.00 61.22 404 GLY A C 1
ATOM 3220 O O . GLY A 1 404 ? 24.713 -23.071 -29.203 1.00 61.22 404 GLY A O 1
ATOM 3221 N N . CYS A 1 405 ? 25.168 -21.728 -30.946 1.00 77.81 405 CYS A N 1
ATOM 3222 C CA . CYS A 1 405 ? 25.188 -20.484 -30.170 1.00 77.81 405 CYS A CA 1
ATOM 3223 C C . CYS A 1 405 ? 23.749 -20.011 -29.934 1.00 77.81 405 CYS A C 1
ATOM 3225 O O . CYS A 1 405 ? 23.016 -19.755 -30.891 1.00 77.81 405 CYS A O 1
ATOM 3227 N N . GLN A 1 406 ? 23.359 -19.875 -28.671 1.00 83.06 406 GLN A N 1
ATOM 3228 C CA . GLN A 1 406 ? 22.121 -19.211 -28.291 1.00 83.06 406 GLN A CA 1
ATOM 3229 C C . GLN A 1 406 ? 22.445 -17.789 -27.850 1.00 83.06 406 GLN A C 1
ATOM 3231 O O . GLN A 1 406 ? 23.274 -17.575 -26.966 1.00 83.06 406 GLN A O 1
ATOM 3236 N N . GLU A 1 407 ? 21.810 -16.822 -28.500 1.00 88.31 407 GLU A N 1
ATOM 3237 C CA . GLU A 1 407 ? 21.970 -15.411 -28.186 1.00 88.31 407 GLU A CA 1
ATOM 3238 C C . GLU A 1 407 ? 20.702 -14.885 -27.521 1.00 88.31 407 GLU A C 1
ATOM 3240 O O . GLU A 1 407 ? 19.590 -15.104 -28.005 1.00 88.31 407 GLU A O 1
ATOM 3245 N N . PHE A 1 408 ? 20.888 -14.186 -26.409 1.00 85.56 408 PHE A N 1
ATOM 3246 C CA . PHE A 1 408 ? 19.829 -13.612 -25.596 1.00 85.56 408 PHE A CA 1
ATOM 3247 C C . PHE A 1 408 ? 20.142 -12.144 -25.334 1.00 85.56 408 PHE A C 1
ATOM 3249 O O . PHE A 1 408 ? 21.299 -11.760 -25.182 1.00 85.56 408 PHE A O 1
ATOM 3256 N N . VAL A 1 409 ? 19.112 -11.315 -25.230 1.00 88.12 409 VAL A N 1
ATOM 3257 C CA . VAL A 1 409 ? 19.242 -9.978 -24.647 1.00 88.12 409 VAL A CA 1
ATOM 3258 C C . VAL A 1 409 ? 18.465 -10.012 -23.350 1.00 88.12 409 VAL A C 1
ATOM 3260 O O . VAL A 1 409 ? 17.239 -10.051 -23.388 1.00 88.12 409 VAL A O 1
ATOM 3263 N N . LEU A 1 410 ? 19.180 -10.030 -22.228 1.00 83.31 410 LEU A N 1
ATOM 3264 C CA . LEU A 1 410 ? 18.547 -9.950 -20.918 1.00 83.31 410 LEU A CA 1
ATOM 3265 C C . LEU A 1 410 ? 18.225 -8.492 -20.621 1.00 83.31 410 LEU A C 1
ATOM 3267 O O . LEU A 1 410 ? 19.091 -7.623 -20.771 1.00 83.31 410 LEU A O 1
ATOM 3271 N N . LYS A 1 411 ? 16.984 -8.249 -20.213 1.00 82.19 411 LYS A N 1
ATOM 3272 C CA . LYS A 1 411 ? 16.471 -6.982 -19.694 1.00 82.19 411 LYS A CA 1
ATOM 3273 C C . LYS A 1 411 ? 16.194 -7.123 -18.203 1.00 82.19 411 LYS A C 1
ATOM 3275 O O . LYS A 1 411 ? 16.226 -8.218 -17.658 1.00 82.19 411 LYS A O 1
ATOM 3280 N N . GLU A 1 412 ? 15.940 -6.004 -17.545 1.00 81.44 412 GLU A N 1
ATOM 3281 C CA . GLU A 1 412 ? 15.640 -5.957 -16.114 1.00 81.44 412 GLU A CA 1
ATOM 3282 C C . GLU A 1 412 ? 14.553 -6.966 -15.713 1.00 81.44 412 GLU A C 1
ATOM 3284 O O . GLU A 1 412 ? 13.491 -7.027 -16.333 1.00 81.44 412 GLU A O 1
ATOM 3289 N N . GLY A 1 413 ? 14.842 -7.769 -14.688 1.00 76.12 413 GLY A N 1
ATOM 3290 C CA . GLY A 1 413 ? 13.975 -8.844 -14.203 1.00 76.12 413 GLY A CA 1
ATOM 3291 C C . GLY A 1 413 ? 14.168 -10.197 -14.898 1.00 76.12 413 GLY A C 1
ATOM 3292 O O . GLY A 1 413 ? 13.751 -11.213 -14.341 1.00 76.12 413 GLY A O 1
ATOM 3293 N N . ASP A 1 414 ? 14.836 -10.252 -16.055 1.00 83.50 414 ASP A N 1
ATOM 3294 C CA . ASP A 1 414 ? 15.115 -11.520 -16.730 1.00 83.50 414 ASP A CA 1
ATOM 3295 C C . ASP A 1 414 ? 16.138 -12.354 -15.947 1.00 83.50 414 ASP A C 1
ATOM 3297 O O . ASP A 1 414 ? 17.117 -11.843 -15.384 1.00 83.50 414 ASP A O 1
ATOM 3301 N N . VAL A 1 415 ? 15.933 -13.673 -15.975 1.00 89.56 415 VAL A N 1
ATOM 3302 C CA . VAL A 1 415 ? 16.839 -14.656 -15.381 1.00 89.56 415 VAL A CA 1
ATOM 3303 C C . VAL A 1 415 ? 17.340 -15.614 -16.456 1.00 89.56 415 VAL A C 1
ATOM 3305 O O . VAL A 1 415 ? 16.551 -16.234 -17.168 1.00 89.56 415 VAL A O 1
ATOM 3308 N N . LEU A 1 416 ? 18.660 -15.779 -16.543 1.00 91.12 416 LEU A N 1
ATOM 3309 C CA . LEU A 1 416 ? 19.313 -16.759 -17.409 1.00 91.12 416 LEU A CA 1
ATOM 3310 C C . LEU A 1 416 ? 20.045 -17.795 -16.563 1.00 91.12 416 LEU A C 1
ATOM 3312 O O . LEU A 1 416 ? 20.918 -17.464 -15.765 1.00 91.12 416 LEU A O 1
ATOM 3316 N N . TYR A 1 417 ? 19.720 -19.063 -16.778 1.00 92.38 417 TYR A N 1
ATOM 3317 C CA . TYR A 1 417 ? 20.466 -20.177 -16.211 1.00 92.38 417 TYR A CA 1
ATOM 3318 C C . TYR A 1 417 ? 21.521 -20.668 -17.206 1.00 92.38 417 TYR A C 1
ATOM 3320 O O . TYR A 1 417 ? 21.191 -21.042 -18.332 1.00 92.38 417 TYR A O 1
ATOM 3328 N N . ILE A 1 418 ? 22.780 -20.705 -16.773 1.00 88.31 418 ILE A N 1
ATOM 3329 C CA . ILE A 1 418 ? 23.907 -21.237 -17.539 1.00 88.31 418 ILE A CA 1
ATOM 3330 C C . ILE A 1 418 ? 24.428 -22.488 -16.815 1.00 88.31 418 ILE A C 1
ATOM 3332 O O . ILE A 1 418 ? 24.955 -22.393 -15.700 1.00 88.31 418 ILE A O 1
ATOM 3336 N N . PRO A 1 419 ? 24.288 -23.682 -17.416 1.00 85.31 419 PRO A N 1
ATOM 3337 C CA . PRO A 1 419 ? 24.873 -24.897 -16.867 1.00 85.31 419 PRO A CA 1
ATOM 3338 C C . PRO A 1 419 ? 26.402 -24.813 -16.804 1.00 85.31 419 PRO A C 1
ATOM 3340 O O . PRO A 1 419 ? 27.041 -24.250 -17.696 1.00 85.31 419 PRO A O 1
ATOM 3343 N N . ARG A 1 420 ? 27.003 -25.448 -15.790 1.00 82.56 420 ARG A N 1
ATOM 3344 C CA . ARG A 1 420 ? 28.467 -25.508 -15.651 1.00 82.56 420 ARG A CA 1
ATOM 3345 C C . ARG A 1 420 ? 29.146 -26.038 -16.920 1.00 82.56 420 ARG A C 1
ATOM 3347 O O . ARG A 1 420 ? 28.736 -27.064 -17.475 1.00 82.56 420 ARG A O 1
ATOM 3354 N N . GLY A 1 421 ? 30.218 -25.376 -17.343 1.00 77.12 421 GLY A N 1
ATOM 3355 C CA . GLY A 1 421 ? 30.997 -25.739 -18.526 1.00 77.12 421 GLY A CA 1
ATOM 3356 C C . GLY A 1 421 ? 30.450 -25.254 -19.869 1.00 77.12 421 GLY A C 1
ATOM 3357 O O . GLY A 1 421 ? 31.048 -25.589 -20.890 1.00 77.12 421 GLY A O 1
ATOM 3358 N N . CYS A 1 422 ? 29.339 -24.514 -19.907 1.00 84.38 422 CYS A N 1
ATOM 3359 C CA . CYS A 1 422 ? 28.878 -23.845 -21.124 1.00 84.38 422 CYS A CA 1
ATOM 3360 C C . CYS A 1 422 ? 29.678 -22.548 -21.351 1.00 84.38 422 CYS A C 1
ATOM 3362 O O . CYS A 1 422 ? 29.586 -21.646 -20.508 1.00 84.38 422 CYS A O 1
ATOM 3364 N N . PRO A 1 423 ? 30.429 -22.419 -22.468 1.00 87.38 423 PRO A N 1
ATOM 3365 C CA . PRO A 1 423 ? 31.128 -21.179 -22.768 1.00 87.38 423 PRO A CA 1
ATOM 3366 C C . PRO A 1 423 ? 30.136 -20.044 -22.967 1.00 87.38 423 PRO A C 1
ATOM 3368 O O . PRO A 1 423 ? 29.115 -20.221 -23.635 1.00 87.38 423 PRO A O 1
ATOM 3371 N N . HIS A 1 424 ? 30.434 -18.878 -22.412 1.00 89.38 424 HIS A N 1
ATOM 3372 C CA . HIS A 1 424 ? 29.564 -17.723 -22.530 1.00 89.38 424 HIS A CA 1
ATOM 3373 C C . HIS A 1 424 ? 30.341 -16.407 -22.527 1.00 89.38 424 HIS A C 1
ATOM 3375 O O . HIS A 1 424 ? 31.475 -16.317 -22.058 1.00 89.38 424 HIS A O 1
ATOM 3381 N N . GLU A 1 425 ? 29.718 -15.383 -23.100 1.00 90.00 425 GLU A N 1
ATOM 3382 C CA . GLU A 1 425 ? 30.210 -14.007 -23.119 1.00 90.00 425 GLU A CA 1
ATOM 3383 C C . GLU A 1 425 ? 29.031 -13.035 -23.046 1.00 90.00 425 GLU A C 1
ATOM 3385 O O . GLU A 1 425 ? 27.915 -13.359 -23.470 1.00 90.00 425 GLU A O 1
ATOM 3390 N N . ALA A 1 426 ? 29.281 -11.843 -22.506 1.00 91.12 426 ALA A N 1
ATOM 3391 C CA . ALA A 1 426 ? 28.251 -10.838 -22.301 1.00 91.12 426 ALA A CA 1
ATOM 3392 C C . ALA A 1 426 ? 28.760 -9.439 -22.668 1.00 91.12 426 ALA A C 1
ATOM 3394 O O . ALA A 1 426 ? 29.792 -8.997 -22.162 1.00 91.12 426 ALA A O 1
ATOM 3395 N N . VAL A 1 427 ? 28.014 -8.738 -23.523 1.00 88.81 427 VAL A N 1
ATOM 3396 C CA . VAL A 1 427 ? 28.362 -7.408 -24.043 1.00 88.81 427 VAL A CA 1
ATOM 3397 C C . VAL A 1 427 ? 27.203 -6.447 -23.813 1.00 88.81 427 VAL A C 1
ATOM 3399 O O . VAL A 1 427 ? 26.043 -6.777 -24.072 1.00 88.81 427 VAL A O 1
ATOM 3402 N N . THR A 1 428 ? 27.509 -5.242 -23.349 1.00 83.12 428 THR A N 1
ATOM 3403 C CA . THR A 1 428 ? 26.541 -4.143 -23.304 1.00 83.12 428 THR A CA 1
ATOM 3404 C C . THR A 1 428 ? 26.624 -3.386 -24.634 1.00 83.12 428 THR A C 1
ATOM 3406 O O . THR A 1 428 ? 27.678 -2.847 -24.945 1.00 83.12 428 THR A O 1
ATOM 3409 N N . ASP A 1 429 ? 25.558 -3.345 -25.440 1.00 67.06 429 ASP A N 1
ATOM 3410 C CA . ASP A 1 429 ? 25.573 -2.788 -26.811 1.00 67.06 429 ASP A CA 1
ATOM 3411 C C . ASP A 1 429 ? 24.620 -1.584 -26.960 1.00 67.06 429 ASP A C 1
ATOM 3413 O O . ASP A 1 429 ? 23.447 -1.672 -26.590 1.00 67.06 429 ASP A O 1
ATOM 3417 N N . ASN A 1 430 ? 25.102 -0.476 -27.542 1.00 45.75 430 ASN A N 1
ATOM 3418 C CA . ASN A 1 430 ? 24.309 0.717 -27.852 1.00 45.75 430 ASN A CA 1
ATOM 3419 C C . ASN A 1 430 ? 23.294 0.505 -28.975 1.00 45.75 430 ASN A C 1
ATOM 3421 O O . ASN A 1 430 ? 22.325 1.249 -29.046 1.00 45.75 430 ASN A O 1
ATOM 3425 N N . MET A 1 431 ? 23.433 -0.488 -29.855 1.00 39.56 431 MET A N 1
ATOM 3426 C CA . MET A 1 431 ? 22.423 -0.715 -30.905 1.00 39.56 431 MET A CA 1
ATOM 3427 C C . MET A 1 431 ? 21.092 -1.241 -30.338 1.00 39.56 431 MET A C 1
ATOM 3429 O O . MET A 1 431 ? 20.084 -1.293 -31.041 1.00 39.56 431 MET A O 1
ATOM 3433 N N . LEU A 1 432 ? 21.067 -1.571 -29.044 1.00 40.28 432 LEU A N 1
ATOM 3434 C CA . LEU A 1 432 ? 19.867 -1.871 -28.265 1.00 40.28 432 LEU A CA 1
ATOM 3435 C C . LEU A 1 432 ? 19.343 -0.638 -27.486 1.00 40.28 432 LEU A C 1
ATOM 3437 O O . LEU A 1 432 ? 18.293 -0.725 -26.847 1.00 40.28 432 LEU A O 1
ATOM 3441 N N . GLN A 1 433 ? 20.001 0.530 -27.605 1.00 38.06 433 GLN A N 1
ATOM 3442 C CA . GLN A 1 433 ? 19.601 1.806 -26.979 1.00 38.06 433 GLN A CA 1
ATOM 3443 C C . GLN A 1 433 ? 18.393 2.484 -27.614 1.00 38.06 433 GLN A C 1
ATOM 3445 O O . GLN A 1 433 ? 17.906 3.465 -27.060 1.00 38.06 433 GLN A O 1
ATOM 3450 N N . PHE A 1 434 ? 17.815 1.937 -28.686 1.00 34.34 434 PHE A N 1
ATOM 3451 C CA . PHE A 1 434 ? 16.485 2.381 -29.115 1.00 34.34 434 PHE A CA 1
ATOM 3452 C C . PHE A 1 434 ? 15.370 1.993 -28.127 1.00 34.34 434 PHE A C 1
ATOM 3454 O O . PHE A 1 434 ? 14.250 2.457 -28.284 1.00 34.34 434 PHE A O 1
ATOM 3461 N N . ASN A 1 435 ? 15.678 1.211 -27.081 1.00 37.22 435 ASN A N 1
ATOM 3462 C CA . ASN A 1 435 ? 14.772 0.932 -25.960 1.00 37.22 435 ASN A CA 1
ATOM 3463 C C . ASN A 1 435 ? 15.443 1.050 -24.574 1.00 37.22 435 ASN A C 1
ATOM 3465 O O . ASN A 1 435 ? 14.901 0.525 -23.603 1.00 37.22 435 ASN A O 1
ATOM 3469 N N . SER A 1 436 ? 16.619 1.684 -24.461 1.00 37.88 436 SER A N 1
ATOM 3470 C CA . SER A 1 436 ? 17.375 1.744 -23.196 1.00 37.88 436 SER A CA 1
ATOM 3471 C C . SER A 1 436 ? 17.850 3.147 -22.801 1.00 37.88 436 SER A C 1
ATOM 3473 O O . SER A 1 436 ? 18.909 3.296 -22.190 1.00 37.88 436 SER A O 1
ATOM 3475 N N . VAL A 1 437 ? 17.062 4.182 -23.095 1.00 38.38 437 VAL A N 1
ATOM 3476 C CA . VAL A 1 437 ? 17.061 5.349 -22.203 1.00 38.38 437 VAL A CA 1
ATOM 3477 C C . VAL A 1 437 ? 16.170 4.967 -21.033 1.00 38.38 437 VAL A C 1
ATOM 3479 O O . VAL A 1 437 ? 14.966 4.970 -21.230 1.00 38.38 437 VAL A O 1
ATOM 3482 N N . ALA A 1 438 ? 16.775 4.538 -19.918 1.00 44.62 438 ALA A N 1
ATOM 3483 C CA . ALA A 1 438 ? 16.310 4.492 -18.514 1.00 44.62 438 ALA A CA 1
ATOM 3484 C C . ALA A 1 438 ? 14.845 4.125 -18.149 1.00 44.62 438 ALA A C 1
ATOM 3486 O O . ALA A 1 438 ? 14.514 4.044 -16.974 1.00 44.62 438 ALA A O 1
ATOM 3487 N N . CYS A 1 439 ? 13.950 3.873 -19.097 1.00 51.88 439 CYS A N 1
ATOM 3488 C CA . CYS A 1 439 ? 12.538 3.645 -18.885 1.00 51.88 439 CYS A CA 1
ATOM 3489 C C . CYS A 1 439 ? 11.977 2.935 -20.118 1.00 51.88 439 CYS A C 1
ATOM 3491 O O . CYS A 1 439 ? 11.835 3.520 -21.194 1.00 51.88 439 CYS A O 1
ATOM 3493 N N . SER A 1 440 ? 11.685 1.638 -19.996 1.00 63.47 440 SER A N 1
ATOM 3494 C CA . SER A 1 440 ? 10.952 0.948 -21.059 1.00 63.47 440 SER A CA 1
ATOM 3495 C C . SER A 1 440 ? 9.612 1.672 -21.290 1.00 63.47 440 SER A C 1
ATOM 3497 O O . SER A 1 440 ? 9.004 2.120 -20.316 1.00 63.47 440 SER A O 1
ATOM 3499 N N . PRO A 1 441 ? 9.089 1.764 -22.531 1.00 65.38 441 PRO A N 1
ATOM 3500 C CA . PRO A 1 441 ? 7.780 2.380 -22.786 1.00 65.38 441 PRO A CA 1
ATOM 3501 C C . PRO A 1 441 ? 6.672 1.786 -21.907 1.00 65.38 441 PRO A C 1
ATOM 3503 O O . PRO A 1 441 ? 5.713 2.463 -21.552 1.00 65.38 441 PRO A O 1
ATOM 3506 N N . HIS A 1 442 ? 6.839 0.522 -21.514 1.00 68.88 442 HIS A N 1
ATOM 3507 C CA . HIS A 1 442 ? 5.985 -0.176 -20.568 1.00 68.88 442 HIS A CA 1
ATOM 3508 C C . HIS A 1 442 ? 6.079 0.390 -19.140 1.00 68.88 442 HIS A C 1
ATOM 3510 O O . HIS A 1 442 ? 5.053 0.710 -18.553 1.00 68.88 442 HIS A O 1
ATOM 3516 N N . LEU A 1 443 ? 7.289 0.569 -18.601 1.00 70.81 443 LEU A N 1
ATOM 3517 C CA . LEU A 1 443 ? 7.523 1.138 -17.267 1.00 70.81 443 LEU A CA 1
ATOM 3518 C C . LEU A 1 443 ? 7.073 2.607 -17.190 1.00 70.81 443 LEU A C 1
ATOM 3520 O O . LEU A 1 443 ? 6.401 2.993 -16.236 1.00 70.81 443 LEU A O 1
ATOM 3524 N N . ALA A 1 444 ? 7.333 3.385 -18.247 1.00 77.25 444 ALA A N 1
ATOM 3525 C CA . ALA A 1 444 ? 6.830 4.752 -18.387 1.00 77.25 444 ALA A CA 1
ATOM 3526 C C . ALA A 1 444 ? 5.297 4.774 -18.363 1.00 77.25 444 ALA A C 1
ATOM 3528 O O . ALA A 1 444 ? 4.683 5.590 -17.683 1.00 77.25 444 ALA A O 1
ATOM 3529 N N . SER A 1 445 ? 4.671 3.831 -19.071 1.00 83.94 445 SER A N 1
ATOM 3530 C CA . SER A 1 445 ? 3.216 3.692 -19.103 1.00 83.94 445 SER A CA 1
ATOM 3531 C C . SER A 1 445 ? 2.627 3.298 -17.750 1.00 83.94 445 SER A C 1
ATOM 3533 O O . SER A 1 445 ? 1.527 3.740 -17.436 1.00 83.94 445 SER A O 1
ATOM 3535 N N . LEU A 1 446 ? 3.337 2.507 -16.936 1.00 83.50 446 LEU A N 1
ATOM 3536 C CA . LEU A 1 446 ? 2.919 2.183 -15.567 1.00 83.50 446 LEU A CA 1
ATOM 3537 C C . LEU A 1 446 ? 2.953 3.425 -14.664 1.00 83.50 446 LEU A C 1
ATOM 3539 O O . LEU A 1 446 ? 1.974 3.685 -13.968 1.00 83.50 446 LEU A O 1
ATOM 3543 N N . MET A 1 447 ? 4.020 4.231 -14.728 1.00 82.31 447 MET A N 1
ATOM 3544 C CA . MET A 1 447 ? 4.100 5.510 -13.999 1.00 82.31 447 MET A CA 1
ATOM 3545 C C . MET A 1 447 ? 2.973 6.453 -14.409 1.00 82.31 447 MET A C 1
ATOM 3547 O O . MET A 1 447 ? 2.245 6.971 -13.564 1.00 82.31 447 MET A O 1
ATOM 3551 N N . LEU A 1 448 ? 2.795 6.634 -15.720 1.00 87.94 448 LEU A N 1
ATOM 3552 C CA . LEU A 1 448 ? 1.720 7.451 -16.267 1.00 87.94 448 LEU A CA 1
ATOM 3553 C C . LEU A 1 448 ? 0.350 6.930 -15.827 1.00 87.94 448 LEU A C 1
ATOM 3555 O O . LEU A 1 448 ? -0.521 7.727 -15.512 1.00 87.94 448 LEU A O 1
ATOM 3559 N N . LEU A 1 449 ? 0.139 5.613 -15.760 1.00 90.06 449 LEU A N 1
ATOM 3560 C CA . LEU A 1 449 ? -1.135 5.056 -15.309 1.00 90.06 449 LEU A CA 1
ATOM 3561 C C . LEU A 1 449 ? -1.423 5.404 -13.843 1.00 90.06 449 LEU A C 1
ATOM 3563 O O . LEU A 1 449 ? -2.558 5.750 -13.526 1.00 90.06 449 LEU A O 1
ATOM 3567 N N . HIS A 1 450 ? -0.417 5.384 -12.966 1.00 88.06 450 HIS A N 1
ATOM 3568 C CA . HIS A 1 450 ? -0.588 5.832 -11.582 1.00 88.06 450 HIS A CA 1
ATOM 3569 C C . HIS A 1 450 ? -0.931 7.323 -11.482 1.00 88.06 450 HIS A C 1
ATOM 3571 O O . HIS A 1 450 ? -1.881 7.677 -10.786 1.00 88.06 450 HIS A O 1
ATOM 3577 N N . ILE A 1 451 ? -0.227 8.181 -12.227 1.00 88.88 451 ILE A N 1
ATOM 3578 C CA . ILE A 1 451 ? -0.524 9.623 -12.292 1.00 88.88 451 ILE A CA 1
ATOM 3579 C C . ILE A 1 451 ? -1.944 9.847 -12.839 1.00 88.88 451 ILE A C 1
ATOM 3581 O O . ILE A 1 451 ? -2.716 10.638 -12.303 1.00 88.88 451 ILE A O 1
ATOM 3585 N N . ALA A 1 452 ? -2.339 9.101 -13.873 1.00 91.12 452 ALA A N 1
ATOM 3586 C CA . ALA A 1 452 ? -3.674 9.184 -14.456 1.00 91.12 452 ALA A CA 1
ATOM 3587 C C . ALA A 1 452 ? -4.772 8.786 -13.457 1.00 91.12 452 ALA A C 1
ATOM 3589 O O . ALA A 1 452 ? -5.862 9.355 -13.481 1.00 91.12 452 ALA A O 1
ATOM 3590 N N . ILE A 1 453 ? -4.500 7.811 -12.586 1.00 89.25 453 ILE A N 1
ATOM 3591 C CA . ILE A 1 453 ? -5.406 7.398 -11.507 1.00 89.25 453 ILE A CA 1
ATOM 3592 C C . ILE A 1 453 ? -5.496 8.485 -10.429 1.00 89.25 453 ILE A C 1
ATOM 3594 O O . ILE A 1 453 ? -6.593 8.778 -9.949 1.00 89.25 453 ILE A O 1
ATOM 3598 N N . GLU A 1 454 ? -4.377 9.121 -10.073 1.00 85.88 454 GLU A N 1
ATOM 3599 C CA . GLU A 1 454 ? -4.355 10.245 -9.131 1.00 85.88 454 GLU A CA 1
ATOM 3600 C C . GLU A 1 454 ? -5.229 11.408 -9.617 1.00 85.88 454 GLU A C 1
ATOM 3602 O O . GLU A 1 454 ? -6.023 11.947 -8.843 1.00 85.88 454 GLU A O 1
ATOM 3607 N N . LEU A 1 455 ? -5.170 11.730 -10.914 1.00 88.31 455 LEU A N 1
ATOM 3608 C CA . LEU A 1 455 ? -5.977 12.785 -11.536 1.00 88.31 455 LEU A CA 1
ATOM 3609 C C . LEU A 1 455 ? -7.493 12.553 -11.433 1.00 88.31 455 LEU A C 1
ATOM 3611 O O . LEU A 1 455 ? -8.263 13.514 -11.453 1.00 88.31 455 LEU A O 1
ATOM 3615 N N . ILE A 1 456 ? -7.942 11.304 -11.274 1.00 85.88 456 ILE A N 1
ATOM 3616 C CA . ILE A 1 456 ? -9.362 10.982 -11.069 1.00 85.88 456 ILE A CA 1
ATOM 3617 C C . ILE A 1 456 ? -9.797 11.308 -9.633 1.00 85.88 456 ILE A C 1
ATOM 3619 O O . ILE A 1 456 ? -10.929 11.747 -9.407 1.00 85.88 456 ILE A O 1
ATOM 3623 N N . GLY A 1 457 ? -8.908 11.131 -8.652 1.00 76.25 457 GLY A N 1
ATOM 3624 C CA . GLY A 1 457 ? -9.197 11.261 -7.220 1.00 76.25 457 GLY A CA 1
ATOM 3625 C C . GLY A 1 457 ? -9.914 12.557 -6.806 1.00 76.25 457 GLY A C 1
ATOM 3626 O O . GLY A 1 457 ? -10.890 12.489 -6.051 1.00 76.25 457 GLY A O 1
ATOM 3627 N N . PRO A 1 458 ? -9.509 13.749 -7.287 1.00 77.31 458 PRO A N 1
ATOM 3628 C CA . PRO A 1 458 ? -10.208 15.003 -7.016 1.00 77.31 458 PRO A CA 1
ATOM 3629 C C . PRO A 1 458 ? -11.690 14.999 -7.420 1.00 77.31 458 PRO A C 1
ATOM 3631 O O . PRO A 1 458 ? -12.515 15.596 -6.714 1.00 77.31 458 PRO A O 1
ATOM 3634 N N . HIS A 1 459 ? -12.023 14.301 -8.508 1.00 77.12 459 HIS A N 1
ATOM 3635 C CA . HIS A 1 459 ? -13.327 14.319 -9.169 1.00 77.12 459 HIS A CA 1
ATOM 3636 C C . HIS A 1 459 ? -14.215 13.122 -8.800 1.00 77.12 459 HIS A C 1
ATOM 3638 O O . HIS A 1 459 ? -15.436 13.270 -8.763 1.00 77.12 459 HIS A O 1
ATOM 3644 N N . ASP A 1 460 ? -13.631 11.974 -8.444 1.00 71.50 460 ASP A N 1
ATOM 3645 C CA . ASP A 1 460 ? -14.364 10.795 -7.979 1.00 71.50 460 ASP A CA 1
ATOM 3646 C C . ASP A 1 460 ? -13.978 10.414 -6.542 1.00 71.50 460 ASP A C 1
ATOM 3648 O O . ASP A 1 460 ? -12.893 9.911 -6.245 1.00 71.50 460 ASP A O 1
ATOM 3652 N N . LEU A 1 461 ? -14.929 10.606 -5.624 1.00 70.06 461 LEU A N 1
ATOM 3653 C CA . LEU A 1 461 ? -14.779 10.285 -4.204 1.00 70.06 461 LEU A CA 1
ATOM 3654 C C . LEU A 1 461 ? -14.455 8.804 -3.938 1.00 70.06 461 LEU A C 1
ATOM 3656 O O . LEU A 1 461 ? -13.885 8.503 -2.893 1.00 70.06 461 LEU A O 1
ATOM 3660 N N . ARG A 1 462 ? -14.783 7.876 -4.848 1.00 67.06 462 ARG A N 1
ATOM 3661 C CA . ARG A 1 462 ? -14.507 6.438 -4.678 1.00 67.06 462 ARG A CA 1
ATOM 3662 C C . ARG A 1 462 ? -13.023 6.105 -4.755 1.00 67.06 462 ARG A C 1
ATOM 3664 O O . ARG A 1 462 ? -12.595 5.216 -4.031 1.00 67.06 462 ARG A O 1
ATOM 3671 N N . PHE A 1 463 ? -12.244 6.858 -5.532 1.00 71.44 463 PHE A N 1
ATOM 3672 C CA . PHE A 1 463 ? -10.782 6.725 -5.596 1.00 71.44 463 PHE A CA 1
ATOM 3673 C C . PHE A 1 463 ? -10.085 7.268 -4.340 1.00 71.44 463 PHE A C 1
ATOM 3675 O O . PHE A 1 463 ? -8.928 6.954 -4.086 1.00 71.44 463 PHE A O 1
ATOM 3682 N N . ARG A 1 464 ? -10.802 8.052 -3.521 1.00 66.44 464 ARG A N 1
ATOM 3683 C CA . ARG A 1 464 ? -10.321 8.586 -2.236 1.00 66.44 464 ARG A CA 1
ATOM 3684 C C . ARG A 1 464 ? -10.763 7.767 -1.027 1.00 66.44 464 ARG A C 1
ATOM 3686 O O . ARG A 1 464 ? -10.388 8.096 0.097 1.00 66.44 464 ARG A O 1
ATOM 3693 N N . LYS A 1 465 ? -11.580 6.727 -1.221 1.00 58.38 465 LYS A N 1
ATOM 3694 C CA . LYS A 1 465 ? -11.986 5.851 -0.120 1.00 58.38 465 LYS A CA 1
ATOM 3695 C C . LYS A 1 465 ? -10.769 5.076 0.375 1.00 58.38 465 LYS A C 1
ATOM 3697 O O . LYS A 1 465 ? -10.038 4.489 -0.418 1.00 58.38 465 LYS A O 1
ATOM 3702 N N . ALA A 1 466 ? -10.570 5.054 1.691 1.00 55.97 466 ALA A N 1
ATOM 3703 C CA . ALA A 1 466 ? -9.516 4.250 2.292 1.00 55.97 466 ALA A CA 1
ATOM 3704 C C . ALA A 1 466 ? -9.693 2.779 1.883 1.00 55.97 466 ALA A C 1
ATOM 3706 O O . ALA A 1 466 ? -10.795 2.233 1.987 1.00 55.97 466 ALA A O 1
ATOM 3707 N N . CYS A 1 467 ? -8.608 2.131 1.448 1.00 55.09 467 CYS A N 1
ATOM 3708 C CA . CYS A 1 467 ? -8.564 0.693 1.176 1.00 55.09 467 CYS A CA 1
ATOM 3709 C C . CYS A 1 467 ? -8.620 -0.099 2.492 1.00 55.09 467 CYS A C 1
ATOM 3711 O O . CYS A 1 467 ? -7.680 -0.785 2.876 1.00 55.09 467 CYS A O 1
ATOM 3713 N N . LEU A 1 468 ? -9.717 0.024 3.231 1.00 51.03 468 LEU A N 1
ATOM 3714 C CA . LEU A 1 468 ? -10.000 -0.797 4.395 1.00 51.03 468 LEU A CA 1
ATOM 3715 C C . LEU A 1 468 ? -10.937 -1.897 3.922 1.00 51.03 468 LEU A C 1
ATOM 3717 O O . LEU A 1 468 ? -12.158 -1.807 4.053 1.00 51.03 468 LEU A O 1
ATOM 3721 N N . VAL A 1 469 ? -10.344 -2.938 3.328 1.00 47.03 469 VAL A N 1
ATOM 3722 C CA . VAL A 1 469 ? -11.041 -4.212 3.154 1.00 47.03 469 VAL A CA 1
ATOM 3723 C C . VAL A 1 469 ? -11.661 -4.565 4.494 1.00 47.03 469 VAL A C 1
ATOM 3725 O O . VAL A 1 469 ? -10.985 -4.567 5.521 1.00 47.03 469 VAL A O 1
ATOM 3728 N N . GLY A 1 470 ? -12.981 -4.749 4.471 1.00 42.38 470 GLY A N 1
ATOM 3729 C CA . GLY A 1 470 ? -13.793 -4.962 5.655 1.00 42.38 470 GLY A CA 1
ATOM 3730 C C . GLY A 1 470 ? -13.124 -5.929 6.624 1.00 42.38 470 GLY A C 1
ATOM 3731 O O . GLY A 1 470 ? -12.565 -6.950 6.222 1.00 42.38 470 GLY A O 1
ATOM 3732 N N . ALA A 1 471 ? -13.165 -5.565 7.903 1.00 34.41 471 ALA A N 1
ATOM 3733 C CA . ALA A 1 471 ? -12.792 -6.412 9.021 1.00 34.41 471 ALA A CA 1
ATOM 3734 C C . ALA A 1 471 ? -13.146 -7.895 8.755 1.00 34.41 471 ALA A C 1
ATOM 3736 O O . ALA A 1 471 ? -14.315 -8.249 8.669 1.00 34.41 471 ALA A O 1
ATOM 3737 N N . MET A 1 472 ? -12.142 -8.761 8.594 1.00 38.28 472 MET A N 1
ATOM 3738 C CA . MET A 1 472 ? -12.324 -10.218 8.447 1.00 38.28 472 MET A CA 1
ATOM 3739 C C . MET A 1 472 ? -12.344 -10.922 9.819 1.00 38.28 472 MET A C 1
ATOM 3741 O O . MET A 1 472 ? -11.682 -10.409 10.729 1.00 38.28 472 MET A O 1
ATOM 3745 N N . PRO A 1 473 ? -12.898 -12.154 9.966 1.00 40.28 473 PRO A N 1
ATOM 3746 C CA . PRO A 1 473 ? -13.915 -12.876 9.168 1.00 40.28 473 PRO A CA 1
ATOM 3747 C C . PRO A 1 473 ? -15.139 -13.324 10.021 1.00 40.28 473 PRO A C 1
ATOM 3749 O O . PRO A 1 473 ? -14.967 -13.520 11.217 1.00 40.28 473 PRO A O 1
ATOM 3752 N N . LEU A 1 474 ? -16.322 -13.614 9.438 1.00 31.98 474 LEU A N 1
ATOM 3753 C CA . LEU A 1 474 ? -17.293 -14.597 9.992 1.00 31.98 474 LEU A CA 1
ATOM 3754 C C . LEU A 1 474 ? -18.385 -15.055 8.994 1.00 31.98 474 LEU A C 1
ATOM 3756 O O . LEU A 1 474 ? -18.851 -14.277 8.174 1.00 31.98 474 LEU A O 1
ATOM 3760 N N . SER A 1 475 ? -18.768 -16.334 9.155 1.00 40.19 475 SER A N 1
ATOM 3761 C CA . SER A 1 475 ? -19.875 -17.137 8.578 1.00 40.19 475 SER A CA 1
ATOM 3762 C C . SER A 1 475 ? -20.069 -17.196 7.045 1.00 40.19 475 SER A C 1
ATOM 3764 O O . SER A 1 475 ? -19.695 -16.297 6.301 1.00 40.19 475 SER A O 1
ATOM 3766 N N . SER A 1 476 ? -20.607 -18.317 6.547 1.00 46.00 476 SER A N 1
ATOM 3767 C CA . SER A 1 476 ? -20.743 -18.601 5.107 1.00 46.00 476 SER A CA 1
ATOM 3768 C C . SER A 1 476 ? -21.828 -17.786 4.400 1.00 46.00 476 SER A C 1
ATOM 3770 O O . SER A 1 476 ? -21.761 -17.675 3.186 1.00 46.00 476 SER A O 1
ATOM 3772 N N . GLU A 1 477 ? -22.787 -17.205 5.124 1.00 43.19 477 GLU A N 1
ATOM 3773 C CA . GLU A 1 477 ? -23.907 -16.447 4.536 1.00 43.19 477 GLU A CA 1
ATOM 3774 C C . GLU A 1 477 ? -23.586 -14.949 4.362 1.00 43.19 477 GLU A C 1
ATOM 3776 O O . GLU A 1 477 ? -24.112 -14.299 3.466 1.00 43.19 477 GLU A O 1
ATOM 3781 N N . THR A 1 478 ? -22.668 -14.388 5.162 1.00 41.47 478 THR A N 1
ATOM 3782 C CA . THR A 1 478 ? -22.246 -12.971 5.085 1.00 41.47 478 THR A CA 1
ATOM 3783 C C . THR A 1 478 ? -21.112 -12.726 4.078 1.00 41.47 478 THR A C 1
ATOM 3785 O O . THR A 1 478 ? -20.786 -11.576 3.776 1.00 41.47 478 THR A O 1
ATOM 3788 N N . ARG A 1 479 ? -20.500 -13.797 3.543 1.00 46.69 479 ARG A N 1
ATOM 3789 C CA . ARG A 1 479 ? -19.436 -13.717 2.525 1.00 46.69 479 ARG A CA 1
ATOM 3790 C C . ARG A 1 479 ? -19.921 -13.123 1.211 1.00 46.69 479 ARG A C 1
ATOM 3792 O O . ARG A 1 479 ? -19.134 -12.438 0.563 1.00 46.69 479 ARG A O 1
ATOM 3799 N N . ASP A 1 480 ? -21.180 -13.352 0.854 1.00 50.06 480 ASP A N 1
ATOM 3800 C CA . ASP A 1 480 ? -21.667 -13.029 -0.483 1.00 50.06 480 ASP A CA 1
ATOM 3801 C C . ASP A 1 480 ? -21.815 -11.512 -0.656 1.00 50.06 480 ASP A C 1
ATOM 3803 O O . ASP A 1 480 ? -21.151 -10.932 -1.503 1.00 50.06 480 ASP A O 1
ATOM 3807 N N . TRP A 1 481 ? -22.551 -10.808 0.209 1.00 48.78 481 TRP A N 1
ATOM 3808 C CA . TRP A 1 481 ? -22.803 -9.371 0.007 1.00 48.78 481 TRP A CA 1
ATOM 3809 C C . TRP A 1 481 ? -21.551 -8.474 0.094 1.00 48.78 481 TRP A C 1
ATOM 3811 O O . TRP A 1 481 ? -21.384 -7.573 -0.727 1.00 48.78 481 TRP A O 1
ATOM 3821 N N . LEU A 1 482 ? -20.652 -8.696 1.064 1.00 54.91 482 LEU A N 1
ATOM 3822 C CA . LEU A 1 482 ? -19.444 -7.866 1.213 1.00 54.91 482 LEU A CA 1
ATOM 3823 C C . LEU A 1 482 ? -18.464 -8.097 0.058 1.00 54.91 482 LEU A C 1
ATOM 3825 O O . LEU A 1 482 ? -17.886 -7.138 -0.456 1.00 54.91 482 LEU A O 1
ATOM 3829 N N . CYS A 1 483 ? -18.296 -9.358 -0.353 1.00 60.44 483 CYS A N 1
ATOM 3830 C CA . CYS A 1 483 ? -17.475 -9.698 -1.507 1.00 60.44 483 CYS A CA 1
ATOM 3831 C C . CYS A 1 483 ? -18.079 -9.112 -2.786 1.00 60.44 483 CYS A C 1
ATOM 3833 O O . CYS A 1 483 ? -17.343 -8.534 -3.577 1.00 60.44 483 CYS A O 1
ATOM 3835 N N . GLU A 1 484 ? -19.401 -9.178 -2.959 1.00 62.78 484 GLU A N 1
ATOM 3836 C CA . GLU A 1 484 ? -20.092 -8.589 -4.109 1.00 62.78 484 GLU A CA 1
ATOM 3837 C C . GLU A 1 484 ? -19.979 -7.059 -4.137 1.00 62.78 484 GLU A C 1
ATOM 3839 O O . GLU A 1 484 ? -19.706 -6.484 -5.187 1.00 62.78 484 GLU A O 1
ATOM 3844 N N . ASN A 1 485 ? -20.085 -6.370 -2.997 1.00 65.94 485 ASN A N 1
ATOM 3845 C CA . ASN A 1 485 ? -19.905 -4.916 -2.939 1.00 65.94 485 ASN A CA 1
ATOM 3846 C C . ASN A 1 485 ? -18.453 -4.495 -3.246 1.00 65.94 485 ASN A C 1
ATOM 3848 O O . ASN A 1 485 ? -18.210 -3.503 -3.939 1.00 65.94 485 ASN A O 1
ATOM 3852 N N . GLN A 1 486 ? -17.470 -5.264 -2.770 1.00 70.38 486 GLN A N 1
ATOM 3853 C CA . GLN A 1 486 ? -16.054 -5.029 -3.065 1.00 70.38 486 GLN A CA 1
ATOM 3854 C C . GLN A 1 486 ? -15.719 -5.320 -4.530 1.00 70.38 486 GLN A C 1
ATOM 3856 O O . GLN A 1 486 ? -15.046 -4.507 -5.159 1.00 70.38 486 GLN A O 1
ATOM 3861 N N . LYS A 1 487 ? -16.258 -6.403 -5.098 1.00 73.00 487 LYS A N 1
ATOM 3862 C CA . LYS A 1 487 ? -16.178 -6.707 -6.533 1.00 73.00 487 LYS A CA 1
ATOM 3863 C C . LYS A 1 487 ? -16.831 -5.622 -7.375 1.00 73.00 487 LYS A C 1
ATOM 3865 O O . LYS A 1 487 ? -16.238 -5.170 -8.345 1.00 73.00 487 LYS A O 1
ATOM 3870 N N . THR A 1 488 ? -18.001 -5.138 -6.962 1.00 74.31 488 THR A N 1
ATOM 3871 C CA . THR A 1 488 ? -18.709 -4.038 -7.634 1.00 74.31 488 THR A CA 1
ATOM 3872 C C . THR A 1 488 ? -17.894 -2.748 -7.580 1.00 74.31 488 THR A C 1
ATOM 3874 O O . THR A 1 488 ? -17.769 -2.054 -8.584 1.00 74.31 488 THR A O 1
ATOM 3877 N N . THR A 1 489 ? -17.286 -2.435 -6.431 1.00 74.69 489 THR A N 1
ATOM 3878 C CA . THR A 1 489 ? -16.414 -1.261 -6.282 1.00 74.69 489 THR A CA 1
ATOM 3879 C C . THR A 1 489 ? -15.152 -1.402 -7.131 1.00 74.69 489 THR A C 1
ATOM 3881 O O . THR A 1 489 ? -14.799 -0.470 -7.841 1.00 74.69 489 THR A O 1
ATOM 3884 N N . CYS A 1 490 ? -14.500 -2.565 -7.111 1.00 80.44 490 CYS A N 1
ATOM 3885 C CA . CYS A 1 490 ? -13.319 -2.856 -7.920 1.00 80.44 490 CYS A CA 1
ATOM 3886 C C . CYS A 1 490 ? -13.632 -2.751 -9.421 1.00 80.44 490 CYS A C 1
ATOM 3888 O O . CYS A 1 490 ? -12.959 -2.012 -10.134 1.00 80.44 490 CYS A O 1
ATOM 3890 N N . GLY A 1 491 ? -14.721 -3.377 -9.876 1.00 82.19 491 GLY A N 1
ATOM 3891 C CA . GLY A 1 491 ? -15.201 -3.277 -11.254 1.00 82.19 491 GLY A CA 1
ATOM 3892 C C . GLY A 1 491 ? -15.539 -1.841 -11.654 1.00 82.19 491 GLY A C 1
ATOM 3893 O O . GLY A 1 491 ? -15.191 -1.413 -12.753 1.00 82.19 491 GLY A O 1
ATOM 3894 N N . TYR A 1 492 ? -16.139 -1.063 -10.748 1.00 84.12 492 TYR A N 1
ATOM 3895 C CA . TYR A 1 492 ? -16.372 0.360 -10.970 1.00 84.12 492 TYR A CA 1
ATOM 3896 C C . TYR A 1 492 ? -15.055 1.124 -11.168 1.00 84.12 492 TYR A C 1
ATOM 3898 O O . TYR A 1 492 ? -14.907 1.811 -12.176 1.00 84.12 492 TYR A O 1
ATOM 3906 N N . LEU A 1 493 ? -14.085 0.970 -10.258 1.00 85.88 493 LEU A N 1
ATOM 3907 C CA . LEU A 1 493 ? -12.780 1.634 -10.352 1.00 85.88 493 LEU A CA 1
ATOM 3908 C C . LEU A 1 493 ? -12.084 1.292 -11.674 1.00 85.88 493 LEU A C 1
ATOM 3910 O O . LEU A 1 493 ? -11.646 2.194 -12.381 1.00 85.88 493 LEU A O 1
ATOM 3914 N N . ILE A 1 494 ? -12.058 0.010 -12.051 1.00 89.31 494 ILE A N 1
ATOM 3915 C CA . ILE A 1 494 ? -11.478 -0.452 -13.317 1.00 89.31 494 ILE A CA 1
ATOM 3916 C C . ILE A 1 494 ? -12.197 0.189 -14.510 1.00 89.31 494 ILE A C 1
ATOM 3918 O O . ILE A 1 494 ? -11.541 0.697 -15.418 1.00 89.31 494 ILE A O 1
ATOM 3922 N N . SER A 1 495 ? -13.534 0.226 -14.500 1.00 88.94 495 SER A N 1
ATOM 3923 C CA . SER A 1 495 ? -14.315 0.838 -15.582 1.00 88.94 495 SER A CA 1
ATOM 3924 C C . SER A 1 495 ? -14.034 2.336 -15.740 1.00 88.94 495 SER A C 1
ATOM 3926 O O . SER A 1 495 ? -13.895 2.816 -16.865 1.00 88.94 495 SER A O 1
ATOM 3928 N N . THR A 1 496 ? -13.859 3.054 -14.627 1.00 89.50 496 THR A N 1
ATOM 3929 C CA . THR A 1 496 ? -13.515 4.478 -14.625 1.00 89.50 496 THR A CA 1
ATOM 3930 C C . THR A 1 496 ? -12.079 4.704 -15.091 1.00 89.50 496 THR A C 1
ATOM 3932 O O . THR A 1 496 ? -11.832 5.635 -15.848 1.00 89.50 496 THR A O 1
ATOM 3935 N N . VAL A 1 497 ? -11.126 3.835 -14.727 1.00 91.06 497 VAL A N 1
ATOM 3936 C CA . VAL A 1 497 ? -9.756 3.897 -15.272 1.00 91.06 497 VAL A CA 1
ATOM 3937 C C . VAL A 1 497 ? -9.774 3.722 -16.793 1.00 91.06 497 VAL A C 1
ATOM 3939 O O . VAL A 1 497 ? -9.099 4.464 -17.508 1.00 91.06 497 VAL A O 1
ATOM 3942 N N . ILE A 1 498 ? -10.585 2.798 -17.323 1.00 91.00 498 ILE A N 1
ATOM 3943 C CA . ILE A 1 498 ? -10.728 2.622 -18.776 1.00 91.00 498 ILE A CA 1
ATOM 3944 C C . ILE A 1 498 ? -11.228 3.914 -19.439 1.00 91.00 498 ILE A C 1
ATOM 3946 O O . ILE A 1 498 ? -10.630 4.327 -20.441 1.00 91.00 498 ILE A O 1
ATOM 3950 N N . SER A 1 499 ? -12.294 4.531 -18.910 1.00 90.25 499 SER A N 1
ATOM 3951 C CA . SER A 1 499 ? -12.966 5.671 -19.552 1.00 90.25 499 SER A CA 1
ATOM 3952 C C . SER A 1 499 ? -12.266 7.015 -19.343 1.00 90.25 499 SER A C 1
ATOM 3954 O O . SER A 1 499 ? -12.182 7.798 -20.288 1.00 90.25 499 SER A O 1
ATOM 3956 N N . GLU A 1 500 ? -11.738 7.271 -18.144 1.00 90.12 500 GLU A N 1
ATOM 3957 C CA . GLU A 1 500 ? -11.279 8.604 -17.733 1.00 90.12 500 GLU A CA 1
ATOM 3958 C C . GLU A 1 500 ? -9.761 8.803 -17.842 1.00 90.12 500 GLU A C 1
ATOM 3960 O O . GLU A 1 500 ? -9.320 9.924 -18.083 1.00 90.12 500 GLU A O 1
ATOM 3965 N N . CYS A 1 501 ? -8.932 7.756 -17.721 1.00 92.56 501 CYS A N 1
ATOM 3966 C CA . CYS A 1 501 ? -7.477 7.927 -17.820 1.00 92.56 501 CYS A CA 1
ATOM 3967 C C . CYS A 1 501 ? -7.050 8.192 -19.273 1.00 92.56 501 CYS A C 1
ATOM 3969 O O . CYS A 1 501 ? -7.017 7.271 -20.102 1.00 92.56 501 CYS A O 1
ATOM 3971 N N . LYS A 1 502 ? -6.680 9.438 -19.579 1.00 93.00 502 LYS A N 1
ATOM 3972 C CA . LYS A 1 502 ? -6.185 9.868 -20.896 1.00 93.00 502 LYS A CA 1
ATOM 3973 C C . LYS A 1 502 ? -4.697 10.184 -20.853 1.00 93.00 502 LYS A C 1
ATOM 3975 O O . LYS A 1 502 ? -4.214 10.805 -19.907 1.00 93.00 502 LYS A O 1
ATOM 3980 N N . PHE A 1 503 ? -3.987 9.794 -21.910 1.00 93.19 503 PHE A N 1
ATOM 3981 C CA . PHE A 1 503 ? -2.556 10.063 -22.045 1.00 93.19 503 PHE A CA 1
ATOM 3982 C C . PHE A 1 503 ? -2.265 11.570 -22.054 1.00 93.19 503 PHE A C 1
ATOM 3984 O O . PHE A 1 503 ? -1.405 12.017 -21.304 1.00 93.19 503 PHE A O 1
ATOM 3991 N N . SER A 1 504 ? -3.033 12.349 -22.826 1.00 91.94 504 SER A N 1
ATOM 3992 C CA . SER A 1 504 ? -2.886 13.808 -22.939 1.00 91.94 504 SER A CA 1
ATOM 3993 C C . SER A 1 504 ? -2.902 14.517 -21.587 1.00 91.94 504 SER A C 1
ATOM 3995 O O . SER A 1 504 ? -2.012 15.303 -21.277 1.00 91.94 504 SER A O 1
ATOM 3997 N N . ASP A 1 505 ? -3.901 14.198 -20.768 1.00 92.06 505 ASP A N 1
ATOM 3998 C CA . ASP A 1 505 ? -4.159 14.883 -19.501 1.00 92.06 505 ASP A CA 1
ATOM 3999 C C . ASP A 1 505 ? -3.070 14.528 -18.480 1.00 92.06 505 ASP A C 1
ATOM 4001 O O . ASP A 1 505 ? -2.574 15.379 -17.743 1.00 92.06 505 ASP A O 1
ATOM 4005 N N . THR A 1 506 ? -2.642 13.265 -18.506 1.00 92.06 506 THR A N 1
ATOM 4006 C CA . THR A 1 506 ? -1.560 12.736 -17.671 1.00 92.06 506 THR A CA 1
ATOM 4007 C C . THR A 1 506 ? -0.213 13.353 -18.041 1.00 92.06 506 THR A C 1
ATOM 4009 O O . THR A 1 506 ? 0.558 13.734 -17.162 1.00 92.06 506 THR A O 1
ATOM 4012 N N . PHE A 1 507 ? 0.074 13.472 -19.338 1.00 91.31 507 PHE A N 1
ATOM 4013 C CA . PHE A 1 507 ? 1.329 14.023 -19.835 1.00 91.31 507 PHE A CA 1
ATOM 4014 C C . PHE A 1 507 ? 1.462 15.520 -19.521 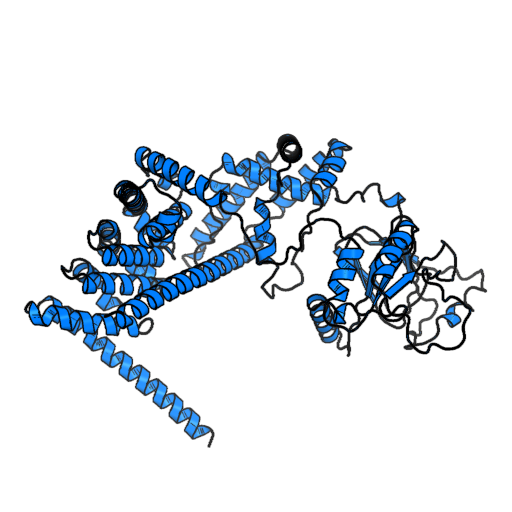1.00 91.31 507 PHE A C 1
ATOM 4016 O O . PHE A 1 507 ? 2.513 15.954 -19.051 1.00 91.31 507 PHE A O 1
ATOM 4023 N N . GLU A 1 508 ? 0.394 16.304 -19.698 1.00 91.31 508 GLU A N 1
ATOM 4024 C CA . GLU A 1 508 ? 0.388 17.723 -19.313 1.00 91.31 508 GLU A CA 1
ATOM 4025 C C . GLU A 1 508 ? 0.528 17.911 -17.797 1.00 91.31 508 GLU A C 1
ATOM 4027 O O . GLU A 1 508 ? 1.238 18.812 -17.346 1.00 91.31 508 GLU A O 1
ATOM 4032 N N . HIS A 1 509 ? -0.082 17.038 -16.990 1.00 89.94 509 HIS A N 1
ATOM 4033 C CA . HIS A 1 509 ? 0.099 17.080 -15.540 1.00 89.94 509 HIS A CA 1
ATOM 4034 C C . HIS A 1 509 ? 1.541 16.769 -15.123 1.00 89.94 509 HIS A C 1
ATOM 4036 O O . HIS A 1 509 ? 2.122 17.492 -14.313 1.00 89.94 509 HIS A O 1
ATOM 4042 N N . LEU A 1 510 ? 2.137 15.731 -15.716 1.00 89.38 510 LEU A N 1
ATOM 4043 C CA . LEU A 1 510 ? 3.536 15.369 -15.507 1.00 89.38 510 LEU A CA 1
ATOM 4044 C C . LEU A 1 510 ? 4.471 16.536 -15.861 1.00 89.38 510 LEU A C 1
ATOM 4046 O O . LEU A 1 510 ? 5.355 16.885 -15.080 1.00 89.38 510 LEU A O 1
ATOM 4050 N N . LYS A 1 511 ? 4.238 17.181 -17.007 1.00 89.62 511 LYS A N 1
ATOM 4051 C CA . LYS A 1 511 ? 4.977 18.372 -17.434 1.00 89.62 511 LYS A CA 1
ATOM 4052 C C . LYS A 1 511 ? 4.877 19.500 -16.406 1.00 89.62 511 LYS A C 1
ATOM 4054 O O . LYS A 1 511 ? 5.900 20.036 -15.986 1.00 89.62 511 LYS A O 1
ATOM 4059 N N . ALA A 1 512 ? 3.660 19.825 -15.969 1.00 89.81 512 ALA A N 1
ATOM 4060 C CA . ALA A 1 512 ? 3.424 20.879 -14.988 1.00 89.81 512 ALA A CA 1
ATOM 4061 C C . ALA A 1 512 ? 4.120 20.586 -13.648 1.00 89.81 512 ALA A C 1
ATOM 4063 O O . ALA A 1 512 ? 4.723 21.490 -13.073 1.00 89.81 512 ALA A O 1
ATOM 4064 N N . ALA A 1 513 ? 4.093 19.334 -13.173 1.00 85.50 513 ALA A N 1
ATOM 4065 C CA . ALA A 1 513 ? 4.773 18.911 -11.946 1.00 85.50 513 ALA A CA 1
ATOM 4066 C C . ALA A 1 513 ? 6.301 19.095 -12.032 1.00 85.50 513 ALA A C 1
ATOM 4068 O O . ALA A 1 513 ? 6.929 19.583 -11.088 1.00 85.50 513 ALA A O 1
ATOM 4069 N N . LEU A 1 514 ? 6.896 18.786 -13.188 1.00 86.56 514 LEU A N 1
ATOM 4070 C CA . LEU A 1 514 ? 8.331 18.954 -13.429 1.00 86.56 514 LEU A CA 1
ATOM 4071 C C . LEU A 1 514 ? 8.768 20.420 -13.518 1.00 86.56 514 LEU A C 1
ATOM 4073 O O . LEU A 1 514 ? 9.872 20.747 -13.067 1.00 86.56 514 LEU A O 1
ATOM 4077 N N . GLU A 1 515 ? 7.915 21.298 -14.054 1.00 87.31 515 GLU A N 1
ATOM 4078 C CA . GLU A 1 515 ? 8.145 22.749 -14.102 1.00 87.31 515 GLU A CA 1
ATOM 4079 C C . GLU A 1 515 ? 8.209 23.368 -12.696 1.00 87.31 515 GLU A C 1
ATOM 4081 O O . GLU A 1 515 ? 9.010 24.273 -12.455 1.00 87.31 515 GLU A O 1
ATOM 4086 N N . ILE A 1 516 ? 7.417 22.851 -11.751 1.00 87.75 516 ILE A N 1
ATOM 4087 C CA . ILE A 1 516 ? 7.387 23.311 -10.351 1.00 87.75 516 ILE A CA 1
ATOM 4088 C C . ILE A 1 516 ? 8.259 22.471 -9.400 1.00 87.75 516 ILE A C 1
ATOM 4090 O O . ILE A 1 516 ? 8.269 22.732 -8.198 1.00 87.75 516 ILE A O 1
ATOM 4094 N N . ASN A 1 517 ? 9.013 21.499 -9.929 1.00 79.94 517 ASN A N 1
ATOM 4095 C CA . ASN A 1 517 ? 9.893 20.592 -9.180 1.00 79.94 517 ASN A CA 1
ATOM 4096 C C . ASN A 1 517 ? 9.181 19.809 -8.055 1.00 79.94 517 ASN A C 1
ATOM 4098 O O . ASN A 1 517 ? 9.714 19.667 -6.953 1.00 79.94 517 ASN A O 1
ATOM 4102 N N . VAL A 1 518 ? 7.972 19.319 -8.338 1.00 81.19 518 VAL A N 1
ATOM 4103 C CA . VAL A 1 518 ? 7.192 18.437 -7.456 1.00 81.19 518 VAL A CA 1
ATOM 4104 C C . VAL A 1 518 ? 7.296 16.999 -7.964 1.00 81.19 518 VAL A C 1
ATOM 4106 O O . VAL A 1 518 ? 7.233 16.767 -9.169 1.00 81.19 518 VAL A O 1
ATOM 4109 N N . ASP A 1 519 ? 7.455 16.042 -7.047 1.00 79.12 519 ASP A N 1
ATOM 4110 C CA . ASP A 1 519 ? 7.466 14.605 -7.347 1.00 79.12 519 ASP A CA 1
ATOM 4111 C C . ASP A 1 519 ? 6.023 14.108 -7.585 1.00 79.12 519 ASP A C 1
ATOM 4113 O O . ASP A 1 519 ? 5.251 14.020 -6.627 1.00 79.12 519 ASP A O 1
ATOM 4117 N N . PRO A 1 520 ? 5.626 13.768 -8.829 1.00 79.12 520 PRO A N 1
ATOM 4118 C CA . PRO A 1 520 ? 4.262 13.333 -9.136 1.00 79.12 520 PRO A CA 1
ATOM 4119 C C . PRO A 1 520 ? 3.935 11.928 -8.606 1.00 79.12 520 PRO A C 1
ATOM 4121 O O . PRO A 1 520 ? 2.794 11.492 -8.697 1.00 79.12 520 PRO A O 1
ATOM 4124 N N . LEU A 1 521 ? 4.913 11.193 -8.065 1.00 80.00 521 LEU A N 1
ATOM 4125 C CA . LEU A 1 521 ? 4.715 9.856 -7.499 1.00 80.00 521 LEU A CA 1
ATOM 4126 C C . LEU A 1 521 ? 4.858 9.839 -5.973 1.00 80.00 521 LEU A C 1
ATOM 4128 O O . LEU A 1 521 ? 4.885 8.763 -5.368 1.00 80.00 521 LEU A O 1
ATOM 4132 N N . GLU A 1 522 ? 4.903 11.005 -5.322 1.00 77.81 522 GLU A N 1
ATOM 4133 C CA . GLU A 1 522 ? 5.018 11.107 -3.864 1.00 77.81 522 GLU A CA 1
ATOM 4134 C C . GLU A 1 522 ? 3.929 10.288 -3.144 1.00 77.81 522 GLU A C 1
ATOM 4136 O O . GLU A 1 522 ? 4.203 9.600 -2.155 1.00 77.81 522 GLU A O 1
ATOM 4141 N N . HIS A 1 523 ? 2.714 10.263 -3.702 1.00 71.81 523 HIS A N 1
ATOM 4142 C CA . HIS A 1 523 ? 1.575 9.519 -3.167 1.00 71.81 523 HIS A CA 1
ATOM 4143 C C . HIS A 1 523 ? 1.752 7.987 -3.185 1.00 71.81 523 HIS A C 1
ATOM 4145 O O . HIS A 1 523 ? 0.986 7.286 -2.524 1.00 71.81 523 HIS A O 1
ATOM 4151 N N . LEU A 1 524 ? 2.741 7.446 -3.906 1.00 72.81 524 LEU A N 1
ATOM 4152 C CA . LEU A 1 524 ? 3.035 6.008 -3.986 1.00 72.81 524 LEU A CA 1
ATOM 4153 C C . LEU A 1 524 ? 4.142 5.555 -3.031 1.00 72.81 524 LEU A C 1
ATOM 4155 O O . LEU A 1 524 ? 4.412 4.357 -2.936 1.00 72.81 524 LEU A O 1
ATOM 4159 N N . ARG A 1 525 ? 4.784 6.469 -2.292 1.00 70.50 525 ARG A N 1
ATOM 4160 C CA . ARG A 1 525 ? 5.924 6.128 -1.419 1.00 70.50 525 ARG A CA 1
ATOM 4161 C C . ARG A 1 525 ? 5.588 5.075 -0.359 1.00 70.50 525 ARG A C 1
ATOM 4163 O O . ARG A 1 525 ? 6.464 4.304 0.018 1.00 70.50 525 ARG A O 1
ATOM 4170 N N . TRP A 1 526 ? 4.325 4.986 0.064 1.00 65.62 526 TRP A N 1
ATOM 4171 C CA . TRP A 1 526 ? 3.855 3.980 1.023 1.00 65.62 526 TRP A CA 1
ATOM 4172 C C . TRP A 1 526 ? 3.932 2.537 0.500 1.00 65.62 526 TRP A C 1
ATOM 4174 O O . TRP A 1 526 ? 3.972 1.613 1.311 1.00 65.62 526 TRP A O 1
ATOM 4184 N N . ILE A 1 527 ? 3.974 2.322 -0.823 1.00 65.75 527 ILE A N 1
ATOM 4185 C CA . ILE A 1 527 ? 4.089 0.981 -1.420 1.00 65.75 527 ILE A CA 1
ATOM 4186 C C . ILE A 1 527 ? 5.413 0.326 -1.009 1.00 65.75 527 ILE A C 1
ATOM 4188 O O . ILE A 1 527 ? 5.427 -0.860 -0.692 1.00 65.75 527 ILE A O 1
ATOM 4192 N N . LYS A 1 528 ? 6.493 1.109 -0.876 1.00 61.41 528 LYS A N 1
ATOM 4193 C CA . LYS A 1 528 ? 7.799 0.620 -0.399 1.00 61.41 528 LYS A CA 1
ATOM 4194 C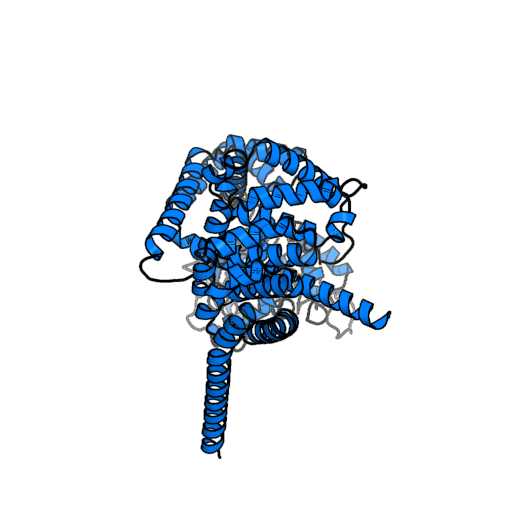 C . LYS A 1 528 ? 7.695 -0.027 0.989 1.00 61.41 528 LYS A C 1
ATOM 4196 O O . LYS A 1 528 ? 8.296 -1.063 1.245 1.00 61.41 528 LYS A O 1
ATOM 4201 N N . CYS A 1 529 ? 6.826 0.498 1.855 1.00 57.06 529 CYS A N 1
ATOM 4202 C CA . CYS A 1 529 ? 6.591 -0.049 3.193 1.00 57.06 529 CYS A CA 1
ATOM 4203 C C . CYS A 1 529 ? 5.844 -1.398 3.191 1.00 57.06 529 CYS A C 1
ATOM 4205 O O . CYS A 1 529 ? 5.779 -2.066 4.230 1.00 57.06 529 CYS A O 1
ATOM 4207 N N . LEU A 1 530 ? 5.238 -1.814 2.071 1.00 56.84 530 LEU A N 1
ATOM 4208 C CA . LEU A 1 530 ? 4.686 -3.164 1.921 1.00 56.84 530 LEU A CA 1
ATOM 4209 C C . LEU A 1 530 ? 5.769 -4.212 1.656 1.00 56.84 530 LEU A C 1
ATOM 4211 O O . LEU A 1 530 ? 5.598 -5.354 2.074 1.00 56.84 530 LEU A O 1
ATOM 4215 N N . GLU A 1 531 ? 6.878 -3.820 1.034 1.00 53.25 531 GLU A N 1
ATOM 4216 C CA . GLU A 1 531 ? 7.944 -4.718 0.577 1.00 53.25 531 GLU A CA 1
ATOM 4217 C C . GLU A 1 531 ? 8.934 -5.112 1.694 1.00 53.25 531 GLU A C 1
ATOM 4219 O O . GLU A 1 531 ? 9.635 -6.114 1.572 1.00 53.25 531 GLU A O 1
ATOM 4224 N N . GLU A 1 532 ? 8.980 -4.359 2.800 1.00 47.25 532 GLU A N 1
ATOM 4225 C CA . GLU A 1 532 ? 10.068 -4.423 3.794 1.00 47.25 532 GLU A CA 1
ATOM 4226 C C . GLU A 1 532 ? 9.887 -5.432 4.956 1.00 47.25 532 GLU A C 1
ATOM 4228 O O . GLU A 1 532 ? 10.862 -5.705 5.652 1.00 47.25 532 GLU A O 1
ATOM 4233 N N . GLU A 1 533 ? 8.697 -6.008 5.209 1.00 47.75 533 GLU A N 1
ATOM 4234 C CA . GLU A 1 533 ? 8.443 -6.737 6.484 1.00 47.75 533 GLU A CA 1
ATOM 4235 C C . GLU A 1 533 ? 7.813 -8.150 6.416 1.00 47.75 533 GLU A C 1
ATOM 4237 O O . GLU A 1 533 ? 7.724 -8.784 7.467 1.00 47.75 533 GLU A O 1
ATOM 4242 N N . GLU A 1 534 ? 7.394 -8.701 5.268 1.00 43.06 534 GLU A N 1
ATOM 4243 C CA . GLU A 1 534 ? 6.757 -10.039 5.245 1.00 43.06 534 GLU A CA 1
ATOM 4244 C C . GLU A 1 534 ? 7.462 -11.065 4.345 1.00 43.06 534 GLU A C 1
ATOM 4246 O O . GLU A 1 534 ? 7.841 -10.773 3.212 1.00 43.06 534 GLU A O 1
ATOM 4251 N N . GLU A 1 535 ? 7.550 -12.311 4.842 1.00 41.47 535 GLU A N 1
ATOM 4252 C CA . GLU A 1 535 ? 7.680 -13.554 4.060 1.00 41.47 535 GLU A CA 1
ATOM 4253 C C . GLU A 1 535 ? 6.448 -13.742 3.149 1.00 41.47 535 GLU A C 1
ATOM 4255 O O . GLU A 1 535 ? 5.697 -14.714 3.237 1.00 41.47 535 GLU A O 1
ATOM 4260 N N . ILE A 1 536 ? 6.188 -12.780 2.268 1.00 42.50 536 ILE A N 1
ATOM 4261 C CA . ILE A 1 536 ? 5.358 -13.015 1.097 1.00 42.50 536 ILE A CA 1
ATOM 4262 C C . ILE A 1 536 ? 6.165 -13.982 0.239 1.00 42.50 536 ILE A C 1
ATOM 4264 O O . ILE A 1 536 ? 7.357 -13.766 0.019 1.00 42.50 536 ILE A O 1
ATOM 4268 N N . ASP A 1 537 ? 5.521 -15.073 -0.171 1.00 38.84 537 ASP A N 1
ATOM 4269 C CA . ASP A 1 537 ? 6.041 -16.057 -1.117 1.00 38.84 537 ASP A CA 1
ATOM 4270 C C . ASP A 1 537 ? 6.843 -15.321 -2.202 1.00 38.84 537 ASP A C 1
ATOM 4272 O O . ASP A 1 537 ? 6.293 -14.533 -2.976 1.00 38.84 537 ASP A O 1
ATOM 4276 N N . ARG A 1 538 ? 8.176 -15.453 -2.152 1.00 38.59 538 ARG A N 1
ATOM 4277 C CA . ARG A 1 538 ? 9.141 -14.556 -2.821 1.00 38.59 538 ARG A CA 1
ATOM 4278 C C . ARG A 1 538 ? 9.170 -14.730 -4.346 1.00 38.59 538 ARG A C 1
ATOM 4280 O O . ARG A 1 538 ? 10.166 -14.399 -4.982 1.00 38.59 538 ARG A O 1
ATOM 4287 N N . SER A 1 539 ? 8.117 -15.283 -4.937 1.00 36.97 539 SER A N 1
ATOM 4288 C CA . SER A 1 539 ? 7.975 -15.442 -6.380 1.00 36.97 539 SER A CA 1
ATOM 4289 C C . SER A 1 539 ? 7.316 -14.241 -7.065 1.00 36.97 539 SER A C 1
ATOM 4291 O O . SER A 1 539 ? 7.443 -14.137 -8.278 1.00 36.97 539 SER A O 1
ATOM 4293 N N . GLU A 1 540 ? 6.649 -13.328 -6.340 1.00 36.91 540 GLU A N 1
ATOM 4294 C CA . GLU A 1 540 ? 5.832 -12.264 -6.972 1.00 36.91 540 GLU A CA 1
ATOM 4295 C C . GLU A 1 540 ? 5.966 -10.852 -6.359 1.00 36.91 540 GLU A C 1
ATOM 4297 O O . GLU A 1 540 ? 5.169 -9.962 -6.656 1.00 36.91 540 GLU A O 1
ATOM 4302 N N . SER A 1 541 ? 6.980 -10.574 -5.529 1.00 35.56 541 SER A N 1
ATOM 4303 C CA . SER A 1 541 ? 7.227 -9.199 -5.061 1.00 35.56 541 SER A CA 1
ATOM 4304 C C . SER A 1 541 ? 7.934 -8.372 -6.146 1.00 35.56 541 SER A C 1
ATOM 4306 O O . SER A 1 541 ? 9.159 -8.423 -6.281 1.00 35.56 541 SER A O 1
ATOM 4308 N N . LEU A 1 542 ? 7.161 -7.611 -6.921 1.00 41.22 542 LEU A N 1
ATOM 4309 C CA . LEU A 1 542 ? 7.647 -6.569 -7.827 1.00 41.22 542 LEU A CA 1
ATOM 4310 C C . LEU A 1 542 ? 8.341 -5.463 -7.013 1.00 41.22 542 LEU A C 1
ATOM 4312 O O . LEU A 1 542 ? 7.679 -4.535 -6.569 1.00 41.22 542 LEU A O 1
ATOM 4316 N N . ARG A 1 543 ? 9.667 -5.537 -6.830 1.00 43.19 543 ARG A N 1
ATOM 4317 C CA . ARG A 1 543 ? 10.468 -4.368 -6.427 1.00 43.19 543 ARG A CA 1
ATOM 4318 C C . ARG A 1 543 ? 10.462 -3.381 -7.592 1.00 43.19 543 ARG A C 1
ATOM 4320 O O . ARG A 1 543 ? 11.327 -3.460 -8.465 1.00 43.19 543 ARG A O 1
ATOM 4327 N N . ILE A 1 544 ? 9.466 -2.502 -7.667 1.00 47.41 544 ILE A N 1
ATOM 4328 C CA . ILE A 1 544 ? 9.408 -1.504 -8.741 1.00 47.41 544 ILE A CA 1
ATOM 4329 C C . ILE A 1 544 ? 10.308 -0.333 -8.340 1.00 47.41 544 ILE A C 1
ATOM 4331 O O . ILE A 1 544 ? 9.905 0.569 -7.606 1.00 47.41 544 ILE A O 1
ATOM 4335 N N . SER A 1 545 ? 11.553 -0.352 -8.820 1.00 52.72 545 SER A N 1
ATOM 4336 C CA . SER A 1 545 ? 12.390 0.847 -8.842 1.00 52.72 545 SER A CA 1
ATOM 4337 C C . SER A 1 545 ? 11.855 1.762 -9.939 1.00 52.72 545 SER A C 1
ATOM 4339 O O . SER A 1 545 ? 12.051 1.491 -11.122 1.00 52.72 545 SER A O 1
ATOM 4341 N N . TRP A 1 546 ? 11.132 2.813 -9.558 1.00 58.59 546 TRP A N 1
ATOM 4342 C CA . TRP A 1 546 ? 10.671 3.824 -10.506 1.00 58.59 546 TRP A CA 1
ATOM 4343 C C . TRP A 1 546 ? 11.876 4.632 -11.029 1.00 58.59 546 TRP A C 1
ATOM 4345 O O . TRP A 1 546 ? 12.680 5.077 -10.211 1.00 58.59 546 TRP A O 1
ATOM 4355 N N . PRO A 1 547 ? 12.038 4.803 -12.354 1.00 60.47 547 PRO A N 1
ATOM 4356 C CA . PRO A 1 547 ? 13.060 5.679 -12.929 1.00 60.47 547 PRO A CA 1
ATOM 4357 C C . PRO A 1 547 ? 12.829 7.149 -12.563 1.00 60.47 547 PRO A C 1
ATOM 4359 O O . PRO A 1 547 ? 11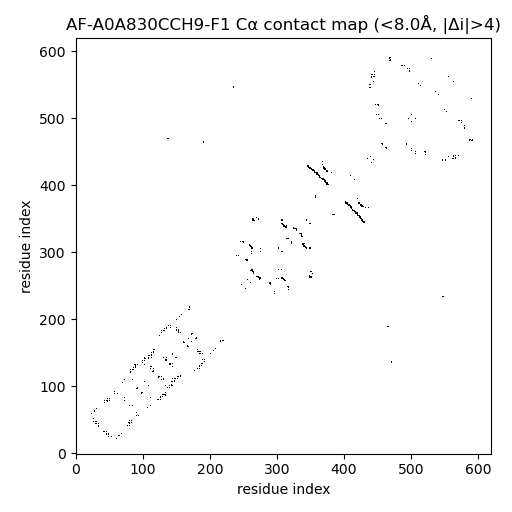.698 7.526 -12.244 1.00 60.47 547 PRO A O 1
ATOM 4362 N N . ASP A 1 548 ? 13.869 7.985 -12.683 1.00 70.19 548 ASP A N 1
ATOM 4363 C CA . ASP A 1 548 ? 13.726 9.436 -12.518 1.00 70.19 548 ASP A CA 1
ATOM 4364 C C . ASP A 1 548 ? 12.654 9.964 -13.483 1.00 70.19 548 ASP A C 1
ATOM 4366 O O . ASP A 1 548 ? 12.704 9.782 -14.702 1.00 70.19 548 ASP A O 1
ATOM 4370 N N . VAL A 1 549 ? 11.661 10.633 -12.905 1.00 71.81 549 VAL A N 1
ATOM 4371 C CA . VAL A 1 549 ? 10.514 11.229 -13.586 1.00 71.81 549 VAL A CA 1
ATOM 4372 C C . VAL A 1 549 ? 10.952 12.183 -14.710 1.00 71.81 549 VAL A C 1
ATOM 4374 O O . VAL A 1 549 ? 10.275 12.258 -15.740 1.00 71.81 549 VAL A O 1
ATOM 4377 N N . ARG A 1 550 ? 12.089 12.879 -14.556 1.00 75.50 550 ARG A N 1
ATOM 4378 C CA . ARG A 1 550 ? 12.664 13.758 -15.591 1.00 75.50 550 ARG A CA 1
ATOM 4379 C C . ARG A 1 550 ? 13.164 12.970 -16.795 1.00 75.50 550 ARG A C 1
ATOM 4381 O O . ARG A 1 550 ? 12.841 13.333 -17.924 1.00 75.50 550 ARG A O 1
ATOM 4388 N N . ASP A 1 551 ? 13.866 11.868 -16.561 1.00 71.44 551 ASP A N 1
ATOM 4389 C CA . ASP A 1 551 ? 14.358 10.999 -17.632 1.00 71.44 551 ASP A CA 1
ATOM 4390 C C . ASP A 1 551 ? 13.196 10.363 -18.399 1.00 71.44 551 ASP A C 1
ATOM 4392 O O . ASP A 1 551 ? 13.207 10.296 -19.631 1.00 71.44 551 ASP A O 1
ATOM 4396 N N . VAL A 1 552 ? 12.143 9.951 -17.683 1.00 72.56 552 VAL A N 1
ATOM 4397 C CA . VAL A 1 552 ? 10.916 9.435 -18.303 1.00 72.56 552 VAL A CA 1
ATOM 4398 C C . VAL A 1 552 ? 10.249 10.506 -19.162 1.00 72.56 552 VAL A C 1
ATOM 4400 O O . VAL A 1 552 ? 9.881 10.235 -20.306 1.00 72.56 552 VAL A O 1
ATOM 4403 N N . PHE A 1 553 ? 10.121 11.730 -18.654 1.00 80.75 553 PHE A N 1
ATOM 4404 C CA . PHE A 1 553 ? 9.512 12.832 -19.392 1.00 80.75 553 PHE A CA 1
ATOM 4405 C C . PHE A 1 553 ? 10.273 13.184 -20.675 1.00 80.75 553 PHE A C 1
ATOM 4407 O O . PHE A 1 553 ? 9.650 13.381 -21.722 1.00 80.75 553 PHE A O 1
ATOM 4414 N N . ASP A 1 554 ? 11.604 13.191 -20.633 1.00 75.56 554 ASP A N 1
ATOM 4415 C CA . ASP A 1 554 ? 12.445 13.438 -21.805 1.00 75.56 554 ASP A CA 1
ATOM 4416 C C . ASP A 1 554 ? 12.278 12.355 -22.881 1.00 75.56 554 ASP A C 1
ATOM 4418 O O . ASP A 1 554 ? 12.273 12.656 -24.080 1.00 75.56 554 ASP A O 1
ATOM 4422 N N . VAL A 1 555 ? 12.101 11.093 -22.475 1.00 72.31 555 VAL A N 1
ATOM 4423 C CA . VAL A 1 555 ? 11.838 9.969 -23.389 1.00 72.31 555 VAL A CA 1
ATOM 4424 C C . VAL A 1 555 ? 10.446 10.065 -24.008 1.00 72.31 555 VAL A C 1
ATOM 4426 O O . VAL A 1 555 ? 10.308 9.924 -25.227 1.00 72.31 555 VAL A O 1
ATOM 4429 N N . LEU A 1 556 ? 9.427 10.343 -23.190 1.00 78.25 556 LEU A N 1
ATOM 4430 C CA . LEU A 1 556 ? 8.040 10.499 -23.633 1.00 78.25 556 LEU A CA 1
ATOM 4431 C C . LEU A 1 556 ? 7.898 11.668 -24.620 1.00 78.25 556 LEU A C 1
ATOM 4433 O O . LEU A 1 556 ? 7.277 11.520 -25.673 1.00 78.25 556 LEU A O 1
ATOM 4437 N N . SER A 1 557 ? 8.542 12.801 -24.324 1.00 79.88 557 SER A N 1
ATOM 4438 C CA . SER A 1 557 ? 8.487 14.022 -25.141 1.00 79.88 557 SER A CA 1
ATOM 4439 C C . SER A 1 557 ? 9.075 13.843 -26.543 1.00 79.88 557 SER A C 1
ATOM 4441 O O . SER A 1 557 ? 8.657 14.516 -27.482 1.00 79.88 557 SER A O 1
ATOM 4443 N N . ARG A 1 558 ? 10.046 12.935 -26.711 1.00 77.50 558 ARG A N 1
ATOM 4444 C CA . ARG A 1 558 ? 10.698 12.676 -28.006 1.00 77.50 558 ARG A CA 1
ATOM 4445 C C . ARG A 1 558 ? 9.877 11.772 -28.927 1.00 77.50 558 ARG A C 1
ATOM 4447 O O . ARG A 1 558 ? 10.078 11.832 -30.135 1.00 77.50 558 ARG A O 1
ATOM 4454 N N . ASN A 1 559 ? 8.981 10.942 -28.383 1.00 74.25 559 ASN A N 1
ATOM 4455 C CA . ASN A 1 559 ? 8.216 9.940 -29.136 1.00 74.25 559 ASN A CA 1
ATOM 4456 C C . ASN A 1 559 ? 6.773 9.808 -28.611 1.00 74.25 559 ASN A C 1
ATOM 4458 O O . ASN A 1 559 ? 6.369 8.731 -28.162 1.00 74.25 559 ASN A O 1
ATOM 4462 N N . MET A 1 560 ? 5.995 10.894 -28.681 1.00 81.12 560 MET A N 1
ATOM 4463 C CA . MET A 1 560 ? 4.639 10.939 -28.111 1.00 81.12 560 MET A CA 1
ATOM 4464 C C . MET A 1 560 ? 3.702 9.863 -28.672 1.00 81.12 560 MET A C 1
ATOM 4466 O O . MET A 1 560 ? 3.017 9.211 -27.893 1.00 81.12 560 MET A O 1
ATOM 4470 N N . ASP A 1 561 ? 3.721 9.606 -29.984 1.00 81.75 561 ASP A N 1
ATOM 4471 C CA . ASP A 1 561 ? 2.813 8.627 -30.606 1.00 81.75 561 ASP A CA 1
ATOM 4472 C C . ASP A 1 561 ? 3.057 7.195 -30.092 1.00 81.75 561 ASP A C 1
ATOM 4474 O O . ASP A 1 561 ? 2.126 6.426 -29.844 1.00 81.75 561 ASP A O 1
ATOM 4478 N N . ILE A 1 562 ? 4.329 6.826 -29.903 1.00 78.88 562 ILE A N 1
ATOM 4479 C CA . ILE A 1 562 ? 4.728 5.500 -29.405 1.00 78.88 562 ILE A CA 1
ATOM 4480 C C . ILE A 1 562 ? 4.405 5.382 -27.912 1.00 78.88 562 ILE A C 1
ATOM 4482 O O . ILE A 1 562 ? 3.933 4.337 -27.462 1.00 78.88 562 ILE A O 1
ATOM 4486 N N . ALA A 1 563 ? 4.639 6.451 -27.150 1.00 81.75 563 ALA A N 1
ATOM 4487 C CA . ALA A 1 563 ? 4.311 6.525 -25.733 1.00 81.75 563 ALA A CA 1
ATOM 4488 C C . ALA A 1 563 ? 2.801 6.433 -25.476 1.00 81.75 563 ALA A C 1
ATOM 4490 O O . ALA A 1 563 ? 2.374 5.684 -24.599 1.00 81.75 563 ALA A O 1
ATOM 4491 N N . GLU A 1 564 ? 1.992 7.135 -26.269 1.00 88.94 564 GLU A N 1
ATOM 4492 C CA . GLU A 1 564 ? 0.535 7.084 -26.186 1.00 88.94 564 GLU A CA 1
ATOM 4493 C C . GLU A 1 564 ? 0.014 5.682 -26.519 1.00 88.94 564 GLU A C 1
ATOM 4495 O O . GLU A 1 564 ? -0.791 5.122 -25.771 1.00 88.94 564 GLU A O 1
ATOM 4500 N N . ALA A 1 565 ? 0.525 5.065 -27.590 1.00 82.69 565 ALA A N 1
ATOM 4501 C CA . ALA A 1 565 ? 0.167 3.697 -27.951 1.00 82.69 565 ALA A CA 1
ATOM 4502 C C . ALA A 1 565 ? 0.530 2.693 -26.840 1.00 82.69 565 ALA A C 1
ATOM 4504 O O . ALA A 1 565 ? -0.286 1.831 -26.496 1.00 82.69 565 ALA A O 1
ATOM 4505 N N . ALA A 1 566 ? 1.719 2.826 -26.242 1.00 83.19 566 ALA A N 1
ATOM 4506 C CA . ALA A 1 566 ? 2.152 1.999 -25.119 1.00 83.19 566 ALA A CA 1
ATOM 4507 C C . ALA A 1 566 ? 1.265 2.210 -23.881 1.00 83.19 566 ALA A C 1
ATOM 4509 O O . ALA A 1 566 ? 0.823 1.232 -23.276 1.00 83.19 566 ALA A O 1
ATOM 4510 N N . PHE A 1 567 ? 0.923 3.459 -23.555 1.00 90.19 567 PHE A N 1
ATOM 4511 C CA . PHE A 1 567 ? 0.041 3.795 -22.440 1.00 90.19 567 PHE A CA 1
ATOM 4512 C C . PHE A 1 567 ? -1.346 3.175 -22.613 1.00 90.19 567 PHE A C 1
ATOM 4514 O O . PHE A 1 567 ? -1.857 2.520 -21.704 1.00 90.19 567 PHE A O 1
ATOM 4521 N N . VAL A 1 568 ? -1.941 3.313 -23.801 1.00 88.88 568 VAL A N 1
ATOM 4522 C CA . VAL A 1 568 ? -3.244 2.713 -24.123 1.00 88.88 568 VAL A CA 1
ATOM 4523 C C . VAL A 1 568 ? -3.183 1.190 -24.023 1.00 88.88 568 VAL A C 1
ATOM 4525 O O . VAL A 1 568 ? -4.103 0.577 -23.474 1.00 88.88 568 VAL A O 1
ATOM 4528 N N . GLN A 1 569 ? -2.103 0.573 -24.507 1.00 86.81 569 GLN A N 1
ATOM 4529 C CA . GLN A 1 569 ? -1.913 -0.872 -24.430 1.00 86.81 569 GLN A CA 1
ATOM 4530 C C . GLN A 1 569 ? -1.801 -1.353 -22.978 1.00 86.81 569 GLN A C 1
ATOM 4532 O O . GLN A 1 569 ? -2.492 -2.301 -22.605 1.00 86.81 569 GLN A O 1
ATOM 4537 N N . VAL A 1 570 ? -0.973 -0.702 -22.156 1.00 86.31 570 VAL A N 1
ATOM 4538 C CA . VAL A 1 570 ? -0.790 -1.047 -20.737 1.00 86.31 570 VAL A CA 1
ATOM 4539 C C . VAL A 1 570 ? -2.080 -0.843 -19.958 1.00 86.31 570 VAL A C 1
ATOM 4541 O O . VAL A 1 570 ? -2.510 -1.763 -19.268 1.00 86.31 570 VAL A O 1
ATOM 4544 N N . LYS A 1 571 ? -2.753 0.299 -20.138 1.00 92.19 571 LYS A N 1
ATOM 4545 C CA . LYS A 1 571 ? -4.054 0.577 -19.521 1.00 92.19 571 LYS A CA 1
ATOM 4546 C C . LYS A 1 571 ? -5.093 -0.480 -19.902 1.00 92.19 571 LYS A C 1
ATOM 4548 O O . LYS A 1 571 ? -5.740 -1.053 -19.032 1.00 92.19 571 LYS A O 1
ATOM 4553 N N . SER A 1 572 ? -5.244 -0.769 -21.198 1.00 88.12 572 SER A N 1
ATOM 4554 C CA . SER A 1 572 ? -6.226 -1.753 -21.679 1.00 88.12 572 SER A CA 1
ATOM 4555 C C . SER A 1 572 ? -5.932 -3.159 -21.169 1.00 88.12 572 SER A C 1
ATOM 4557 O O . SER A 1 572 ? -6.862 -3.900 -20.858 1.00 88.12 572 SER A O 1
ATOM 4559 N N . ARG A 1 573 ? -4.650 -3.525 -21.093 1.00 86.50 573 ARG A N 1
ATOM 4560 C CA . ARG A 1 573 ? -4.216 -4.812 -20.564 1.00 86.50 573 ARG A CA 1
ATOM 4561 C C . ARG A 1 573 ? -4.506 -4.916 -19.069 1.00 86.50 573 ARG A C 1
ATOM 4563 O O . ARG A 1 573 ? -5.195 -5.847 -18.671 1.00 86.50 573 ARG A O 1
ATOM 4570 N N . PHE A 1 574 ? -4.067 -3.932 -18.282 1.00 87.25 574 PHE A N 1
ATOM 4571 C CA . PHE A 1 574 ? -4.315 -3.862 -16.842 1.00 87.25 574 PHE A CA 1
ATOM 4572 C C . PHE A 1 574 ? -5.804 -4.015 -16.532 1.00 87.25 574 PHE A C 1
ATOM 4574 O O . PHE A 1 574 ? -6.190 -4.927 -15.814 1.00 87.25 574 PHE A O 1
ATOM 4581 N N . CYS A 1 575 ? -6.658 -3.202 -17.155 1.00 87.44 575 CYS A N 1
ATOM 4582 C CA . CYS A 1 575 ? -8.090 -3.223 -16.873 1.00 87.44 575 CYS A CA 1
ATOM 4583 C C . CYS A 1 575 ? -8.830 -4.476 -17.375 1.00 87.44 575 CYS A C 1
ATOM 4585 O O . CYS A 1 575 ? -9.991 -4.668 -17.027 1.00 87.44 575 CYS A O 1
ATOM 4587 N N . ARG A 1 576 ? -8.205 -5.293 -18.230 1.00 87.00 576 ARG A N 1
ATOM 4588 C CA . ARG A 1 576 ? -8.777 -6.553 -18.726 1.00 87.00 576 ARG A CA 1
ATOM 4589 C C . ARG A 1 576 ? -8.347 -7.749 -17.890 1.00 87.00 576 ARG A C 1
ATOM 4591 O O . ARG A 1 576 ? -9.108 -8.701 -17.783 1.00 87.00 576 ARG A O 1
ATOM 4598 N N . GLU A 1 577 ? -7.113 -7.715 -17.400 1.00 83.94 577 GLU A N 1
ATOM 4599 C CA . GLU A 1 577 ? -6.483 -8.834 -16.701 1.00 83.94 577 GLU A CA 1
ATOM 4600 C C . GLU A 1 577 ? -6.681 -8.760 -15.185 1.00 83.94 577 GLU A C 1
ATOM 4602 O O . GLU A 1 577 ? -6.673 -9.805 -14.551 1.00 83.94 577 GLU A O 1
ATOM 4607 N N . VAL A 1 578 ? -6.872 -7.567 -14.606 1.00 82.69 578 VAL A N 1
ATOM 4608 C CA . VAL A 1 578 ? -6.995 -7.411 -13.151 1.00 82.69 578 VAL A CA 1
ATOM 4609 C C . VAL A 1 578 ? -8.379 -7.817 -12.640 1.00 82.69 578 VAL A C 1
ATOM 4611 O O . VAL A 1 578 ? -9.407 -7.280 -13.064 1.00 82.69 578 VAL A O 1
ATOM 4614 N N . GLU A 1 579 ? -8.399 -8.720 -11.666 1.00 80.38 579 GLU A N 1
ATOM 4615 C CA . GLU A 1 579 ? -9.586 -9.123 -10.923 1.00 80.38 579 GLU A CA 1
ATOM 4616 C C . GLU A 1 579 ? -9.483 -8.711 -9.446 1.00 80.38 579 GLU A C 1
ATOM 4618 O O . GLU A 1 579 ? -8.411 -8.443 -8.895 1.00 80.38 579 GLU A O 1
ATOM 4623 N N . PHE A 1 580 ? -10.629 -8.655 -8.761 1.00 77.69 580 PHE A N 1
ATOM 4624 C CA . PHE A 1 580 ? -10.656 -8.337 -7.330 1.00 77.69 580 PHE A CA 1
ATOM 4625 C C . PHE A 1 580 ? -9.852 -9.356 -6.500 1.00 77.69 580 PHE A C 1
ATOM 4627 O O . PHE A 1 580 ? -9.232 -9.020 -5.487 1.00 77.69 580 PHE A O 1
ATOM 4634 N N . GLU A 1 581 ? -9.848 -10.607 -6.940 1.00 78.81 581 GLU A N 1
ATOM 4635 C CA . GLU A 1 581 ? -9.154 -11.731 -6.338 1.00 78.81 581 GLU A CA 1
ATOM 4636 C C . GLU A 1 581 ? -7.628 -11.533 -6.305 1.00 78.81 581 GLU A C 1
ATOM 4638 O O . GLU A 1 581 ? -7.011 -11.925 -5.310 1.00 78.81 581 GLU A O 1
ATOM 4643 N N . ASP A 1 582 ? -7.052 -10.837 -7.292 1.00 73.19 582 ASP A N 1
ATOM 4644 C CA . ASP A 1 582 ? -5.613 -10.544 -7.373 1.00 73.19 582 ASP A CA 1
ATOM 4645 C C . ASP A 1 582 ? -5.172 -9.553 -6.286 1.00 73.19 582 ASP A C 1
ATOM 4647 O O . ASP A 1 582 ? -4.138 -9.708 -5.633 1.00 73.19 582 ASP A O 1
ATOM 4651 N N . VAL A 1 583 ? -5.994 -8.531 -6.031 1.00 73.50 583 VAL A N 1
ATOM 4652 C CA . VAL A 1 583 ? -5.671 -7.444 -5.088 1.00 73.50 583 VAL A CA 1
ATOM 4653 C C . VAL A 1 583 ? -6.094 -7.745 -3.650 1.00 73.50 583 VAL A C 1
ATOM 4655 O O . VAL A 1 583 ? -5.626 -7.109 -2.699 1.00 73.50 583 VAL A O 1
ATOM 4658 N N . LYS A 1 584 ? -6.953 -8.752 -3.457 1.00 72.19 584 LYS A N 1
ATOM 4659 C CA . LYS A 1 584 ? -7.513 -9.139 -2.156 1.00 72.19 584 LYS A CA 1
ATOM 4660 C C . LYS A 1 584 ? -6.441 -9.409 -1.102 1.00 72.19 584 LYS A C 1
ATOM 4662 O O . LYS A 1 584 ? -6.606 -8.996 0.048 1.00 72.19 584 LYS A O 1
ATOM 4667 N N . ARG A 1 585 ? -5.353 -10.089 -1.479 1.00 70.56 585 ARG A N 1
ATOM 4668 C CA . ARG A 1 585 ? -4.234 -10.395 -0.574 1.00 70.56 585 ARG A CA 1
ATOM 4669 C C . ARG A 1 585 ? -3.535 -9.118 -0.107 1.00 70.56 585 ARG A C 1
ATOM 4671 O O . ARG A 1 585 ? -3.345 -8.936 1.092 1.00 70.56 585 ARG A O 1
ATOM 4678 N N . TYR A 1 586 ? -3.208 -8.214 -1.028 1.00 72.19 586 TYR A N 1
ATOM 4679 C CA . TYR A 1 586 ? -2.527 -6.955 -0.712 1.00 72.19 586 TYR A CA 1
ATOM 4680 C C . TYR A 1 586 ? -3.355 -6.062 0.208 1.00 72.19 586 TYR A C 1
ATOM 4682 O O . TYR A 1 586 ? -2.825 -5.465 1.146 1.00 72.19 586 TYR A O 1
ATOM 4690 N N . TYR A 1 587 ? -4.673 -6.033 0.018 1.00 71.62 587 TYR A N 1
ATOM 4691 C CA . TYR A 1 587 ? -5.549 -5.313 0.930 1.00 71.62 587 TYR A CA 1
ATOM 4692 C C . TYR A 1 587 ? -5.577 -5.889 2.351 1.00 71.62 587 TYR A C 1
ATOM 4694 O O . TYR A 1 587 ? -5.679 -5.127 3.313 1.00 71.62 587 TYR A O 1
ATOM 4702 N N . GLN A 1 588 ? -5.482 -7.212 2.512 1.00 68.19 588 GLN A N 1
ATOM 4703 C CA . GLN A 1 588 ? -5.407 -7.835 3.839 1.00 68.19 588 GLN A CA 1
ATOM 4704 C C . GLN A 1 588 ? -4.112 -7.453 4.563 1.00 68.19 588 GLN A C 1
ATOM 4706 O O . GLN A 1 588 ? -4.166 -7.072 5.733 1.00 68.19 588 GLN A O 1
ATOM 4711 N N . VAL A 1 589 ? -2.983 -7.474 3.849 1.00 70.69 589 VAL A N 1
ATOM 4712 C CA . VAL A 1 589 ? -1.673 -7.056 4.375 1.00 70.69 589 VAL A CA 1
ATOM 4713 C C . VAL A 1 589 ? -1.698 -5.583 4.793 1.00 70.69 589 VAL A C 1
ATOM 4715 O O . VAL A 1 589 ? -1.286 -5.235 5.901 1.00 70.69 589 VAL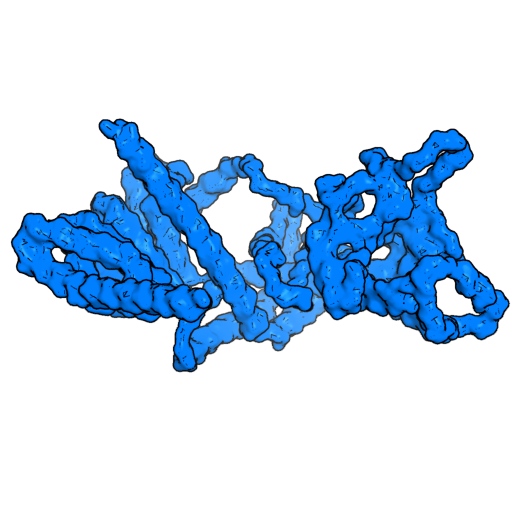 A O 1
ATOM 4718 N N . LEU A 1 590 ? -2.249 -4.705 3.947 1.00 69.06 590 LEU A N 1
ATOM 4719 C CA . LEU A 1 590 ? -2.408 -3.279 4.255 1.00 69.06 590 LEU A CA 1
ATOM 4720 C C . LEU A 1 590 ? -3.236 -3.044 5.519 1.00 69.06 590 LEU A C 1
ATOM 4722 O O . LEU A 1 590 ? -2.849 -2.254 6.384 1.00 69.06 590 LEU A O 1
ATOM 4726 N N . LEU A 1 591 ? -4.358 -3.753 5.650 1.00 68.75 591 LEU A N 1
ATOM 4727 C CA . LEU A 1 591 ? -5.224 -3.666 6.820 1.00 68.75 591 LEU A CA 1
ATOM 4728 C C . LEU A 1 591 ? -4.500 -4.107 8.098 1.00 68.75 591 LEU A C 1
ATOM 4730 O O . LEU A 1 591 ? -4.651 -3.475 9.147 1.00 68.75 591 LEU A O 1
ATOM 4734 N N . GLU A 1 592 ? -3.729 -5.191 8.035 1.00 68.12 592 GLU A N 1
ATOM 4735 C CA . GLU A 1 592 ? -2.980 -5.705 9.180 1.00 68.12 592 GLU A CA 1
ATOM 4736 C C . GLU A 1 592 ? -1.865 -4.747 9.611 1.00 68.12 592 GLU A C 1
ATOM 4738 O O . GLU A 1 592 ? -1.771 -4.415 10.797 1.00 68.12 592 GLU A O 1
ATOM 4743 N N . LYS A 1 593 ? -1.097 -4.208 8.657 1.00 68.06 593 LYS A N 1
ATOM 4744 C CA . LYS A 1 593 ? -0.086 -3.174 8.924 1.00 68.06 593 LYS A CA 1
ATOM 4745 C C . LYS A 1 593 ? -0.705 -1.935 9.554 1.00 68.06 593 LYS A C 1
ATOM 4747 O O . LYS A 1 593 ? -0.231 -1.478 10.595 1.00 68.06 593 LYS A O 1
ATOM 4752 N N . TYR A 1 594 ? -1.810 -1.445 8.996 1.00 66.75 594 TYR A N 1
ATOM 4753 C CA . TYR A 1 594 ? -2.540 -0.319 9.568 1.00 66.75 594 TYR A CA 1
ATOM 4754 C C . TYR A 1 594 ? -2.956 -0.597 11.020 1.00 66.75 594 TYR A C 1
ATOM 4756 O O . TYR A 1 594 ? -2.698 0.217 11.908 1.00 66.75 594 TYR A O 1
ATOM 4764 N N . ARG A 1 595 ? -3.529 -1.776 11.301 1.00 66.56 595 ARG A N 1
ATOM 4765 C CA . ARG A 1 595 ? -3.910 -2.191 12.664 1.00 66.56 595 ARG A CA 1
ATOM 4766 C C . ARG A 1 595 ? -2.711 -2.263 13.608 1.00 66.56 595 ARG A C 1
ATOM 4768 O O . ARG A 1 595 ? -2.818 -1.804 14.744 1.00 66.56 595 ARG A O 1
ATOM 4775 N N . LYS A 1 596 ? -1.583 -2.822 13.159 1.00 66.62 596 LYS A N 1
ATOM 4776 C CA . LYS A 1 596 ? -0.338 -2.940 13.936 1.00 66.62 596 LYS A CA 1
ATOM 4777 C C . LYS A 1 596 ? 0.193 -1.561 14.323 1.00 66.62 596 LYS A C 1
ATOM 4779 O O . LYS A 1 596 ? 0.380 -1.311 15.513 1.00 66.62 596 LYS A O 1
ATOM 4784 N N . VAL A 1 597 ? 0.340 -0.659 13.352 1.00 65.88 597 VAL A N 1
ATOM 4785 C CA . VAL A 1 597 ? 0.806 0.720 13.576 1.00 65.88 597 VAL A CA 1
ATOM 4786 C C . VAL A 1 597 ? -0.155 1.467 14.495 1.00 65.88 597 VAL A C 1
ATOM 4788 O O . VAL A 1 597 ? 0.261 2.080 15.477 1.00 65.88 597 VAL A O 1
ATOM 4791 N N . ARG A 1 598 ? -1.465 1.353 14.251 1.00 68.25 598 ARG A N 1
ATOM 4792 C CA . ARG A 1 598 ? -2.478 2.012 15.078 1.00 68.25 598 ARG A CA 1
ATOM 4793 C C . ARG A 1 598 ? -2.458 1.515 16.523 1.00 68.25 598 ARG A C 1
ATOM 4795 O O . ARG A 1 598 ? -2.575 2.318 17.445 1.00 68.25 598 ARG A O 1
ATOM 4802 N N . LYS A 1 599 ? -2.260 0.211 16.728 1.00 62.41 599 LYS A N 1
ATOM 4803 C CA . LYS A 1 599 ? -2.125 -0.404 18.053 1.00 62.41 599 LYS A CA 1
ATOM 4804 C C . LYS A 1 599 ? -0.836 0.019 18.757 1.00 62.41 599 LYS A C 1
ATOM 4806 O O . LYS A 1 599 ? -0.873 0.287 19.951 1.00 62.41 599 LYS A O 1
ATOM 4811 N N . GLN A 1 600 ? 0.289 0.087 18.046 1.00 62.97 600 GLN A N 1
ATOM 4812 C CA . GLN A 1 600 ? 1.556 0.583 18.596 1.00 62.97 600 GLN A CA 1
ATOM 4813 C C . GLN A 1 600 ? 1.431 2.038 19.043 1.00 62.97 600 GLN A C 1
ATOM 4815 O O . GLN A 1 600 ? 1.795 2.356 20.172 1.00 62.97 600 GLN A O 1
ATOM 4820 N N . TYR A 1 601 ? 0.841 2.885 18.200 1.00 59.47 601 TYR A N 1
ATOM 4821 C CA . TYR A 1 601 ? 0.550 4.273 18.532 1.00 59.47 601 TYR A CA 1
ATOM 4822 C C . TYR A 1 601 ? -0.351 4.377 19.772 1.00 59.47 601 TYR A C 1
ATOM 4824 O O . TYR A 1 601 ? 0.004 5.056 20.730 1.00 59.47 601 TYR A O 1
ATOM 4832 N N . ALA A 1 602 ? -1.470 3.644 19.806 1.00 55.53 602 ALA A N 1
ATOM 4833 C CA . ALA A 1 602 ? -2.377 3.634 20.955 1.00 55.53 602 ALA A CA 1
ATOM 4834 C C . ALA A 1 602 ? -1.678 3.172 22.246 1.00 55.53 602 ALA A C 1
ATOM 4836 O O . ALA A 1 602 ? -1.828 3.803 23.288 1.00 55.53 602 ALA A O 1
ATOM 4837 N N . ASN A 1 603 ? -0.862 2.117 22.179 1.00 58.19 603 ASN A N 1
ATOM 4838 C CA . ASN A 1 603 ? -0.082 1.641 23.322 1.00 58.19 603 ASN A CA 1
ATOM 4839 C C . ASN A 1 603 ? 0.956 2.672 23.790 1.00 58.19 603 ASN A C 1
ATOM 4841 O O . ASN A 1 603 ? 1.140 2.829 24.994 1.00 58.19 603 ASN A O 1
ATOM 4845 N N . GLY A 1 604 ? 1.619 3.372 22.863 1.00 54.72 604 GLY A N 1
ATOM 4846 C CA . GLY A 1 604 ? 2.550 4.457 23.179 1.00 54.72 604 GLY A CA 1
ATOM 4847 C C . GLY A 1 604 ? 1.855 5.620 23.887 1.00 54.72 604 GLY A C 1
ATOM 4848 O O . GLY A 1 604 ? 2.328 6.072 24.927 1.00 54.72 604 GLY A O 1
ATOM 4849 N N . MET A 1 605 ? 0.684 6.030 23.393 1.00 54.03 605 MET A N 1
ATOM 4850 C CA . MET A 1 605 ? -0.138 7.067 24.026 1.00 54.03 605 MET A CA 1
ATOM 4851 C C . MET A 1 605 ? -0.611 6.654 25.427 1.00 54.03 605 MET A C 1
ATOM 4853 O O . MET A 1 605 ? -0.505 7.435 26.370 1.00 54.03 605 MET A O 1
ATOM 4857 N N . LEU A 1 606 ? -1.061 5.406 25.598 1.00 50.84 606 LEU A N 1
ATOM 4858 C CA . LEU A 1 606 ? -1.461 4.871 26.904 1.00 50.84 606 LEU A CA 1
ATOM 4859 C C . LEU A 1 606 ? -0.282 4.791 27.887 1.00 50.84 606 LEU A C 1
ATOM 4861 O O . LEU A 1 606 ? -0.454 5.100 29.066 1.00 50.84 606 LEU A O 1
ATOM 4865 N N . ALA A 1 607 ? 0.910 4.413 27.414 1.00 54.38 607 ALA A N 1
ATOM 4866 C CA . ALA A 1 607 ? 2.123 4.359 28.228 1.00 54.38 607 ALA A CA 1
ATOM 4867 C C . ALA A 1 607 ? 2.558 5.757 28.700 1.00 54.38 607 ALA A C 1
ATOM 4869 O O . ALA A 1 607 ? 2.847 5.942 29.885 1.00 54.38 607 ALA A O 1
ATOM 4870 N N . LEU A 1 608 ? 2.525 6.752 27.807 1.00 54.25 608 LEU A N 1
ATOM 4871 C CA . LEU A 1 608 ? 2.767 8.159 28.145 1.00 54.25 608 LEU A CA 1
ATOM 4872 C C . LEU A 1 608 ? 1.762 8.660 29.187 1.00 54.25 608 LEU A C 1
ATOM 4874 O O . LEU A 1 608 ? 2.147 9.270 30.181 1.00 54.25 608 LEU A O 1
ATOM 4878 N N . HIS A 1 609 ? 0.481 8.325 29.023 1.00 52.09 609 HIS A N 1
ATOM 4879 C CA . HIS A 1 609 ? -0.545 8.714 29.982 1.00 52.09 609 HIS A CA 1
ATOM 4880 C C . HIS A 1 609 ? -0.377 8.023 31.350 1.00 52.09 609 HIS A C 1
ATOM 4882 O O . HIS A 1 609 ? -0.697 8.623 32.380 1.00 52.09 609 HIS A O 1
ATOM 4888 N N . SER A 1 610 ? 0.112 6.778 31.398 1.00 44.56 610 SER A N 1
ATOM 4889 C CA . SER A 1 610 ? 0.433 6.112 32.669 1.00 44.56 610 SER A CA 1
ATOM 4890 C C . SER A 1 610 ? 1.649 6.728 33.366 1.00 44.56 610 SER A C 1
ATOM 4892 O O . SER A 1 610 ? 1.579 6.978 34.565 1.00 44.56 610 SER A O 1
ATOM 4894 N N . ALA A 1 611 ? 2.703 7.075 32.621 1.00 49.16 611 ALA A N 1
ATOM 4895 C CA . ALA A 1 611 ? 3.900 7.712 33.173 1.00 49.16 611 ALA A CA 1
ATOM 4896 C C . ALA A 1 611 ? 3.595 9.095 33.780 1.00 49.16 611 ALA A C 1
ATOM 4898 O O . ALA A 1 611 ? 4.081 9.423 34.859 1.00 49.16 611 ALA A O 1
ATOM 4899 N N . LEU A 1 612 ? 2.706 9.865 33.142 1.00 49.78 612 LEU A N 1
ATOM 4900 C CA . LEU A 1 612 ? 2.250 11.164 33.648 1.00 49.78 612 LEU A CA 1
ATOM 4901 C C . LEU A 1 612 ? 1.391 11.063 34.925 1.00 49.78 612 LEU A C 1
ATOM 4903 O O . LEU A 1 612 ? 1.302 12.031 35.675 1.00 49.78 612 LEU A O 1
ATOM 4907 N N . ARG A 1 613 ? 0.752 9.914 35.203 1.00 45.66 613 ARG A N 1
ATOM 4908 C CA . ARG A 1 613 ? 0.040 9.694 36.480 1.00 45.66 613 ARG A CA 1
ATOM 4909 C C . ARG A 1 613 ? 0.997 9.345 37.616 1.00 45.66 613 ARG A C 1
ATOM 4911 O O . ARG A 1 613 ? 0.796 9.835 38.724 1.00 45.66 613 ARG A O 1
ATOM 4918 N N . ASP A 1 614 ? 2.027 8.552 37.332 1.00 46.50 614 ASP A N 1
ATOM 4919 C CA . ASP A 1 614 ? 3.012 8.140 38.335 1.00 46.50 614 ASP A CA 1
ATOM 4920 C C . ASP A 1 614 ? 3.875 9.330 38.807 1.00 46.50 614 ASP A C 1
ATOM 4922 O O . ASP A 1 614 ? 4.191 9.426 39.992 1.00 46.50 614 ASP A O 1
ATOM 4926 N N . GLU A 1 615 ? 4.184 10.303 37.939 1.00 48.34 615 GLU A N 1
ATOM 4927 C CA . GLU A 1 615 ? 4.885 11.537 38.348 1.00 48.34 615 GLU A CA 1
ATOM 4928 C C . GLU A 1 615 ? 4.054 12.428 39.287 1.00 48.34 615 GLU A C 1
ATOM 4930 O O . GLU A 1 615 ? 4.607 13.085 40.173 1.00 48.34 615 GLU A O 1
ATOM 4935 N N . HIS A 1 616 ? 2.724 12.417 39.159 1.00 46.03 616 HIS A N 1
ATOM 4936 C CA . HIS A 1 616 ? 1.852 13.173 40.056 1.00 46.03 616 HIS A CA 1
ATOM 4937 C C . HIS A 1 616 ? 1.726 12.534 41.450 1.00 46.03 616 HIS A C 1
ATOM 4939 O O . HIS A 1 616 ? 1.669 13.282 42.427 1.00 46.03 616 HIS A O 1
ATOM 4945 N N . GLU A 1 617 ? 1.770 11.201 41.573 1.00 43.94 617 GLU A N 1
ATOM 4946 C CA . GLU A 1 617 ? 1.738 10.503 42.875 1.00 43.94 617 GLU A CA 1
ATOM 4947 C C . GLU A 1 617 ? 3.043 10.629 43.684 1.00 43.94 617 GLU A C 1
ATOM 4949 O O . GLU A 1 617 ? 3.006 10.513 44.906 1.00 43.94 617 GLU A O 1
ATOM 4954 N N . PHE A 1 618 ? 4.184 10.924 43.049 1.00 43.31 618 PHE A N 1
ATOM 4955 C CA . PHE A 1 618 ? 5.444 11.214 43.758 1.00 43.31 618 PHE A CA 1
ATOM 4956 C C . PHE A 1 618 ? 5.622 12.693 44.148 1.00 43.31 618 PHE A C 1
ATOM 4958 O O . PHE A 1 618 ? 6.560 13.024 44.875 1.00 43.31 618 PHE A O 1
ATOM 4965 N N . SER A 1 619 ? 4.741 13.583 43.677 1.00 42.50 619 SER A N 1
ATOM 4966 C CA . SER A 1 619 ? 4.796 15.032 43.943 1.00 42.50 619 SER A CA 1
ATOM 4967 C C . SER A 1 619 ? 3.822 15.522 45.028 1.00 42.50 619 SER A C 1
ATOM 4969 O O . SER A 1 619 ? 3.789 16.718 45.329 1.00 42.50 619 SER A O 1
ATOM 4971 N N . SER A 1 620 ? 3.053 14.610 45.630 1.00 37.38 620 SER A N 1
ATOM 4972 C CA . SER A 1 620 ? 2.183 14.835 46.797 1.00 37.38 620 SER A CA 1
ATOM 4973 C C . SER A 1 620 ? 2.680 14.058 48.004 1.00 37.38 620 SER A C 1
ATOM 4975 O O . SER A 1 620 ? 2.604 14.601 49.128 1.00 37.38 620 SER A O 1
#